Protein 5GRA (pdb70)

Structure (mmCIF, N/CA/C/O backbone):
data_5GRA
#
_entry.id   5GRA
#
_cell.length_a   174.232
_cell.length_b   41.811
_cell.length_c   72.633
_cell.angle_alpha   90.00
_cell.angle_beta   91.46
_cell.angle_gamma   90.00
#
_symmetry.space_group_name_H-M   'C 1 2 1'
#
loop_
_entity.id
_entity.type
_entity.pdbx_description
1 polymer "tRNA (cytidine/uridine-2'-O-)-methyltransferase TrmJ"
2 water water
#
loop_
_atom_site.group_PDB
_atom_site.id
_atom_site.type_symbol
_atom_site.label_atom_id
_atom_site.label_alt_id
_atom_site.label_comp_id
_atom_site.label_asym_id
_atom_site.label_entity_id
_atom_site.label_seq_id
_atom_site.pdbx_PDB_ins_code
_atom_site.Cartn_x
_atom_site.Cartn_y
_atom_site.Cartn_z
_atom_site.occupancy
_atom_site.B_iso_or_equiv
_atom_site.auth_seq_id
_atom_site.auth_comp_id
_atom_site.auth_asym_id
_atom_site.auth_atom_id
_atom_site.pdbx_PDB_model_num
ATOM 1 N N . ALA A 1 4 ? 55.572 -22.698 66.336 1.00 45.72 4 ALA A N 1
ATOM 2 C CA . ALA A 1 4 ? 54.948 -21.524 65.737 1.00 43.85 4 ALA A CA 1
ATOM 3 C C . ALA A 1 4 ? 53.518 -21.827 65.306 1.00 49.69 4 ALA A C 1
ATOM 4 O O . ALA A 1 4 ? 53.005 -22.920 65.547 1.00 54.81 4 ALA A O 1
ATOM 6 N N . VAL A 1 5 ? 52.879 -20.853 64.664 1.00 48.82 5 VAL A N 1
ATOM 7 C CA . VAL A 1 5 ? 51.512 -21.016 64.175 1.00 37.06 5 VAL A CA 1
ATOM 8 C C 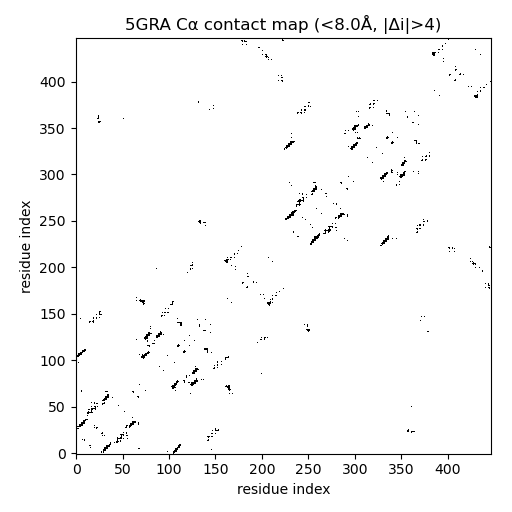. VAL A 1 5 ? 51.450 -20.560 62.720 1.00 30.83 5 VAL A C 1
ATOM 9 O O . VAL A 1 5 ? 52.242 -19.700 62.306 1.00 29.02 5 VAL A O 1
ATOM 13 N N . PRO A 1 6 ? 50.551 -21.117 61.909 1.00 31.54 6 PRO A N 1
ATOM 14 C CA . PRO A 1 6 ? 50.426 -20.668 60.518 1.00 26.90 6 PRO A CA 1
ATOM 15 C C . PRO A 1 6 ? 49.952 -19.226 60.432 1.00 27.08 6 PRO A C 1
ATOM 16 O O . PRO A 1 6 ? 49.190 -18.748 61.274 1.00 27.80 6 PRO A O 1
ATOM 20 N N . ALA A 1 7 ? 50.423 -18.523 59.408 1.00 34.93 7 ALA A N 1
ATOM 21 C CA . ALA A 1 7 ? 49.976 -17.163 59.149 1.00 34.11 7 ALA A CA 1
ATOM 22 C C . ALA A 1 7 ? 48.695 -17.164 58.323 1.00 26.06 7 ALA A C 1
ATOM 23 O O . ALA A 1 7 ? 48.555 -17.937 57.370 1.00 25.15 7 ALA A O 1
ATOM 25 N N . ILE A 1 8 ? 47.764 -16.289 58.691 1.00 26.58 8 ILE A N 1
ATOM 26 C CA . ILE A 1 8 ? 46.561 -16.030 57.906 1.00 26.11 8 ILE A CA 1
ATOM 27 C C . ILE A 1 8 ? 46.817 -14.765 57.098 1.00 26.28 8 ILE A C 1
ATOM 28 O O . ILE A 1 8 ? 46.871 -13.662 57.653 1.00 27.24 8 ILE A O 1
ATOM 33 N N . ILE A 1 9 ? 46.978 -14.918 55.787 1.00 27.91 9 ILE A N 1
ATOM 34 C CA . ILE A 1 9 ? 47.364 -13.826 54.902 1.00 27.27 9 ILE A CA 1
ATOM 35 C C . ILE A 1 9 ? 46.152 -13.440 54.063 1.00 28.45 9 ILE A C 1
ATOM 36 O O . ILE A 1 9 ? 45.646 -14.252 53.279 1.00 24.82 9 ILE A O 1
ATOM 41 N N . LEU A 1 10 ? 45.686 -12.204 54.232 1.00 26.47 10 LEU A N 1
ATOM 42 C CA . LEU A 1 10 ? 44.529 -11.684 53.510 1.00 26.60 10 LEU A CA 1
ATOM 43 C C . LEU A 1 10 ? 45.016 -10.881 52.309 1.00 26.84 10 LEU A C 1
ATOM 44 O O . LEU A 1 10 ? 45.520 -9.763 52.465 1.00 27.79 10 LEU A O 1
ATOM 49 N N . VAL A 1 11 ? 44.857 -11.444 51.116 1.00 26.14 11 VAL A N 1
ATOM 50 C CA . VAL A 1 11 ? 45.286 -10.775 49.892 1.00 26.44 11 VAL A CA 1
ATOM 51 C C . VAL A 1 11 ? 44.192 -9.814 49.440 1.00 27.25 11 VAL A C 1
ATOM 52 O O . VAL A 1 11 ? 43.086 -10.237 49.087 1.00 40.86 11 VAL A O 1
ATOM 56 N N . ARG A 1 12 ? 44.511 -8.522 49.445 1.00 28.39 12 ARG A N 1
ATOM 57 C CA . ARG A 1 12 ? 43.625 -7.458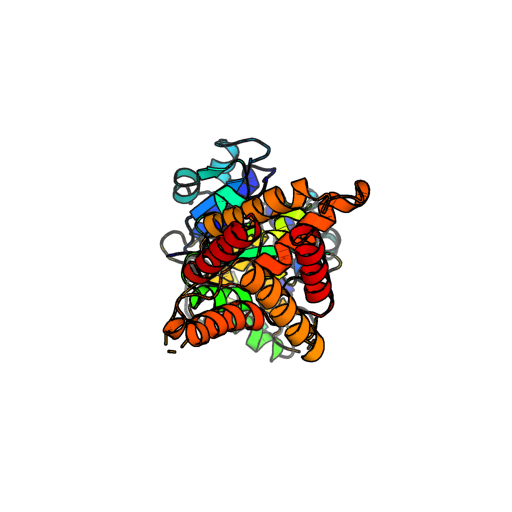 48.981 1.00 29.44 12 ARG A CA 1
ATOM 58 C C . ARG A 1 12 ? 42.186 -7.573 49.494 1.00 29.50 12 ARG A C 1
ATOM 59 O O . ARG A 1 12 ? 41.244 -7.661 48.700 1.00 29.51 12 ARG A O 1
ATOM 67 N N . PRO A 1 13 ? 41.982 -7.571 50.813 1.00 29.66 13 PRO A N 1
ATOM 68 C CA . PRO A 1 13 ? 40.615 -7.518 51.341 1.00 29.95 13 PRO A CA 1
ATOM 69 C C . PRO A 1 13 ? 39.936 -6.204 50.986 1.00 48.89 13 PRO A C 1
ATOM 70 O O . PRO A 1 13 ? 40.571 -5.149 50.905 1.00 54.31 13 PRO A O 1
ATOM 74 N N . GLN A 1 14 ? 38.621 -6.277 50.779 1.00 35.45 14 GLN A N 1
ATOM 75 C CA . GLN A 1 14 ? 37.826 -5.114 50.404 1.00 36.04 14 GLN A CA 1
ATOM 76 C C . GLN A 1 14 ? 37.137 -4.464 51.597 1.00 35.42 14 GLN A C 1
ATOM 77 O O . GLN A 1 14 ? 37.268 -3.255 51.807 1.00 36.50 14 GLN A O 1
ATOM 83 N N . LEU A 1 15 ? 36.386 -5.239 52.375 1.00 34.50 15 LEU A N 1
ATOM 84 C CA . LEU A 1 15 ? 35.724 -4.724 53.564 1.00 34.20 15 LEU A CA 1
ATOM 85 C C . LEU A 1 15 ? 36.669 -4.789 54.754 1.00 34.24 15 LEU A C 1
ATOM 86 O O . LEU A 1 15 ? 37.254 -5.840 55.032 1.00 35.77 15 LEU A O 1
ATOM 91 N N . GLY A 1 16 ? 36.796 -3.672 55.472 1.00 35.73 16 GLY A N 1
ATOM 92 C CA . GLY A 1 16 ? 37.454 -3.739 56.761 1.00 36.03 16 GLY A CA 1
ATOM 93 C C . GLY A 1 16 ? 36.640 -4.491 57.786 1.00 35.75 16 GLY A C 1
ATOM 94 O O . GLY A 1 16 ? 37.205 -5.042 58.735 1.00 35.53 16 GLY A O 1
ATOM 95 N N . GLU A 1 17 ? 35.321 -4.554 57.591 1.00 35.86 17 GLU A N 1
ATOM 96 C CA . GLU A 1 17 ? 34.475 -5.371 58.453 1.00 35.52 17 GLU A CA 1
ATOM 97 C C . GLU A 1 17 ? 34.834 -6.849 58.341 1.00 33.89 17 GLU A C 1
ATOM 98 O O . GLU A 1 17 ? 34.823 -7.575 59.343 1.00 33.73 17 GLU A O 1
ATOM 104 N N . ASN A 1 18 ? 35.175 -7.312 57.134 1.00 34.43 18 ASN A N 1
ATOM 105 C CA . ASN A 1 18 ? 35.658 -8.682 56.985 1.00 33.41 18 ASN A CA 1
ATOM 106 C C . ASN A 1 18 ? 37.045 -8.868 57.588 1.00 39.50 18 ASN A C 1
ATOM 107 O O . ASN A 1 18 ? 37.371 -9.964 58.059 1.00 36.20 18 ASN A O 1
ATOM 112 N N . ILE A 1 19 ? 37.874 -7.820 57.580 1.00 51.11 19 ILE A N 1
ATOM 113 C CA . ILE A 1 19 ? 39.230 -7.948 58.104 1.00 32.02 19 ILE A CA 1
ATOM 114 C C . ILE A 1 19 ? 39.204 -8.188 59.607 1.00 32.66 19 ILE A C 1
ATOM 115 O O . ILE A 1 19 ? 39.975 -9.000 60.135 1.00 32.22 19 ILE A O 1
ATOM 120 N N . GLY A 1 20 ? 38.309 -7.501 60.321 1.00 33.83 20 GLY A N 1
ATOM 121 C CA . GLY A 1 20 ? 38.174 -7.746 61.745 1.00 34.60 20 GLY A CA 1
ATOM 122 C C . GLY A 1 20 ? 37.385 -8.995 62.062 1.00 45.78 20 GLY A C 1
ATOM 123 O O . GLY A 1 20 ? 37.638 -9.647 63.080 1.00 48.29 20 GLY A O 1
ATOM 124 N N . LYS A 1 21 ? 36.428 -9.351 61.203 1.00 43.03 21 LYS A N 1
ATOM 125 C CA . LYS A 1 21 ? 35.653 -10.566 61.419 1.00 45.22 21 LYS A CA 1
ATOM 126 C C . LYS A 1 21 ? 36.527 -11.809 61.323 1.00 39.59 21 LYS A C 1
ATOM 127 O O . LYS A 1 21 ? 36.282 -12.797 62.026 1.00 38.72 21 LYS A O 1
ATOM 133 N N . ALA A 1 22 ? 37.554 -11.778 60.470 1.00 37.14 22 ALA A N 1
ATOM 134 C CA . ALA A 1 22 ? 38.462 -12.913 60.355 1.00 32.86 22 ALA A CA 1
ATOM 135 C C . ALA A 1 22 ? 39.416 -12.990 61.539 1.00 35.34 22 ALA A C 1
ATOM 136 O O . ALA A 1 22 ? 39.706 -14.084 62.034 1.00 36.26 22 ALA A O 1
ATOM 138 N N . ALA A 1 23 ? 39.916 -11.842 62.006 1.00 39.14 23 ALA A N 1
ATOM 139 C CA . ALA A 1 23 ? 40.775 -11.847 63.184 1.00 32.29 23 ALA A CA 1
ATOM 140 C C . ALA A 1 23 ? 40.017 -12.316 64.416 1.00 33.09 23 ALA A C 1
ATOM 141 O O . ALA A 1 23 ? 40.610 -12.922 65.317 1.00 33.54 23 ALA A O 1
ATOM 143 N N . ARG A 1 24 ? 38.711 -12.045 64.477 1.00 34.81 24 ARG A N 1
ATOM 144 C CA . ARG A 1 24 ? 37.884 -12.648 65.516 1.00 34.04 24 ARG A CA 1
ATOM 145 C C . ARG A 1 24 ? 37.774 -14.154 65.316 1.00 33.24 24 ARG A C 1
ATOM 146 O O . ARG A 1 24 ? 37.771 -14.918 66.289 1.00 33.60 24 ARG A O 1
ATOM 154 N N . ALA A 1 25 ? 37.689 -14.597 64.060 1.00 33.24 25 ALA A N 1
ATOM 155 C CA . ALA A 1 25 ? 37.717 -16.026 63.775 1.00 30.78 25 ALA A CA 1
ATOM 156 C C . ALA A 1 25 ? 39.072 -16.638 64.101 1.00 30.69 25 ALA A C 1
ATOM 157 O O . ALA A 1 25 ? 39.142 -17.802 64.513 1.00 30.67 25 ALA A O 1
ATOM 159 N N . MET A 1 26 ? 40.154 -15.873 63.931 1.00 30.76 26 MET A N 1
ATOM 160 C CA . MET A 1 26 ? 41.486 -16.398 64.211 1.00 30.75 26 MET A CA 1
ATOM 161 C C . MET A 1 26 ? 41.693 -16.598 65.705 1.00 38.12 26 MET A C 1
ATOM 162 O O . MET A 1 26 ? 42.158 -17.656 66.144 1.00 49.09 26 MET A O 1
ATOM 167 N N . LEU A 1 27 ? 41.355 -15.583 66.505 1.00 38.49 27 LEU A N 1
ATOM 168 C CA . LEU A 1 27 ? 41.538 -15.683 67.948 1.00 34.90 27 LEU A CA 1
ATOM 169 C C . LEU A 1 27 ? 40.608 -16.709 68.581 1.00 41.17 27 LEU A C 1
ATOM 170 O O . LEU A 1 27 ? 40.928 -17.239 69.650 1.00 42.22 27 LEU A O 1
ATOM 175 N N . ASN A 1 28 ? 39.465 -16.994 67.950 1.00 41.33 28 ASN A N 1
ATOM 176 C CA . ASN A 1 28 ? 38.573 -18.030 68.463 1.00 41.84 28 ASN A CA 1
ATOM 177 C C . ASN A 1 28 ? 39.239 -19.398 68.447 1.00 41.80 28 ASN A C 1
ATOM 178 O O . ASN A 1 28 ? 38.917 -20.258 69.276 1.00 36.79 28 ASN A O 1
ATOM 183 N N . PHE A 1 29 ? 40.171 -19.616 67.525 1.00 42.60 29 PHE A N 1
ATOM 184 C CA . PHE A 1 29 ? 40.798 -20.914 67.331 1.00 35.04 29 PHE A CA 1
ATOM 185 C C . PHE A 1 29 ? 42.317 -20.799 67.372 1.00 34.01 29 PHE A C 1
ATOM 186 O O . PHE A 1 29 ? 43.032 -21.437 66.593 1.00 31.95 29 PHE A O 1
ATOM 194 N N . GLY A 1 30 ? 42.827 -19.967 68.279 1.00 34.62 30 GLY A N 1
ATOM 195 C CA . GLY A 1 30 ? 44.234 -19.966 68.628 1.00 36.63 30 GLY A CA 1
ATOM 196 C C . GLY A 1 30 ? 45.158 -19.224 67.693 1.00 37.06 30 GLY A C 1
ATOM 197 O O . GLY A 1 30 ? 46.379 -19.297 67.875 1.00 40.72 30 GLY A O 1
ATOM 198 N N . LEU A 1 31 ? 44.632 -18.514 66.701 1.00 32.66 31 LEU A N 1
ATOM 199 C CA . LEU A 1 31 ? 45.465 -17.816 65.734 1.00 31.89 31 LEU A CA 1
ATOM 200 C C . LEU A 1 31 ? 45.574 -16.330 66.063 1.00 32.79 31 LEU A C 1
ATOM 201 O O . LEU A 1 31 ? 44.625 -15.703 66.540 1.00 34.80 31 LEU A O 1
ATOM 206 N N . ASP A 1 32 ? 46.754 -15.767 65.781 1.00 32.87 32 ASP A N 1
ATOM 207 C CA . ASP A 1 32 ? 46.989 -14.361 66.086 1.00 33.93 32 ASP A CA 1
ATOM 208 C C . ASP A 1 32 ? 47.898 -13.656 65.084 1.00 33.41 32 ASP A C 1
ATOM 209 O O . ASP A 1 32 ? 48.293 -12.512 65.349 1.00 34.47 32 ASP A O 1
ATOM 214 N N . ASP A 1 33 ? 48.241 -14.269 63.955 1.00 31.99 33 ASP A N 1
ATOM 215 C CA . ASP A 1 33 ? 49.182 -13.694 62.992 1.00 31.56 33 ASP A CA 1
ATOM 216 C C . ASP A 1 33 ? 48.415 -13.287 61.734 1.00 30.57 33 ASP A C 1
ATOM 217 O O . ASP A 1 33 ? 48.250 -14.079 60.805 1.00 29.31 33 ASP A O 1
ATOM 222 N N . LEU A 1 34 ? 47.941 -12.043 61.715 1.00 31.31 34 LEU A N 1
ATOM 223 C CA . LEU A 1 34 ? 47.263 -11.496 60.549 1.00 30.68 34 LEU A CA 1
ATOM 224 C C . LEU A 1 34 ? 48.255 -10.762 59.657 1.00 30.70 34 LEU A C 1
ATOM 225 O O . LEU A 1 34 ? 49.112 -10.016 60.141 1.00 38.26 34 LEU A O 1
ATOM 230 N N . ARG A 1 35 ? 48.126 -10.972 58.347 1.00 29.63 35 ARG A N 1
ATOM 231 C CA . ARG A 1 35 ? 48.937 -10.283 57.354 1.00 29.67 35 ARG A CA 1
ATOM 232 C C . ARG A 1 35 ? 48.038 -9.852 56.206 1.00 33.70 35 ARG A C 1
ATOM 233 O O . ARG A 1 35 ? 47.203 -10.629 55.735 1.00 31.72 35 ARG A O 1
ATOM 241 N N . LEU A 1 36 ? 48.211 -8.610 55.758 1.00 30.19 36 LEU A N 1
ATOM 242 C CA . LEU A 1 36 ? 47.303 -7.994 54.797 1.00 30.26 36 LEU A CA 1
ATOM 243 C C . LEU A 1 36 ? 48.100 -7.494 53.603 1.00 30.35 36 LEU A C 1
ATOM 244 O O . LEU A 1 36 ? 49.007 -6.671 53.760 1.00 38.99 36 LEU A O 1
ATOM 249 N N . VAL A 1 37 ? 47.759 -7.984 52.415 1.00 29.46 37 VAL A N 1
ATOM 250 C CA . VAL A 1 37 ? 48.427 -7.602 51.176 1.00 29.56 37 VAL A CA 1
ATOM 251 C C . VAL A 1 37 ? 47.603 -6.492 50.532 1.00 42.84 37 VAL A C 1
ATOM 252 O O . VAL A 1 37 ? 46.604 -6.758 49.858 1.00 44.09 37 VAL A O 1
ATOM 256 N N . ALA A 1 38 ? 48.032 -5.242 50.732 1.00 41.79 38 ALA A N 1
ATOM 257 C CA . ALA A 1 38 ? 47.430 -4.059 50.123 1.00 34.30 38 ALA A CA 1
ATOM 258 C C . ALA A 1 38 ? 45.915 -4.046 50.299 1.00 33.54 38 ALA A C 1
ATOM 259 O O . ALA A 1 38 ? 45.179 -4.274 49.331 1.00 36.59 38 ALA A O 1
ATOM 261 N N . PRO A 1 39 ? 45.413 -3.795 51.508 1.00 33.76 39 PRO A N 1
ATOM 262 C CA . PRO A 1 39 ? 43.957 -3.782 51.707 1.00 44.58 39 PRO A CA 1
ATOM 263 C C . PRO A 1 39 ? 43.306 -2.673 50.893 1.00 49.11 39 PRO A C 1
ATOM 264 O O . PRO A 1 39 ? 43.878 -1.597 50.706 1.00 48.82 39 PRO A O 1
ATOM 268 N N . ARG A 1 40 ? 42.096 -2.951 50.399 1.00 53.96 40 ARG A N 1
ATOM 269 C CA . ARG A 1 40 ? 41.464 -2.043 49.445 1.00 59.81 40 ARG A CA 1
ATOM 270 C C . ARG A 1 40 ? 41.122 -0.701 50.084 1.00 65.22 40 ARG A C 1
ATOM 271 O O . ARG A 1 40 ? 41.330 0.353 49.472 1.00 65.16 40 ARG A O 1
ATOM 279 N N . ASP A 1 41 ? 40.604 -0.716 51.310 1.00 71.70 41 ASP A N 1
ATOM 280 C CA . ASP A 1 41 ? 40.383 0.510 52.065 1.00 78.17 41 ASP A CA 1
ATOM 281 C C . ASP A 1 41 ? 41.619 0.949 52.836 1.00 77.44 41 ASP A C 1
ATOM 282 O O . ASP A 1 41 ? 41.586 1.992 53.497 1.00 77.71 41 ASP A O 1
ATOM 287 N N . GLY A 1 42 ? 42.698 0.180 52.774 1.00 76.86 42 GLY A N 1
ATOM 288 C CA . GLY A 1 42 ? 43.914 0.532 53.470 1.00 72.26 42 GLY A CA 1
ATOM 289 C C . GLY A 1 42 ? 43.911 0.044 54.902 1.00 68.99 42 GLY A C 1
ATOM 290 O O . GLY A 1 42 ? 42.937 -0.512 55.415 1.00 71.88 42 GLY A O 1
ATOM 291 N N . TRP A 1 43 ? 45.044 0.258 55.560 1.00 61.49 43 TRP A N 1
ATOM 292 C CA . TRP A 1 43 ? 45.191 -0.101 56.960 1.00 52.61 43 TRP A CA 1
ATOM 293 C C . TRP A 1 43 ? 45.867 1.035 57.717 1.00 50.99 43 TRP A C 1
ATOM 294 O O . TRP A 1 43 ? 46.705 1.741 57.155 1.00 49.47 43 TRP A O 1
ATOM 305 N N . PRO A 1 44 ? 45.506 1.224 58.996 1.00 51.71 44 PRO A N 1
ATOM 306 C CA . PRO A 1 44 ? 44.366 0.657 59.728 1.00 50.29 44 PRO A CA 1
ATOM 307 C C . PRO A 1 44 ? 43.044 1.343 59.384 1.00 52.57 44 PRO A C 1
ATOM 308 O O . PRO A 1 44 ? 43.070 2.454 58.855 1.00 54.97 44 PRO A O 1
ATOM 312 N N . ASN A 1 45 ? 41.909 0.702 59.661 1.00 53.52 45 ASN A N 1
ATOM 313 C CA . ASN A 1 45 ? 40.664 1.454 59.678 1.00 59.98 45 ASN A CA 1
ATOM 314 C C . ASN A 1 45 ? 39.859 1.117 60.926 1.00 63.23 45 ASN A C 1
ATOM 315 O O . ASN A 1 45 ? 39.929 -0.002 61.440 1.00 61.74 45 ASN A O 1
ATOM 320 N N . PRO A 1 46 ? 39.120 2.093 61.457 1.00 68.17 46 PRO A N 1
ATOM 321 C CA . PRO A 1 46 ? 38.241 1.814 62.606 1.00 70.96 46 PRO A CA 1
ATOM 322 C C . PRO A 1 46 ? 37.183 0.757 62.329 1.00 72.07 46 PRO A C 1
ATOM 323 O O . PRO A 1 46 ? 36.806 0.025 63.250 1.00 73.20 46 PRO A O 1
ATOM 327 N N . SER A 1 47 ? 36.680 0.667 61.091 1.00 71.04 47 SER A N 1
ATOM 328 C CA . SER A 1 47 ? 35.553 -0.215 60.809 1.00 66.94 47 SER A CA 1
ATOM 329 C C . SER A 1 47 ? 35.890 -1.674 61.089 1.00 61.42 47 SER A C 1
ATOM 330 O O . SER A 1 47 ? 34.993 -2.472 61.383 1.00 61.31 47 SER A O 1
ATOM 333 N N . ALA A 1 48 ? 37.168 -2.043 60.993 1.00 56.69 48 ALA A N 1
ATOM 334 C CA . ALA A 1 48 ? 37.592 -3.379 61.392 1.00 52.91 48 ALA A CA 1
ATOM 335 C C . ALA A 1 48 ? 37.503 -3.591 62.898 1.00 53.14 48 ALA A C 1
ATOM 336 O O . ALA A 1 48 ? 37.430 -4.741 63.345 1.00 58.43 48 ALA A O 1
ATOM 338 N N . GLY A 1 49 ? 37.510 -2.515 63.682 1.00 53.11 49 GLY A N 1
ATOM 339 C CA . GLY A 1 49 ? 37.569 -2.599 65.123 1.00 51.41 49 GLY A CA 1
ATOM 340 C C . GLY A 1 49 ? 36.432 -3.374 65.756 1.00 46.22 49 GLY A C 1
ATOM 341 O O . GLY A 1 49 ? 36.618 -4.491 66.253 1.00 41.83 49 GLY A O 1
ATOM 342 N N . PRO A 1 50 ? 35.227 -2.793 65.764 1.00 46.13 50 PRO A N 1
ATOM 343 C CA . PRO A 1 50 ? 34.094 -3.463 66.424 1.00 44.63 50 PRO A CA 1
ATOM 344 C C . PRO A 1 50 ? 33.779 -4.838 65.860 1.00 44.90 50 PRO A C 1
ATOM 345 O O . PRO A 1 50 ? 33.336 -5.715 66.613 1.00 44.97 50 PRO A O 1
ATOM 349 N N . ALA A 1 51 ? 33.988 -5.052 64.559 1.00 47.17 51 ALA A N 1
ATOM 350 C CA . ALA A 1 51 ? 33.672 -6.346 63.964 1.00 47.00 51 ALA A CA 1
ATOM 351 C C . ALA A 1 51 ? 34.516 -7.463 64.562 1.00 43.25 51 ALA A C 1
ATOM 352 O O . ALA A 1 51 ? 34.072 -8.615 64.618 1.00 40.30 51 ALA A O 1
ATOM 354 N N . ALA A 1 52 ? 35.729 -7.144 65.018 1.00 48.80 52 ALA A N 1
ATOM 355 C CA . ALA A 1 52 ? 36.562 -8.140 65.681 1.00 47.36 52 ALA A CA 1
ATOM 356 C C . ALA A 1 52 ? 36.079 -8.458 67.088 1.00 51.12 52 ALA A C 1
ATOM 357 O O . ALA A 1 52 ? 36.466 -9.494 67.641 1.00 49.73 52 ALA A O 1
ATOM 359 N N . SER A 1 53 ? 35.237 -7.601 67.667 1.00 57.35 53 SER A N 1
ATOM 360 C CA . SER A 1 53 ? 34.831 -7.678 69.075 1.00 61.88 53 SER A CA 1
ATOM 361 C C . SER A 1 53 ? 36.104 -7.628 69.913 1.00 61.95 53 SER A C 1
ATOM 362 O O . SER A 1 53 ? 36.867 -6.656 69.779 1.00 64.01 53 SER A O 1
ATOM 365 N N . GLY A 1 54 ? 36.385 -8.616 70.757 1.00 59.92 54 GLY A N 1
ATOM 366 C CA . GLY A 1 54 ? 37.557 -8.569 71.607 1.00 57.36 54 GLY A CA 1
ATOM 367 C C . GLY A 1 54 ? 38.858 -9.015 70.983 1.00 54.62 54 GLY A C 1
ATOM 368 O O . GLY A 1 54 ? 39.901 -8.928 71.636 1.00 53.92 54 GLY A O 1
ATOM 369 N N . ALA A 1 55 ? 38.843 -9.478 69.732 1.00 62.44 55 ALA A N 1
ATOM 370 C CA . ALA A 1 55 ? 40.062 -9.971 69.101 1.00 39.63 55 ALA A CA 1
ATOM 371 C C . ALA A 1 55 ? 40.927 -8.807 68.641 1.00 57.39 55 ALA A C 1
ATOM 372 O O . ALA A 1 55 ? 41.450 -8.808 67.522 1.00 38.83 55 ALA A O 1
ATOM 374 N N . ASP A 1 56 ? 41.078 -7.813 69.515 1.00 54.62 56 ASP A N 1
ATOM 375 C CA . ASP A 1 56 ? 41.872 -6.635 69.204 1.00 61.17 56 ASP A CA 1
ATOM 376 C C . ASP A 1 56 ? 43.341 -6.982 69.018 1.00 57.30 56 ASP A C 1
ATOM 377 O O . ASP A 1 56 ? 44.039 -6.329 68.234 1.00 58.89 56 ASP A O 1
ATOM 382 N N . ARG A 1 57 ? 43.814 -8.021 69.708 1.00 53.06 57 ARG A N 1
ATOM 383 C CA . ARG A 1 57 ? 45.236 -8.339 69.710 1.00 48.66 57 ARG A CA 1
ATOM 384 C C . ARG A 1 57 ? 45.744 -8.678 68.315 1.00 44.90 57 ARG A C 1
ATOM 385 O O . ARG A 1 57 ? 46.897 -8.379 67.985 1.00 40.37 57 ARG A O 1
ATOM 393 N N . VAL A 1 58 ? 44.899 -9.287 67.482 1.00 43.29 58 VAL A N 1
ATOM 394 C CA . VAL A 1 58 ? 45.331 -9.682 66.146 1.00 42.69 58 VAL A CA 1
ATOM 395 C C . VAL A 1 58 ? 45.496 -8.457 65.254 1.00 46.75 58 VAL A C 1
ATOM 396 O O . VAL A 1 58 ? 46.503 -8.312 64.551 1.00 53.43 58 VAL A O 1
ATOM 400 N N . LEU A 1 59 ? 44.508 -7.557 65.267 1.00 45.21 59 LEU A N 1
ATOM 401 C CA . LEU A 1 59 ? 44.603 -6.354 64.444 1.00 43.23 59 LEU A CA 1
ATOM 402 C C . LEU A 1 59 ? 45.716 -5.431 64.920 1.00 46.28 59 LEU A C 1
ATOM 403 O O . LEU A 1 59 ? 46.329 -4.733 64.104 1.00 44.06 59 LEU A O 1
ATOM 408 N N . GLN A 1 60 ? 45.987 -5.407 66.227 1.00 51.75 60 GLN A N 1
ATOM 409 C CA . GLN A 1 60 ? 47.115 -4.630 66.728 1.00 42.82 60 GLN A CA 1
ATOM 410 C C . GLN A 1 60 ? 48.440 -5.215 66.256 1.00 52.04 60 GLN A C 1
ATOM 411 O O . GLN A 1 60 ? 49.369 -4.472 65.918 1.00 42.64 60 GLN A O 1
ATOM 417 N N . GLN A 1 61 ? 48.539 -6.543 66.207 1.00 45.96 61 GLN A N 1
ATOM 418 C CA . GLN A 1 61 ? 49.737 -7.224 65.737 1.00 39.57 61 GLN A CA 1
ATOM 419 C C . GLN A 1 61 ? 49.774 -7.398 64.225 1.00 37.85 61 GLN A C 1
ATOM 420 O O . GLN A 1 61 ? 50.793 -7.857 63.698 1.00 37.14 61 GLN A O 1
ATOM 426 N N . ALA A 1 62 ? 48.696 -7.057 63.523 1.00 37.28 62 ALA A N 1
ATOM 427 C CA . ALA A 1 62 ? 48.652 -7.237 62.079 1.00 35.81 62 ALA A CA 1
ATOM 428 C C . ALA A 1 62 ? 49.675 -6.342 61.391 1.00 37.37 62 ALA A C 1
ATOM 429 O O . ALA A 1 62 ? 49.937 -5.218 61.827 1.00 39.18 62 ALA A O 1
ATOM 431 N N . ARG A 1 63 ? 50.263 -6.853 60.312 1.00 35.09 63 ARG A N 1
ATOM 432 C CA . ARG A 1 63 ? 51.212 -6.094 59.514 1.00 35.50 63 ARG A CA 1
ATOM 433 C C . ARG A 1 63 ? 50.862 -6.227 58.039 1.00 34.28 63 ARG A C 1
ATOM 434 O O . ARG A 1 63 ? 50.370 -7.265 57.588 1.00 32.81 63 ARG A O 1
ATOM 442 N N . VAL A 1 64 ? 51.113 -5.152 57.297 1.00 35.07 64 VAL A N 1
ATOM 443 C CA . VAL A 1 64 ? 50.682 -5.010 55.912 1.00 34.38 64 VAL A CA 1
ATOM 444 C C . VAL A 1 64 ? 51.897 -5.098 54.999 1.00 34.07 64 VAL A C 1
ATOM 445 O O . VAL A 1 64 ? 52.978 -4.604 55.338 1.00 35.06 64 VAL A O 1
ATOM 449 N N . PHE A 1 65 ? 51.715 -5.724 53.836 1.00 32.81 65 PHE A N 1
ATOM 450 C CA . PHE A 1 65 ? 52.784 -5.854 52.863 1.00 38.84 65 PHE A CA 1
ATOM 451 C C . PHE A 1 65 ? 52.283 -5.459 51.480 1.00 37.73 65 PHE A C 1
ATOM 452 O O . PHE A 1 65 ? 51.124 -5.726 51.138 1.00 44.58 65 PHE A O 1
ATOM 460 N N . PRO A 1 66 ? 53.122 -4.805 50.672 1.00 36.83 66 PRO A N 1
ATOM 461 C CA . PRO A 1 66 ? 52.722 -4.501 49.286 1.00 36.87 66 PRO A CA 1
ATOM 462 C C . PRO A 1 66 ? 52.420 -5.723 48.436 1.00 31.56 66 PRO A C 1
ATOM 463 O O . PRO A 1 66 ? 51.577 -5.645 47.535 1.00 31.47 66 PRO A O 1
ATOM 467 N N . THR A 1 67 ? 53.085 -6.852 48.688 1.00 32.02 67 THR A N 1
ATOM 468 C CA . THR A 1 67 ? 53.049 -7.994 47.785 1.00 33.15 67 THR A CA 1
ATOM 469 C C . THR A 1 67 ? 52.798 -9.277 48.567 1.00 34.30 67 THR A C 1
ATOM 470 O O . THR A 1 67 ? 53.146 -9.383 49.746 1.00 37.32 67 THR A O 1
ATOM 474 N N . VAL A 1 68 ? 52.178 -10.252 47.894 1.00 32.63 68 VAL A N 1
ATOM 475 C CA . VAL A 1 68 ? 51.932 -11.551 48.515 1.00 30.51 68 VAL A CA 1
ATOM 476 C C . VAL A 1 68 ? 53.246 -12.242 48.856 1.00 29.52 68 VAL A C 1
ATOM 477 O O . VAL A 1 68 ? 53.353 -12.933 49.878 1.00 32.53 68 VAL A O 1
ATOM 481 N N . ALA A 1 69 ? 54.269 -12.061 48.016 1.00 27.10 69 ALA A N 1
ATOM 482 C CA . ALA A 1 69 ? 55.557 -12.698 48.272 1.00 25.56 69 ALA A CA 1
ATOM 483 C C . ALA A 1 69 ? 56.232 -12.138 49.516 1.00 26.35 69 ALA A C 1
ATOM 484 O O . ALA A 1 69 ? 56.932 -12.871 50.223 1.00 29.90 69 ALA A O 1
ATOM 486 N N . GLU A 1 70 ? 56.037 -10.849 49.799 1.00 27.40 70 GLU A N 1
ATOM 487 C CA . GLU A 1 70 ? 56.619 -10.256 50.997 1.00 31.52 70 GLU A CA 1
ATOM 488 C C . GLU A 1 70 ? 55.872 -10.669 52.258 1.00 28.25 70 GLU A C 1
ATOM 489 O O . GLU A 1 70 ? 56.492 -10.837 53.314 1.00 28.82 70 GLU A O 1
ATOM 495 N N . ALA A 1 71 ? 54.551 -10.836 52.169 1.00 27.76 71 ALA A N 1
ATOM 496 C CA . ALA A 1 71 ? 53.776 -11.362 53.287 1.00 27.59 71 ALA A CA 1
ATOM 497 C C . ALA A 1 71 ? 54.129 -12.809 53.599 1.00 26.72 71 ALA A C 1
ATOM 498 O O . ALA A 1 71 ? 53.900 -13.266 54.724 1.00 26.89 71 ALA A O 1
ATOM 500 N N . VAL A 1 72 ? 54.670 -13.537 52.623 1.00 30.30 72 VAL A N 1
ATOM 501 C CA . VAL A 1 72 ? 54.914 -14.967 52.727 1.00 30.88 72 VAL A CA 1
ATOM 502 C C . VAL A 1 72 ? 56.404 -15.303 52.682 1.00 30.84 72 VAL A C 1
ATOM 503 O O . VAL A 1 72 ? 56.771 -16.478 52.629 1.00 24.76 72 VAL A O 1
ATOM 507 N N . ALA A 1 73 ? 57.273 -14.289 52.751 1.00 31.57 73 ALA A N 1
ATOM 508 C CA . ALA A 1 73 ? 58.697 -14.496 52.497 1.00 26.36 73 ALA A CA 1
ATOM 509 C C . ALA A 1 73 ? 59.338 -15.445 53.503 1.00 26.47 73 ALA A C 1
ATOM 510 O O . ALA A 1 73 ? 60.311 -16.132 53.171 1.00 26.28 73 ALA A O 1
ATOM 512 N N . ASP A 1 74 ? 58.820 -15.499 54.727 1.00 26.90 74 ASP A N 1
ATOM 513 C CA . ASP A 1 74 ? 59.348 -16.390 55.752 1.00 27.22 74 ASP A CA 1
ATOM 514 C C . ASP A 1 74 ? 58.756 -17.793 55.697 1.00 26.35 74 ASP A C 1
ATOM 515 O O . ASP A 1 74 ? 59.179 -18.656 56.473 1.00 30.74 74 ASP A O 1
ATOM 520 N N . CYS A 1 75 ? 57.786 -18.042 54.821 1.00 26.72 75 CYS A N 1
ATOM 521 C CA . CYS A 1 75 ? 57.047 -19.299 54.823 1.00 24.78 75 CYS A CA 1
ATOM 522 C C . CYS A 1 75 ? 57.714 -20.318 53.905 1.00 24.19 75 CYS A C 1
ATOM 523 O O . CYS A 1 75 ? 57.861 -20.078 52.701 1.00 23.72 75 CYS A O 1
ATOM 526 N N . ALA A 1 76 ? 58.116 -21.453 54.481 1.00 24.36 76 ALA A N 1
ATOM 527 C CA . ALA A 1 76 ? 58.583 -22.577 53.678 1.00 23.91 76 ALA A CA 1
ATOM 528 C C . ALA A 1 76 ? 57.460 -23.181 52.846 1.00 44.38 76 ALA A C 1
ATOM 529 O O . ALA A 1 76 ? 57.709 -23.703 51.753 1.00 47.53 76 ALA A O 1
ATOM 531 N N . HIS A 1 77 ? 56.227 -23.115 53.340 1.00 36.51 77 HIS A N 1
ATOM 532 C CA . HIS A 1 77 ? 55.069 -23.679 52.664 1.00 37.81 77 HIS A CA 1
ATOM 533 C C . HIS A 1 77 ? 54.000 -22.605 52.549 1.00 32.10 77 HIS A C 1
ATOM 534 O O . HIS A 1 77 ? 53.759 -21.856 53.500 1.00 34.25 77 HIS A O 1
ATOM 541 N N . VAL A 1 78 ? 53.356 -22.539 51.386 1.00 25.87 78 VAL A N 1
ATOM 542 C CA . VAL A 1 78 ? 52.307 -21.561 51.124 1.00 26.61 78 VAL A CA 1
ATOM 543 C C . VAL A 1 78 ? 51.074 -22.299 50.628 1.00 21.71 78 VAL A C 1
ATOM 544 O O . VAL A 1 78 ? 51.168 -23.133 49.720 1.00 21.14 78 VAL A O 1
ATOM 548 N N . TYR A 1 79 ? 49.923 -21.989 51.215 1.00 22.86 79 TYR A N 1
ATOM 549 C CA . TYR A 1 79 ? 48.652 -22.582 50.828 1.00 21.36 79 TYR A CA 1
ATOM 550 C C . TYR A 1 79 ? 47.734 -21.515 50.248 1.00 21.36 79 TYR A C 1
ATOM 551 O O . TYR A 1 79 ? 47.670 -20.392 50.759 1.00 21.67 79 TYR A O 1
ATOM 560 N N . ALA A 1 80 ? 47.026 -21.869 49.180 1.00 21.16 80 ALA A N 1
ATOM 561 C CA . ALA A 1 80 ? 46.042 -20.995 48.555 1.00 21.29 80 ALA A CA 1
ATOM 562 C C . ALA A 1 80 ? 44.654 -21.562 48.816 1.00 21.37 80 ALA A C 1
ATOM 563 O O . ALA A 1 80 ? 44.351 -22.684 48.397 1.00 21.26 80 ALA A O 1
ATOM 565 N N . THR A 1 81 ? 43.821 -20.795 49.513 1.00 26.95 81 THR A N 1
ATOM 566 C CA . THR A 1 81 ? 42.461 -21.231 49.793 1.00 21.82 81 THR A CA 1
ATOM 567 C C . THR A 1 81 ? 41.558 -20.893 48.614 1.00 21.94 81 THR A C 1
ATOM 568 O O . THR A 1 81 ? 41.585 -19.770 48.101 1.00 22.14 81 THR A O 1
ATOM 572 N N . THR A 1 82 ? 40.743 -21.861 48.198 1.00 21.98 82 THR A N 1
ATOM 573 C CA . THR A 1 82 ? 39.849 -21.689 47.063 1.00 37.04 82 THR A CA 1
ATOM 574 C C . THR A 1 82 ? 38.504 -22.325 47.385 1.00 22.55 82 THR A C 1
ATOM 575 O O . THR A 1 82 ? 38.400 -23.208 48.240 1.00 22.53 82 THR A O 1
ATOM 579 N N . VAL A 1 83 ? 37.465 -21.847 46.704 1.00 27.73 83 VAL A N 1
ATOM 580 C CA . VAL A 1 83 ? 36.126 -22.411 46.817 1.00 27.50 83 VAL A CA 1
ATOM 581 C C . VAL A 1 83 ? 35.678 -23.065 45.517 1.00 28.79 83 VAL A C 1
ATOM 582 O O . VAL A 1 83 ? 34.499 -23.407 45.375 1.00 32.21 83 VAL A O 1
ATOM 586 N N . ARG A 1 84 ? 36.586 -23.247 44.562 1.00 30.44 84 ARG A N 1
ATOM 587 C CA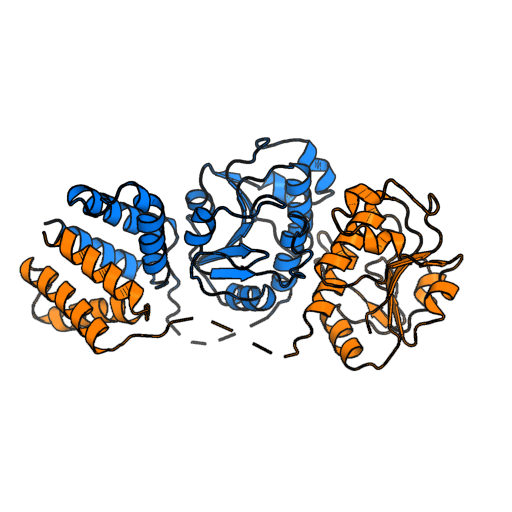 . ARG A 1 84 ? 36.224 -23.794 43.262 1.00 30.66 84 ARG A CA 1
ATOM 588 C C . ARG A 1 84 ? 37.474 -24.343 42.588 1.00 33.47 84 ARG A C 1
ATOM 589 O O . ARG A 1 84 ? 38.598 -24.137 43.052 1.00 31.57 84 ARG A O 1
ATOM 597 N N . LYS A 1 85 ? 37.256 -25.057 41.486 1.00 24.38 85 LYS A N 1
ATOM 598 C CA . LYS A 1 85 ? 38.358 -25.563 40.677 1.00 27.59 85 LYS A CA 1
ATOM 599 C C . LYS A 1 85 ? 39.102 -24.393 40.041 1.00 28.50 85 LYS A C 1
ATOM 600 O O . LYS A 1 85 ? 38.502 -23.584 39.326 1.00 27.26 85 LYS A O 1
ATOM 606 N N . ARG A 1 86 ? 40.405 -24.305 40.292 1.00 33.02 86 ARG A N 1
ATOM 607 C CA . ARG A 1 86 ? 41.235 -23.240 39.747 1.00 37.54 86 ARG A CA 1
ATOM 608 C C . ARG A 1 86 ? 42.034 -23.736 38.546 1.00 48.37 86 ARG A C 1
ATOM 609 O O . ARG A 1 86 ? 42.282 -24.931 38.382 1.00 44.53 86 ARG A O 1
ATOM 617 N N . GLY A 1 87 ? 42.438 -22.787 37.699 1.00 61.07 87 GLY A N 1
ATOM 618 C CA . GLY A 1 87 ? 43.048 -23.150 36.429 1.00 62.93 87 GLY A CA 1
ATOM 619 C C . GLY A 1 87 ? 44.440 -23.740 36.565 1.00 64.16 87 GLY A C 1
ATOM 620 O O . GLY A 1 87 ? 44.811 -24.649 35.817 1.00 75.39 87 GLY A O 1
ATOM 621 N N . VAL A 1 88 ? 45.231 -23.239 37.514 1.00 55.87 88 VAL A N 1
ATOM 622 C CA . VAL A 1 88 ? 46.604 -23.710 37.664 1.00 48.84 88 VAL A CA 1
ATOM 623 C C . VAL A 1 88 ? 46.605 -25.092 38.306 1.00 40.60 88 VAL A C 1
ATOM 624 O O . VAL A 1 88 ? 45.711 -25.445 39.084 1.00 41.19 88 VAL A O 1
ATOM 628 N N . THR A 1 89 ? 47.617 -25.891 37.968 1.00 32.70 89 THR A N 1
ATOM 629 C CA . THR A 1 89 ? 47.727 -27.262 38.457 1.00 29.24 89 THR A CA 1
ATOM 630 C C . THR A 1 89 ? 48.593 -27.283 39.711 1.00 26.07 89 THR A C 1
ATOM 631 O O . THR A 1 89 ? 49.815 -27.114 39.637 1.00 27.85 89 THR A O 1
ATOM 635 N N . LYS A 1 90 ? 47.960 -27.483 40.857 1.00 22.06 90 LYS A N 1
ATOM 636 C CA . LYS A 1 90 ? 48.618 -27.592 42.148 1.00 21.64 90 LYS A CA 1
ATOM 637 C C . LYS A 1 90 ? 47.991 -28.747 42.908 1.00 28.24 90 LYS A C 1
ATOM 638 O O . LYS A 1 90 ? 46.841 -29.119 42.642 1.00 22.16 90 LYS A O 1
ATOM 644 N N . PRO A 1 91 ? 48.720 -29.350 43.848 1.00 26.98 91 PRO A N 1
ATOM 645 C CA . PRO A 1 91 ? 48.091 -30.345 44.724 1.00 27.49 91 PRO A CA 1
ATOM 646 C C . PRO A 1 91 ? 46.966 -29.707 45.527 1.00 31.54 91 PRO A C 1
ATOM 647 O O . PRO A 1 91 ? 47.056 -28.553 45.954 1.00 39.08 91 PRO A O 1
ATOM 651 N N . VAL A 1 92 ? 45.897 -30.471 45.728 1.00 30.19 92 VAL A N 1
ATOM 652 C CA . VAL A 1 92 ? 44.696 -29.991 46.398 1.00 28.46 92 VAL A CA 1
ATOM 653 C C . VAL A 1 92 ? 44.447 -30.860 47.621 1.00 30.47 92 VAL A C 1
ATOM 654 O O . VAL A 1 92 ? 44.712 -32.067 47.604 1.00 36.20 92 VAL A O 1
ATOM 658 N N . MET A 1 93 ? 43.948 -30.240 48.685 1.00 27.90 93 MET A N 1
ATOM 659 C CA . MET A 1 93 ? 43.562 -30.978 49.873 1.00 25.54 93 MET A CA 1
ATOM 660 C C . MET A 1 93 ? 42.445 -30.228 50.580 1.00 23.50 93 MET A C 1
ATOM 661 O O . MET A 1 93 ? 42.343 -29.001 50.490 1.00 22.74 93 MET A O 1
ATOM 666 N N . THR A 1 94 ? 41.606 -30.985 51.280 1.00 23.86 94 THR A N 1
ATOM 667 C CA . THR A 1 94 ? 40.556 -30.404 52.091 1.00 24.02 94 THR A CA 1
ATOM 668 C C . THR A 1 94 ? 41.183 -29.684 53.281 1.00 23.94 94 THR A C 1
ATOM 669 O O . THR A 1 94 ? 42.318 -29.979 53.663 1.00 25.84 94 THR A O 1
ATOM 673 N N . PRO A 1 95 ? 40.478 -28.713 53.870 1.00 30.78 95 PRO A N 1
ATOM 674 C CA . PRO A 1 95 ? 41.053 -28.012 55.029 1.00 24.04 95 PRO A CA 1
ATOM 675 C C . PRO A 1 95 ? 41.421 -28.953 56.159 1.00 24.81 95 PRO A C 1
ATOM 676 O O . PRO A 1 95 ? 42.378 -28.679 56.895 1.00 30.91 95 PRO A O 1
ATOM 680 N N . GLU A 1 96 ? 40.684 -30.054 56.328 1.00 25.46 96 GLU A N 1
ATOM 681 C CA . GLU A 1 96 ? 41.089 -31.072 57.293 1.00 29.21 96 GLU A CA 1
ATOM 682 C C . GLU A 1 96 ? 42.410 -31.724 56.897 1.00 28.17 96 GLU A C 1
ATOM 683 O O . GLU A 1 96 ? 43.275 -31.951 57.751 1.00 29.26 96 GLU A O 1
ATOM 689 N N . GLN A 1 97 ? 42.591 -32.026 55.607 1.00 25.74 97 GLN A N 1
ATOM 690 C CA . GLN A 1 97 ? 43.856 -32.610 55.166 1.00 33.79 97 GLN A CA 1
ATOM 691 C C . GLN A 1 97 ? 44.996 -31.608 55.280 1.00 32.95 97 GLN A C 1
ATOM 692 O O . GLN A 1 97 ? 46.095 -31.956 55.730 1.00 35.98 97 GLN A O 1
ATOM 698 N N . ALA A 1 98 ? 44.754 -30.360 54.872 1.00 31.25 98 ALA A N 1
ATOM 699 C CA . ALA A 1 98 ? 45.805 -29.351 54.929 1.00 25.93 98 ALA A CA 1
ATOM 700 C C . ALA A 1 98 ? 46.211 -29.056 56.365 1.00 30.36 98 ALA A C 1
ATOM 701 O O . ALA A 1 98 ? 47.390 -28.815 56.645 1.00 40.08 98 ALA A O 1
ATOM 703 N N . ALA A 1 99 ? 45.254 -29.097 57.296 1.00 28.80 99 ALA A N 1
ATOM 704 C CA . ALA A 1 99 ? 45.580 -28.855 58.696 1.00 25.89 99 ALA A CA 1
ATOM 705 C C . ALA A 1 99 ? 46.457 -29.961 59.268 1.00 40.43 99 ALA A C 1
ATOM 706 O O . ALA A 1 99 ? 47.255 -29.708 60.178 1.00 27.30 99 ALA A O 1
ATOM 708 N N . GLN A 1 100 ? 46.332 -31.184 58.746 1.00 38.72 100 GLN A N 1
ATOM 709 C CA . GLN A 1 100 ? 47.153 -32.284 59.238 1.00 41.62 100 GLN A CA 1
ATOM 710 C C . GLN A 1 100 ? 48.609 -32.112 58.827 1.00 39.66 100 GLN A C 1
ATOM 711 O O . GLN A 1 100 ? 49.515 -32.205 59.664 1.00 42.47 100 GLN A O 1
ATOM 717 N N . THR A 1 101 ? 48.854 -31.853 57.539 1.00 34.14 101 THR A N 1
ATOM 718 C CA . THR A 1 101 ? 50.223 -31.634 57.085 1.00 30.80 101 THR A CA 1
ATOM 719 C C . THR A 1 101 ? 50.816 -30.375 57.700 1.00 30.96 101 THR A C 1
ATOM 720 O O . THR A 1 101 ? 52.020 -30.332 57.976 1.00 35.23 101 THR A O 1
ATOM 724 N N . ILE A 1 102 ? 49.986 -29.358 57.943 1.00 29.85 102 ILE A N 1
ATOM 725 C CA . ILE A 1 102 ? 50.470 -28.120 58.545 1.00 25.75 102 ILE A CA 1
ATOM 726 C C . ILE A 1 102 ? 50.991 -28.371 59.953 1.00 27.89 102 ILE A C 1
ATOM 727 O O . ILE A 1 102 ? 51.944 -27.719 60.400 1.00 27.29 102 ILE A O 1
ATOM 732 N N . HIS A 1 103 ? 50.405 -29.336 60.664 1.00 27.79 103 HIS A N 1
ATOM 733 C CA . HIS A 1 103 ? 50.919 -29.688 61.983 1.00 30.44 103 HIS A CA 1
ATOM 734 C C . HIS A 1 103 ? 52.290 -30.345 61.876 1.00 34.24 103 HIS A C 1
ATOM 735 O O . HIS A 1 103 ? 53.216 -29.997 62.618 1.00 41.84 103 HIS A O 1
ATOM 742 N N . GLU A 1 104 ? 52.438 -31.302 60.955 1.00 34.96 104 GLU A N 1
ATOM 743 C CA . GLU A 1 104 ? 53.737 -31.934 60.741 1.00 35.21 104 GLU A CA 1
ATOM 744 C C . GLU A 1 104 ? 54.757 -30.963 60.159 1.00 28.74 104 GLU A C 1
ATOM 745 O O . GLU A 1 104 ? 55.952 -31.068 60.460 1.00 45.08 104 GLU A O 1
ATOM 751 N N . GLN A 1 105 ? 54.312 -30.019 59.333 1.00 28.43 105 GLN A N 1
ATOM 752 C CA . GLN A 1 105 ? 55.237 -29.185 58.579 1.00 32.25 105 GLN A CA 1
ATOM 753 C C . GLN A 1 105 ? 55.957 -28.194 59.485 1.00 35.10 105 GLN A C 1
ATOM 754 O O . GLN A 1 105 ? 55.440 -27.768 60.522 1.00 38.21 105 GLN A O 1
ATOM 760 N N . GLU A 1 106 ? 57.166 -27.825 59.071 1.00 37.39 106 GLU A N 1
ATOM 761 C CA . GLU A 1 106 ? 58.004 -26.903 59.818 1.00 40.60 106 GLU A CA 1
ATOM 762 C C . GLU A 1 106 ? 58.631 -25.917 58.843 1.00 42.56 106 GLU A C 1
ATOM 763 O O . GLU A 1 106 ? 58.631 -26.125 57.627 1.00 50.72 106 GLU A O 1
ATOM 769 N N . GLY A 1 107 ? 59.172 -24.831 59.392 1.00 38.88 107 GLY A N 1
ATOM 770 C CA . GLY A 1 107 ? 59.743 -23.768 58.595 1.00 34.23 107 GLY A CA 1
ATOM 771 C C . GLY A 1 107 ? 58.810 -22.622 58.274 1.00 30.24 107 GLY A C 1
ATOM 772 O O . GLY A 1 107 ? 59.252 -21.642 57.661 1.00 26.76 107 GLY A O 1
ATOM 773 N N . GLY A 1 108 ? 57.540 -22.704 58.666 1.00 29.99 108 GLY A N 1
ATOM 774 C CA . GLY A 1 108 ? 56.626 -21.592 58.493 1.00 26.54 108 GLY A CA 1
ATOM 775 C C . GLY A 1 108 ? 55.559 -21.809 57.440 1.00 28.63 108 GLY A C 1
ATOM 776 O O . GLY A 1 108 ? 55.866 -21.982 56.257 1.00 29.72 108 GLY A O 1
ATOM 777 N N . VAL A 1 109 ? 54.297 -21.796 57.861 1.00 27.87 109 VAL A N 1
ATOM 778 C CA . VAL A 1 109 ? 53.161 -21.982 56.968 1.00 25.45 109 VAL A CA 1
ATOM 779 C C . VAL A 1 109 ? 52.416 -20.662 56.835 1.00 24.83 109 VAL A C 1
ATOM 780 O O . VAL A 1 109 ? 52.213 -19.948 57.824 1.00 25.89 109 VAL A O 1
ATOM 784 N N . GLY A 1 110 ? 52.000 -20.347 55.612 1.00 23.86 110 GLY A N 1
ATOM 785 C CA . GLY A 1 110 ? 51.216 -19.156 55.353 1.00 24.27 110 GLY A CA 1
ATOM 786 C C . GLY A 1 110 ? 50.098 -19.419 54.367 1.00 24.16 110 GLY A C 1
ATOM 787 O O . GLY A 1 110 ? 50.355 -19.774 53.213 1.00 22.67 110 GLY A O 1
ATOM 788 N N . ILE A 1 111 ? 48.853 -19.261 54.807 1.00 31.07 111 ILE A N 1
ATOM 789 C CA . ILE A 1 111 ? 47.684 -19.543 53.982 1.00 22.90 111 ILE A CA 1
ATOM 790 C C . ILE A 1 111 ? 47.189 -18.243 53.365 1.00 23.03 111 ILE A C 1
ATOM 791 O O . ILE A 1 111 ? 47.039 -17.232 54.063 1.00 27.66 111 ILE A O 1
ATOM 796 N N . LEU A 1 112 ? 46.936 -18.268 52.059 1.00 22.60 112 LEU A N 1
ATOM 797 C CA . LEU A 1 112 ? 46.391 -17.119 51.351 1.00 22.85 112 LEU A CA 1
ATOM 798 C C . LEU A 1 112 ? 44.869 -17.179 51.323 1.00 22.89 112 LEU A C 1
ATOM 799 O O . LEU A 1 112 ? 44.279 -18.255 51.189 1.00 22.52 112 LEU A O 1
ATOM 804 N N . PHE A 1 113 ? 44.239 -16.011 51.437 1.00 23.46 113 PHE A N 1
ATOM 805 C CA . PHE A 1 113 ? 42.795 -15.872 51.302 1.00 23.64 113 PHE A CA 1
ATOM 806 C C . PHE A 1 113 ? 42.509 -14.703 50.372 1.00 24.11 113 PHE A C 1
ATOM 807 O O . PHE A 1 113 ? 43.085 -13.623 50.535 1.00 26.61 113 PHE A O 1
ATOM 815 N N . GLY A 1 114 ? 41.631 -14.924 49.398 1.00 32.09 114 GLY A N 1
ATOM 816 C CA . GLY A 1 114 ? 41.290 -13.906 48.433 1.00 24.61 114 GLY A CA 1
ATOM 817 C C . GLY A 1 114 ? 40.169 -12.997 48.890 1.00 25.39 114 GLY A C 1
ATOM 818 O O . GLY A 1 114 ? 39.545 -13.211 49.932 1.00 25.43 114 GLY A O 1
ATOM 819 N N . PRO A 1 115 ? 39.888 -11.958 48.101 1.00 26.15 115 PRO A N 1
ATOM 820 C CA . PRO A 1 115 ? 38.755 -11.077 48.409 1.00 27.03 115 PRO A CA 1
ATOM 821 C C . PRO A 1 115 ? 37.433 -11.826 48.353 1.00 38.39 115 PRO A C 1
ATOM 822 O O . PRO A 1 115 ? 37.268 -12.782 47.592 1.00 43.41 115 PRO A O 1
ATOM 826 N N . GLU A 1 116 ? 36.488 -11.383 49.182 1.00 36.36 116 GLU A N 1
ATOM 827 C CA . GLU A 1 116 ? 35.191 -12.043 49.270 1.00 40.09 116 GLU A CA 1
ATOM 828 C C . GLU A 1 116 ? 34.501 -12.061 47.911 1.00 27.60 116 GLU A C 1
ATOM 829 O O . GLU A 1 116 ? 34.614 -11.114 47.127 1.00 28.32 116 GLU A O 1
ATOM 835 N N . ARG A 1 117 ? 33.811 -13.170 47.630 1.00 28.58 117 ARG A N 1
ATOM 836 C CA . ARG A 1 117 ? 33.097 -13.411 46.377 1.00 27.89 117 ARG A CA 1
ATOM 837 C C . ARG A 1 117 ? 34.044 -13.578 45.192 1.00 27.69 117 ARG A C 1
ATOM 838 O O . ARG A 1 117 ? 33.852 -14.479 44.370 1.00 27.08 117 ARG A O 1
ATOM 846 N N . ALA A 1 118 ? 35.064 -12.722 45.087 1.00 31.70 118 ALA A N 1
ATOM 847 C CA . ALA A 1 118 ? 35.973 -12.801 43.948 1.00 27.38 118 ALA A CA 1
ATOM 848 C C . ALA A 1 118 ? 37.004 -13.916 44.105 1.00 26.29 118 ALA A C 1
ATOM 849 O O . ALA A 1 118 ? 37.257 -14.663 43.153 1.00 31.12 118 ALA A O 1
ATOM 851 N N . GLY A 1 119 ? 37.612 -14.043 45.280 1.00 25.73 119 GLY A N 1
ATOM 852 C CA . GLY A 1 119 ? 38.662 -15.024 45.461 1.00 24.85 119 GLY A CA 1
ATOM 853 C C . GLY A 1 119 ? 40.017 -14.534 44.977 1.00 24.85 119 GLY A C 1
ATOM 854 O O . GLY A 1 119 ? 40.193 -13.395 44.536 1.00 25.57 119 GLY A O 1
ATOM 855 N N . LEU A 1 120 ? 40.990 -15.439 45.055 1.00 24.12 120 LEU A N 1
ATOM 856 C CA . LEU A 1 120 ? 42.369 -15.111 44.721 1.00 24.07 120 LEU A CA 1
ATOM 857 C C . LEU A 1 120 ? 42.549 -14.902 43.221 1.00 24.49 120 LEU A C 1
ATOM 858 O O . LEU A 1 120 ? 41.815 -15.454 42.397 1.00 56.63 120 LEU A O 1
ATOM 863 N N . GLU A 1 121 ? 43.542 -14.086 42.877 1.00 24.87 121 GLU A N 1
ATOM 864 C CA . GLU A 1 121 ? 44.012 -13.998 41.503 1.00 25.28 121 GLU A CA 1
ATOM 865 C C . GLU A 1 121 ? 44.735 -15.282 41.115 1.00 27.90 121 GLU A C 1
ATOM 866 O O . GLU A 1 121 ? 45.265 -16.002 41.965 1.00 23.81 121 GLU A O 1
ATOM 872 N N . THR A 1 122 ? 44.755 -15.569 39.811 1.00 28.21 122 THR A N 1
ATOM 873 C CA . THR A 1 122 ? 45.463 -16.755 39.341 1.00 27.83 122 THR A CA 1
ATOM 874 C C . THR A 1 122 ? 46.955 -16.681 39.644 1.00 27.06 122 THR A C 1
ATOM 875 O O . THR A 1 122 ? 47.583 -17.713 39.910 1.00 27.26 122 THR A O 1
ATOM 879 N N . ASP A 1 123 ? 47.539 -15.480 39.613 1.00 28.89 123 ASP A N 1
ATOM 880 C CA . ASP A 1 123 ? 48.944 -15.344 39.985 1.00 24.46 123 ASP A CA 1
ATOM 881 C C . ASP A 1 123 ? 49.160 -15.665 41.458 1.00 23.75 123 ASP A C 1
ATOM 882 O O . ASP A 1 123 ? 50.186 -16.246 41.829 1.00 32.82 123 ASP A O 1
ATOM 887 N N . ASP A 1 124 ? 48.203 -15.294 42.313 1.00 23.77 124 ASP A N 1
ATOM 888 C CA . ASP A 1 124 ? 48.339 -15.582 43.736 1.00 23.28 124 ASP A CA 1
ATOM 889 C C . ASP A 1 124 ? 48.239 -17.073 44.026 1.00 25.73 124 ASP A C 1
ATOM 890 O O . ASP A 1 124 ? 48.900 -17.568 44.946 1.00 25.71 124 ASP A O 1
ATOM 895 N N . VAL A 1 125 ? 47.418 -17.802 43.265 1.00 27.72 125 VAL A N 1
ATOM 896 C CA . VAL A 1 125 ? 47.334 -19.245 43.459 1.00 29.17 125 VAL A CA 1
ATOM 897 C C . VAL A 1 125 ? 48.627 -19.925 43.026 1.00 28.60 125 VAL A C 1
ATOM 898 O O . VAL A 1 125 ? 49.051 -20.917 43.634 1.00 29.71 125 VAL A O 1
ATOM 902 N N . ALA A 1 126 ? 49.278 -19.408 41.980 1.00 30.64 126 ALA A N 1
ATOM 903 C CA . ALA A 1 126 ? 50.517 -20.014 41.500 1.00 31.82 126 ALA A CA 1
ATOM 904 C C . ALA A 1 126 ? 51.649 -19.873 42.508 1.00 21.71 126 ALA A C 1
ATOM 905 O O . ALA A 1 126 ? 52.537 -20.732 42.564 1.00 21.49 126 ALA A O 1
ATOM 907 N N . LEU A 1 127 ? 51.641 -18.800 43.301 1.00 21.97 127 LEU A N 1
ATOM 908 C CA . LEU A 1 127 ? 52.701 -18.597 44.282 1.00 23.36 127 LEU A CA 1
ATOM 909 C C . LEU A 1 127 ? 52.661 -19.648 45.384 1.00 26.33 127 LEU A C 1
ATOM 910 O O . LEU A 1 127 ? 53.709 -20.008 45.932 1.00 31.87 127 LEU A O 1
ATOM 915 N N . ALA A 1 128 ? 51.477 -20.153 45.714 1.00 21.26 128 ALA A N 1
ATOM 916 C CA . ALA A 1 128 ? 51.336 -21.181 46.733 1.00 21.03 128 ALA A CA 1
ATOM 917 C C . ALA A 1 128 ? 51.797 -22.534 46.201 1.00 20.83 128 ALA A C 1
ATOM 918 O O . ALA A 1 128 ? 51.797 -22.790 44.995 1.00 20.83 128 ALA A O 1
ATOM 920 N N . ARG A 1 129 ? 52.227 -23.395 47.122 1.00 20.82 129 ARG A N 1
ATOM 921 C CA . ARG A 1 129 ? 52.593 -24.758 46.760 1.00 20.79 129 ARG A CA 1
ATOM 922 C C . ARG A 1 129 ? 51.406 -25.715 46.794 1.00 20.81 129 ARG A C 1
ATOM 923 O O . ARG A 1 129 ? 51.392 -26.696 46.041 1.00 20.90 129 ARG A O 1
ATOM 931 N N . THR A 1 130 ? 50.398 -25.442 47.621 1.00 33.33 130 THR A N 1
ATOM 932 C CA . THR A 1 130 ? 49.276 -26.353 47.792 1.00 34.14 130 THR A CA 1
ATOM 933 C C . THR A 1 130 ? 47.976 -25.561 47.838 1.00 20.93 130 THR A C 1
ATOM 934 O O . THR A 1 130 ? 47.938 -24.428 48.324 1.00 20.90 130 THR A O 1
ATOM 938 N N . ILE A 1 131 ? 46.911 -26.169 47.322 1.00 21.05 131 ILE A N 1
ATOM 939 C CA . ILE A 1 131 ? 45.590 -25.551 47.270 1.00 27.05 131 ILE A CA 1
ATOM 940 C C . ILE A 1 131 ? 44.713 -26.156 48.356 1.00 21.37 131 ILE A C 1
ATOM 941 O O . ILE A 1 131 ? 44.778 -27.362 48.628 1.00 21.61 131 ILE A O 1
ATOM 946 N N . ILE A 1 132 ? 43.896 -25.315 48.985 1.00 21.43 132 ILE A N 1
ATOM 947 C CA . ILE A 1 132 ? 42.871 -25.749 49.926 1.00 21.77 132 ILE A CA 1
ATOM 948 C C . ILE A 1 132 ? 41.522 -25.386 49.323 1.00 36.92 132 ILE A C 1
ATOM 949 O O . ILE A 1 132 ? 41.159 -24.204 49.267 1.00 39.28 132 ILE A O 1
ATOM 954 N N . THR A 1 133 ? 40.782 -26.391 48.862 1.00 32.62 133 THR A N 1
ATOM 955 C CA . THR A 1 133 ? 39.401 -26.191 48.449 1.00 22.50 133 THR A CA 1
ATOM 956 C C . THR A 1 133 ? 38.489 -26.444 49.642 1.00 22.87 133 THR A C 1
ATOM 957 O O . THR A 1 133 ? 38.421 -27.569 50.148 1.00 23.21 133 THR A O 1
ATOM 961 N N . VAL A 1 134 ? 37.795 -25.408 50.092 1.00 22.95 134 VAL A N 1
ATOM 962 C CA . VAL A 1 134 ? 36.728 -25.642 51.069 1.00 23.44 134 VAL A CA 1
ATOM 963 C C . VAL A 1 134 ? 35.592 -26.385 50.376 1.00 23.88 134 VAL A C 1
ATOM 964 O O . VAL A 1 134 ? 35.112 -25.930 49.323 1.00 23.90 134 VAL A O 1
ATOM 968 N N . PRO A 1 135 ? 35.140 -27.498 50.896 1.00 24.38 135 PRO A N 1
ATOM 969 C CA . PRO A 1 135 ? 34.133 -28.306 50.183 1.00 25.86 135 PRO A CA 1
ATOM 970 C C . PRO A 1 135 ? 32.737 -27.694 50.250 1.00 26.90 135 PRO A C 1
ATOM 971 O O . PRO A 1 135 ? 31.791 -28.282 50.780 1.00 26.02 135 PRO A O 1
ATOM 975 N N . VAL A 1 136 ? 32.610 -26.484 49.706 1.00 31.87 136 VAL A N 1
ATOM 976 C CA . VAL A 1 136 ? 31.322 -25.807 49.645 1.00 25.52 136 VAL A CA 1
ATOM 977 C C . VAL A 1 136 ? 30.505 -26.329 48.467 1.00 29.44 136 VAL A C 1
ATOM 978 O O . VAL A 1 136 ? 31.029 -26.907 47.511 1.00 28.76 136 VAL A O 1
ATOM 982 N N . ASN A 1 137 ? 29.195 -26.119 48.549 1.00 29.39 137 ASN A N 1
ATOM 983 C CA . ASN A 1 137 ? 28.289 -26.548 47.492 1.00 27.43 137 ASN A CA 1
ATOM 984 C C . ASN A 1 137 ? 28.620 -25.807 46.197 1.00 27.30 137 ASN A C 1
ATOM 985 O O . ASN A 1 137 ? 28.671 -24.571 46.194 1.00 27.08 137 ASN A O 1
ATOM 990 N N . PRO A 1 138 ? 28.855 -26.518 45.089 1.00 27.59 138 PRO A N 1
ATOM 991 C CA . PRO A 1 138 ? 29.245 -25.829 43.845 1.00 27.60 138 PRO A CA 1
ATOM 992 C C . PRO A 1 138 ? 28.226 -24.817 43.350 1.00 31.46 138 PRO A C 1
ATOM 993 O O . PRO A 1 138 ? 28.617 -23.796 42.772 1.00 33.68 138 PRO A O 1
ATOM 997 N N . GLU A 1 139 ? 26.935 -25.061 43.566 1.00 34.24 139 GLU A N 1
ATOM 998 C CA . GLU A 1 139 ? 25.905 -24.151 43.085 1.00 34.67 139 GLU A CA 1
ATOM 999 C C . GLU A 1 139 ? 25.711 -22.946 43.995 1.00 29.47 139 GLU A C 1
ATOM 1000 O O . GLU A 1 139 ? 24.979 -22.022 43.624 1.00 32.07 139 GLU A O 1
ATOM 1006 N N . PHE A 1 140 ? 26.331 -22.940 45.170 1.00 33.99 140 PHE A N 1
ATOM 1007 C CA . PHE A 1 140 ? 26.370 -21.764 46.033 1.00 28.41 140 PHE A CA 1
ATOM 1008 C C . PHE A 1 140 ? 27.728 -21.698 46.723 1.00 38.86 140 PHE A C 1
ATOM 1009 O O . PHE A 1 140 ? 27.835 -21.595 47.947 1.00 27.17 140 PHE A O 1
ATOM 1017 N N . SER A 1 141 ? 28.788 -21.782 45.917 1.00 30.47 141 SER A N 1
ATOM 1018 C CA . SER A 1 141 ? 30.164 -21.727 46.408 1.00 27.96 141 SER A CA 1
ATOM 1019 C C . SER A 1 141 ? 30.580 -20.265 46.488 1.00 26.07 141 SER A C 1
ATOM 1020 O O . SER A 1 141 ? 31.223 -19.703 45.601 1.00 32.66 141 SER A O 1
ATOM 1023 N N . SER A 1 142 ? 30.189 -19.641 47.587 1.00 39.45 142 SER A N 1
ATOM 1024 C CA . SER A 1 142 ? 30.532 -18.244 47.812 1.00 34.44 142 SER A CA 1
ATOM 1025 C C . SER A 1 142 ? 30.587 -17.948 49.303 1.00 31.42 142 SER A C 1
ATOM 1026 O O . SER A 1 142 ? 29.714 -17.247 49.825 1.00 39.57 142 SER A O 1
ATOM 1029 N N . LEU A 1 143 ? 31.591 -18.489 49.984 1.00 35.25 143 LEU A N 1
ATOM 1030 C CA . LEU A 1 143 ? 31.773 -18.271 51.416 1.00 25.71 143 LEU A CA 1
ATOM 1031 C C . LEU A 1 143 ? 32.070 -16.808 51.710 1.00 26.08 143 LEU A C 1
ATOM 1032 O O . LEU A 1 143 ? 32.654 -16.092 50.894 1.00 30.81 143 LEU A O 1
ATOM 1037 N N . ASN A 1 144 ? 31.630 -16.360 52.880 1.00 26.59 144 ASN A N 1
ATOM 1038 C CA . ASN A 1 144 ? 32.122 -15.100 53.406 1.00 27.04 144 ASN A CA 1
ATOM 1039 C C . ASN A 1 144 ? 33.612 -15.230 53.690 1.00 27.90 144 ASN A C 1
ATOM 1040 O O . ASN A 1 144 ? 34.106 -16.306 54.043 1.00 30.29 144 ASN A O 1
ATOM 1045 N N . LEU A 1 145 ? 34.337 -14.126 53.506 1.00 34.23 145 LEU A N 1
ATOM 1046 C CA . LEU A 1 145 ? 35.787 -14.165 53.667 1.00 33.87 145 LEU A CA 1
ATOM 1047 C C . LEU A 1 145 ? 36.173 -14.615 55.070 1.00 26.47 145 LEU A C 1
ATOM 1048 O O . LEU A 1 145 ? 37.032 -15.487 55.240 1.00 25.91 145 LEU A O 1
ATOM 1053 N N . ALA A 1 146 ? 35.542 -14.032 56.091 1.00 27.31 146 ALA A N 1
ATOM 1054 C CA . ALA A 1 146 ? 35.796 -14.477 57.456 1.00 27.61 146 ALA A CA 1
ATOM 1055 C C . ALA A 1 146 ? 35.284 -15.891 57.696 1.00 27.19 146 ALA A C 1
ATOM 1056 O O . ALA A 1 146 ? 35.835 -16.611 58.536 1.00 27.21 146 ALA A O 1
ATOM 1058 N N . GLN A 1 147 ? 34.223 -16.298 56.992 1.00 28.78 147 GLN A N 1
ATOM 1059 C CA . GLN A 1 147 ? 33.719 -17.657 57.152 1.00 27.89 147 GLN A CA 1
ATOM 1060 C C . GLN A 1 147 ? 34.708 -18.692 56.632 1.00 25.94 147 GLN A C 1
ATOM 1061 O O . GLN A 1 147 ? 34.811 -19.786 57.195 1.00 25.93 147 GLN A O 1
ATOM 1067 N N . ALA A 1 148 ? 35.440 -18.374 55.560 1.00 25.38 148 ALA A N 1
ATOM 1068 C CA . ALA A 1 148 ? 36.508 -19.266 55.120 1.00 24.72 148 ALA A CA 1
ATOM 1069 C C . ALA A 1 148 ? 37.664 -19.287 56.111 1.00 36.16 148 ALA A C 1
ATOM 1070 O O . ALA A 1 148 ? 38.302 -20.331 56.296 1.00 24.58 148 ALA A O 1
ATOM 1072 N N . VAL A 1 149 ? 37.954 -18.149 56.748 1.00 33.33 149 VAL A N 1
ATOM 1073 C CA . VAL A 1 149 ? 39.037 -18.093 57.725 1.00 25.65 149 VAL A CA 1
ATOM 1074 C C . VAL A 1 149 ? 38.709 -18.931 58.954 1.00 26.18 149 VAL A C 1
ATOM 1075 O O . VAL A 1 149 ? 39.601 -19.545 59.554 1.00 26.29 149 VAL A O 1
ATOM 1079 N N . ILE A 1 150 ? 37.433 -19.002 59.335 1.00 27.05 150 ILE A N 1
ATOM 1080 C CA . ILE A 1 150 ? 37.095 -19.726 60.555 1.00 27.32 150 ILE A CA 1
ATOM 1081 C C . ILE A 1 150 ? 37.069 -21.232 60.320 1.00 26.97 150 ILE A C 1
ATOM 1082 O O . ILE A 1 150 ? 37.335 -22.006 61.245 1.00 27.51 150 ILE A O 1
ATOM 1087 N N . LEU A 1 151 ? 36.768 -21.679 59.098 1.00 26.22 151 LEU A N 1
ATOM 1088 C CA . LEU A 1 151 ? 36.754 -23.114 58.831 1.00 26.04 151 LEU A CA 1
ATOM 1089 C C . LEU A 1 151 ? 38.165 -23.685 58.806 1.00 29.79 151 LEU A C 1
ATOM 1090 O O . LEU A 1 151 ? 38.415 -24.763 59.358 1.00 26.14 151 LEU A O 1
ATOM 1095 N N . VAL A 1 152 ? 39.102 -22.976 58.172 1.00 33.34 152 VAL A N 1
ATOM 1096 C CA . VAL A 1 152 ? 40.481 -23.449 58.126 1.00 24.94 152 VAL A CA 1
ATOM 1097 C C . VAL A 1 152 ? 41.118 -23.380 59.508 1.00 25.73 152 VAL A C 1
ATOM 1098 O O . VAL A 1 152 ? 41.851 -24.290 59.915 1.00 50.52 152 VAL A O 1
ATOM 1102 N N . ALA A 1 153 ? 40.847 -22.305 60.255 1.00 26.28 153 ALA A N 1
ATOM 1103 C CA . ALA A 1 153 ? 41.361 -22.206 61.617 1.00 30.36 153 ALA A CA 1
ATOM 1104 C C . ALA A 1 153 ? 40.728 -23.243 62.535 1.00 28.05 153 ALA A C 1
ATOM 1105 O O . ALA A 1 153 ? 41.373 -23.705 63.483 1.00 43.95 153 ALA A O 1
ATOM 1107 N N . TYR A 1 154 ? 39.474 -23.621 62.271 1.00 27.99 154 TYR A N 1
ATOM 1108 C CA . TYR A 1 154 ? 38.806 -24.618 63.101 1.00 28.86 154 TYR A CA 1
ATOM 1109 C C . TYR A 1 154 ? 39.433 -25.995 62.925 1.00 28.85 154 TYR A C 1
ATOM 1110 O O . TYR A 1 154 ? 39.677 -26.702 63.910 1.00 29.85 154 TYR A O 1
ATOM 1119 N N . GLU A 1 155 ? 39.710 -26.389 61.680 1.00 27.87 155 GLU A N 1
ATOM 1120 C CA . GLU A 1 155 ? 40.375 -27.666 61.445 1.00 27.93 155 GLU A CA 1
ATOM 1121 C C . GLU A 1 155 ? 41.804 -27.656 61.973 1.00 28.20 155 GLU A C 1
ATOM 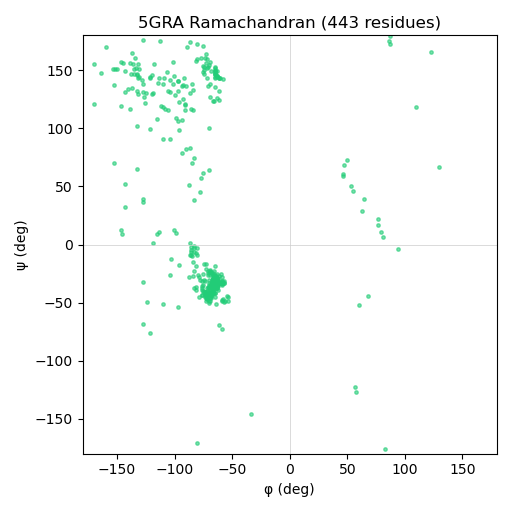1122 O O . GLU A 1 155 ? 42.296 -28.678 62.467 1.00 36.41 155 GLU A O 1
ATOM 1128 N N . TRP A 1 156 ? 42.492 -26.515 61.872 1.00 27.77 156 TRP A N 1
ATOM 1129 C CA . TRP A 1 156 ? 43.844 -26.431 62.412 1.00 28.15 156 TRP A CA 1
ATOM 1130 C C . TRP A 1 156 ? 43.856 -26.528 63.932 1.00 34.18 156 TRP A C 1
ATOM 1131 O O . TRP A 1 156 ? 44.810 -27.062 64.509 1.00 38.74 156 TRP A O 1
ATOM 1142 N N . SER A 1 157 ? 42.814 -26.018 64.594 1.00 30.13 157 SER A N 1
ATOM 1143 C CA . SER A 1 157 ? 42.768 -26.059 66.052 1.00 34.65 157 SER A CA 1
ATOM 1144 C C . SER A 1 157 ? 42.642 -27.483 66.573 1.00 39.19 157 SER A C 1
ATOM 1145 O O . SER A 1 157 ? 43.069 -27.769 67.697 1.00 39.75 157 SER A O 1
ATOM 1148 N N . LYS A 1 158 ? 42.067 -28.382 65.780 1.00 42.97 158 LYS A N 1
ATOM 1149 C CA . LYS A 1 158 ? 41.923 -29.778 66.183 1.00 45.48 158 LYS A CA 1
ATOM 1150 C C . LYS A 1 158 ? 43.304 -30.415 66.193 1.00 56.69 158 LYS A C 1
ATOM 1151 O O . LYS A 1 158 ? 43.841 -30.784 65.146 1.00 55.17 158 LYS A O 1
ATOM 1157 N N . GLY A 1 159 ? 43.891 -30.534 67.382 1.00 71.39 159 GLY A N 1
ATOM 1158 C CA . GLY A 1 159 ? 45.228 -31.073 67.516 1.00 79.64 159 GLY A CA 1
ATOM 1159 C C . GLY A 1 159 ? 45.351 -32.504 67.039 1.00 77.98 159 GLY A C 1
ATOM 1160 O O . GLY A 1 159 ? 44.539 -33.360 67.404 1.00 78.09 159 GLY A O 1
ATOM 1161 N N . GLN A 1 160 ? 46.368 -32.769 66.224 1.00 75.57 160 GLN A N 1
ATOM 1162 C CA . GLN A 1 160 ? 46.630 -34.110 65.715 1.00 70.99 160 GLN A CA 1
ATOM 1163 C C . GLN A 1 160 ? 47.982 -34.151 65.012 1.00 67.19 160 GLN A C 1
ATOM 1164 O O . GLN A 1 160 ? 48.701 -33.152 64.973 1.00 66.23 160 GLN A O 1
ATOM 1170 N N . ASP A 1 169 ? 66.773 -37.102 57.969 1.00 122.94 169 ASP A N 1
ATOM 1171 C CA . ASP A 1 169 ? 66.638 -35.950 58.853 1.00 121.96 169 ASP A CA 1
ATOM 1172 C C . ASP A 1 169 ? 65.269 -35.296 58.685 1.00 117.23 169 ASP A C 1
ATOM 1173 O O . ASP A 1 169 ? 64.277 -35.981 58.440 1.00 117.52 169 ASP A O 1
ATOM 1178 N N . MET A 1 170 ? 65.212 -33.967 58.818 1.00 110.39 170 MET A N 1
ATOM 1179 C CA . MET A 1 170 ? 63.934 -33.264 58.782 1.00 102.32 170 MET A CA 1
ATOM 1180 C C . MET A 1 170 ? 64.030 -31.917 58.075 1.00 89.53 170 MET A C 1
ATOM 1181 O O . MET A 1 170 ? 63.294 -30.987 58.421 1.00 89.29 170 MET A O 1
ATOM 1186 N N . GLU A 1 171 ? 64.902 -31.791 57.082 1.00 71.18 171 GLU A N 1
ATOM 1187 C CA . GLU A 1 171 ? 65.177 -30.474 56.515 1.00 57.01 171 GLU A CA 1
ATOM 1188 C C . GLU A 1 171 ? 63.940 -29.927 55.812 1.00 47.84 171 GLU A C 1
ATOM 1189 O O . GLU A 1 171 ? 63.407 -30.585 54.908 1.00 48.08 171 GLU A O 1
ATOM 1195 N N . PRO A 1 172 ? 63.460 -28.744 56.182 1.00 37.12 172 PRO A N 1
ATOM 1196 C CA . PRO A 1 172 ? 62.229 -28.213 55.594 1.00 35.41 172 PRO A CA 1
ATOM 1197 C C . PRO A 1 172 ? 62.519 -27.404 54.343 1.00 34.36 172 PRO A C 1
ATOM 1198 O O . PRO A 1 172 ? 63.683 -27.084 54.056 1.00 32.23 172 PRO A O 1
ATOM 1202 N N . PRO A 1 173 ? 61.487 -27.034 53.583 1.00 32.07 173 PRO A N 1
ATOM 1203 C CA . PRO A 1 173 ? 61.704 -26.228 52.377 1.00 25.59 173 PRO A CA 1
ATOM 1204 C C . PRO A 1 173 ? 62.255 -24.849 52.708 1.00 24.50 173 PRO A C 1
ATOM 1205 O O . PRO A 1 173 ? 62.060 -24.322 53.804 1.00 31.10 173 PRO A O 1
ATOM 1209 N N . ALA A 1 174 ? 62.994 -24.289 51.756 1.00 24.34 174 ALA A N 1
ATOM 1210 C CA . ALA A 1 174 ? 63.532 -22.951 51.924 1.00 24.73 174 ALA A CA 1
ATOM 1211 C C . ALA A 1 174 ? 62.405 -21.920 51.993 1.00 24.47 174 ALA A C 1
ATOM 1212 O O . ALA A 1 174 ? 61.334 -22.115 51.411 1.00 44.45 174 ALA A O 1
ATOM 1214 N N . PRO A 1 175 ? 62.621 -20.818 52.709 1.00 25.13 175 PRO A N 1
ATOM 1215 C CA . PRO A 1 175 ? 61.609 -19.757 52.760 1.00 25.05 175 PRO A CA 1
ATOM 1216 C C . PRO A 1 175 ? 61.403 -19.125 51.392 1.00 27.86 175 PRO A C 1
ATOM 1217 O O . PRO A 1 175 ? 62.298 -19.117 50.544 1.00 29.35 175 PRO A O 1
ATOM 1221 N N . GLN A 1 176 ? 60.187 -18.612 51.179 1.00 27.50 176 GLN A N 1
ATOM 1222 C CA . GLN A 1 176 ? 59.801 -18.109 49.863 1.00 30.90 176 GLN A CA 1
ATOM 1223 C C . GLN A 1 176 ? 60.721 -16.996 49.381 1.00 32.03 176 GLN A C 1
ATOM 1224 O O . GLN A 1 176 ? 60.886 -16.814 48.170 1.00 34.82 176 GLN A O 1
ATOM 1230 N N . GLU A 1 177 ? 61.330 -16.243 50.302 1.00 31.10 177 GLU A N 1
ATOM 1231 C CA . GLU A 1 177 ? 62.277 -15.214 49.889 1.00 31.36 177 GLU A CA 1
ATOM 1232 C C . GLU A 1 177 ? 63.482 -15.818 49.180 1.00 26.13 177 GLU A C 1
ATOM 1233 O O . GLU A 1 177 ? 64.039 -15.199 48.266 1.00 26.48 177 GLU A O 1
ATOM 1239 N N . GLU A 1 178 ? 63.894 -17.024 49.576 1.00 38.13 178 GLU A N 1
ATOM 1240 C CA . GLU A 1 178 ? 64.951 -17.716 48.846 1.00 25.68 178 GLU A CA 1
ATOM 1241 C C . GLU A 1 178 ? 64.434 -18.270 47.526 1.00 38.95 178 GLU A C 1
ATOM 1242 O O . GLU A 1 178 ? 65.129 -18.206 46.504 1.00 37.80 178 GLU A O 1
ATOM 1248 N N . LEU A 1 179 ? 63.221 -18.827 47.528 1.00 32.12 179 LEU A N 1
ATOM 1249 C CA . LEU A 1 179 ? 62.644 -19.339 46.291 1.00 29.24 179 LEU A CA 1
ATOM 1250 C C . LEU A 1 179 ? 62.331 -18.211 45.315 1.00 33.81 179 LEU A C 1
ATOM 1251 O O . LEU A 1 179 ? 62.496 -18.373 44.101 1.00 39.00 179 LEU A O 1
ATOM 1256 N N . GLU A 1 180 ? 61.883 -17.060 45.825 1.00 35.73 180 GLU A N 1
ATOM 1257 C CA . GLU A 1 180 ? 61.638 -15.918 44.950 1.00 24.76 180 GLU A CA 1
ATOM 1258 C C . GLU A 1 180 ? 62.931 -15.379 44.355 1.00 28.43 180 GLU A C 1
ATOM 1259 O O . GLU A 1 180 ? 62.934 -14.898 43.216 1.00 25.83 180 GLU A O 1
ATOM 1265 N N . ALA A 1 181 ? 64.036 -15.459 45.101 1.00 25.86 181 ALA A N 1
ATOM 1266 C CA . ALA A 1 181 ? 65.308 -14.961 44.591 1.00 28.24 181 ALA A CA 1
ATOM 1267 C C . ALA A 1 181 ? 65.863 -15.876 43.509 1.00 29.02 181 ALA A C 1
ATOM 1268 O O . ALA A 1 181 ? 66.396 -15.401 42.499 1.00 26.86 181 ALA A O 1
ATOM 1270 N N . MET A 1 182 ? 65.752 -17.192 43.703 1.00 29.38 182 MET A N 1
ATOM 1271 C CA . MET A 1 182 ? 66.169 -18.126 42.664 1.00 31.35 182 MET A CA 1
ATOM 1272 C C . MET A 1 182 ? 65.277 -18.029 41.433 1.00 35.31 182 MET A C 1
ATOM 1273 O O . MET A 1 182 ? 65.756 -18.201 40.306 1.00 44.05 182 MET A O 1
ATOM 1278 N N . ILE A 1 183 ? 63.990 -17.732 41.625 1.00 36.27 183 ILE A N 1
ATOM 1279 C CA . ILE A 1 183 ? 63.091 -17.564 40.488 1.00 36.48 183 ILE A CA 1
ATOM 1280 C C . ILE A 1 183 ? 63.419 -16.285 39.729 1.00 25.71 183 ILE A C 1
ATOM 1281 O O . ILE A 1 183 ? 63.457 -16.273 38.492 1.00 28.28 183 ILE A O 1
ATOM 1286 N N . GLY A 1 184 ? 63.681 -15.193 40.451 1.00 26.28 184 GLY A N 1
ATOM 1287 C CA . GLY A 1 184 ? 64.041 -13.956 39.784 1.00 27.38 184 GLY A CA 1
ATOM 1288 C C . GLY A 1 184 ? 65.410 -14.014 39.142 1.00 42.60 184 GLY A C 1
ATOM 1289 O O . GLY A 1 184 ? 65.636 -13.394 38.099 1.00 45.82 184 GLY A O 1
ATOM 1290 N N . HIS A 1 185 ? 66.340 -14.756 39.748 1.00 37.60 185 HIS A N 1
ATOM 1291 C CA . HIS A 1 185 ? 67.645 -14.952 39.128 1.00 39.03 185 HIS A CA 1
ATOM 1292 C C . HIS A 1 185 ? 67.527 -15.734 37.827 1.00 37.77 185 HIS A C 1
ATOM 1293 O O . HIS A 1 185 ? 68.301 -15.504 36.891 1.00 37.49 185 HIS A O 1
ATOM 1300 N N . LEU A 1 186 ? 66.554 -16.643 37.743 1.00 33.27 186 LEU A N 1
ATOM 1301 C CA . LEU A 1 186 ? 66.346 -17.392 36.510 1.00 34.50 186 LEU A CA 1
ATOM 1302 C C . LEU A 1 186 ? 65.647 -16.542 35.456 1.00 36.33 186 LEU A C 1
ATOM 1303 O O . LEU A 1 186 ? 66.029 -16.572 34.281 1.00 35.78 186 LEU A O 1
ATOM 1308 N N . GLU A 1 187 ? 64.619 -15.785 35.854 1.00 34.26 187 GLU A N 1
ATOM 1309 C CA . GLU A 1 187 ? 63.898 -14.965 34.886 1.00 36.52 187 GLU A CA 1
ATOM 1310 C C . GLU A 1 187 ? 64.793 -13.879 34.309 1.00 44.67 187 GLU A C 1
ATOM 1311 O O . GLU A 1 187 ? 64.697 -13.552 33.120 1.00 51.62 187 GLU A O 1
ATOM 1317 N N . ASN A 1 188 ? 65.668 -13.304 35.136 1.00 53.18 188 ASN A N 1
ATOM 1318 C CA . ASN A 1 188 ? 66.629 -12.337 34.619 1.00 55.39 188 ASN A CA 1
ATOM 1319 C C . ASN A 1 188 ? 67.601 -12.990 33.648 1.00 50.00 188 ASN A C 1
ATOM 1320 O O . ASN A 1 188 ? 68.012 -12.364 32.665 1.00 51.11 188 ASN A O 1
ATOM 1325 N N . MET A 1 189 ? 67.969 -14.248 33.902 1.00 43.51 189 MET A N 1
ATOM 1326 C CA . MET A 1 189 ? 68.810 -14.984 32.965 1.00 42.36 189 MET A CA 1
ATOM 1327 C C . MET A 1 189 ? 68.048 -15.332 31.691 1.00 43.84 189 MET A C 1
ATOM 1328 O O . MET A 1 189 ? 68.618 -15.315 30.594 1.00 32.54 189 MET A O 1
ATOM 1333 N N . LEU A 1 190 ? 66.757 -15.652 31.819 1.00 39.57 190 LEU A N 1
ATOM 1334 C CA . LEU A 1 190 ? 65.963 -16.053 30.664 1.00 31.17 190 LEU A CA 1
ATOM 1335 C C . LEU A 1 190 ? 65.505 -14.866 29.828 1.00 32.48 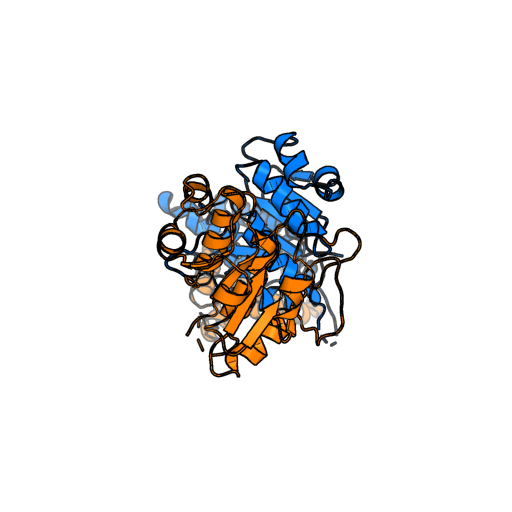190 LEU A C 1
ATOM 1336 O O . LEU A 1 190 ? 65.253 -15.023 28.628 1.00 33.32 190 LEU A O 1
ATOM 1341 N N . ASP A 1 191 ? 65.378 -13.684 30.436 1.00 32.81 191 ASP A N 1
ATOM 1342 C CA . ASP A 1 191 ? 64.946 -12.515 29.679 1.00 36.73 191 ASP A CA 1
ATOM 1343 C C . ASP A 1 191 ? 65.983 -12.102 28.642 1.00 37.21 191 ASP A C 1
ATOM 1344 O O . ASP A 1 191 ? 65.625 -11.562 27.589 1.00 37.67 191 ASP A O 1
ATOM 1349 N N . LYS A 1 192 ? 67.266 -12.342 28.924 1.00 35.68 192 LYS A N 1
ATOM 1350 C CA . LYS A 1 192 ? 68.324 -11.958 27.996 1.00 37.16 192 LYS A CA 1
ATOM 1351 C C . LYS A 1 192 ? 68.278 -12.763 26.702 1.00 37.66 192 LYS A C 1
ATOM 1352 O O . LYS A 1 192 ? 68.658 -12.250 25.643 1.00 39.27 192 LYS A O 1
ATOM 1358 N N . ASN A 1 193 ? 67.818 -14.011 26.763 1.00 37.04 193 ASN A N 1
ATOM 1359 C CA . ASN A 1 193 ? 67.869 -14.921 25.627 1.00 37.31 193 ASN A CA 1
ATOM 1360 C C . ASN A 1 193 ? 66.549 -15.009 24.871 1.00 42.31 193 ASN A C 1
ATOM 1361 O O . ASN A 1 193 ? 66.399 -15.881 24.009 1.00 45.52 193 ASN A O 1
ATOM 1366 N N . GLY A 1 194 ? 65.587 -14.142 25.178 1.00 45.82 194 GLY A N 1
ATOM 1367 C CA . GLY A 1 194 ? 64.327 -14.165 24.466 1.00 37.91 194 GLY A CA 1
ATOM 1368 C C . GLY A 1 194 ? 63.382 -15.269 24.875 1.00 39.91 194 GLY A C 1
ATOM 1369 O O . GLY A 1 194 ? 62.452 -15.580 24.125 1.00 39.37 194 GLY A O 1
ATOM 1370 N N . TYR A 1 195 ? 63.601 -15.888 26.039 1.00 40.51 195 TYR A N 1
ATOM 1371 C CA . TYR A 1 195 ? 62.738 -16.981 26.477 1.00 36.94 195 TYR A CA 1
ATOM 1372 C C . TYR A 1 195 ? 61.294 -16.529 26.648 1.00 33.55 195 TYR A C 1
ATOM 1373 O O . TYR A 1 195 ? 60.366 -17.308 26.398 1.00 33.29 195 TYR A O 1
ATOM 1382 N N . PHE A 1 196 ? 61.080 -15.282 27.054 1.00 33.88 196 PHE A N 1
ATOM 1383 C CA . PHE A 1 196 ? 59.731 -14.738 27.203 1.00 39.63 196 PHE A CA 1
ATOM 1384 C C . PHE A 1 196 ? 59.218 -14.147 25.893 1.00 43.72 196 PHE A C 1
ATOM 1385 O O . PHE A 1 196 ? 58.762 -13.006 25.867 1.00 44.86 196 PHE A O 1
ATOM 1393 N N . PHE A 1 197 ? 59.275 -14.889 24.789 1.00 45.97 197 PHE A N 1
ATOM 1394 C CA . PHE A 1 197 ? 58.860 -14.250 23.547 1.00 50.71 197 PHE A CA 1
ATOM 1395 C C . PHE A 1 197 ? 57.893 -14.998 22.628 1.00 50.19 197 PHE A C 1
ATOM 1396 O O . PHE A 1 197 ? 58.246 -15.385 21.512 1.00 50.61 197 PHE A O 1
ATOM 1404 N N . PRO A 1 198 ? 56.671 -15.215 23.122 1.00 48.20 198 PRO A N 1
ATOM 1405 C CA . PRO A 1 198 ? 55.384 -14.944 22.488 1.00 44.87 198 PRO A CA 1
ATOM 1406 C C . PRO A 1 198 ? 54.651 -13.978 23.418 1.00 42.71 198 PRO A C 1
ATOM 1407 O O . PRO A 1 198 ? 54.082 -14.412 24.415 1.00 37.32 198 PRO A O 1
ATOM 1411 N N . ILE A 1 199 ? 54.685 -12.689 23.100 1.00 43.73 199 ILE A N 1
ATOM 1412 C CA . ILE A 1 199 ? 54.348 -11.654 24.082 1.00 39.84 199 ILE A CA 1
ATOM 1413 C C . ILE A 1 199 ? 52.974 -11.858 24.722 1.00 38.99 199 ILE A C 1
ATOM 1414 O O . ILE A 1 199 ? 52.863 -11.702 25.946 1.00 53.23 199 ILE A O 1
ATOM 1419 N N . PRO A 1 200 ? 51.906 -12.180 23.981 1.00 39.79 200 PRO A N 1
ATOM 1420 C CA . PRO A 1 200 ? 50.613 -12.430 24.656 1.00 38.93 200 PRO A CA 1
ATOM 1421 C C . PRO A 1 200 ? 50.680 -13.537 25.700 1.00 37.24 200 PRO A C 1
ATOM 1422 O O . PRO A 1 200 ? 49.976 -13.470 26.713 1.00 35.77 200 PRO A O 1
ATOM 1426 N N . ARG A 1 201 ? 51.519 -14.547 25.479 1.00 45.56 201 ARG A N 1
ATOM 1427 C CA . ARG A 1 201 ? 51.608 -15.715 26.341 1.00 47.95 201 ARG A CA 1
ATOM 1428 C C . ARG A 1 201 ? 52.450 -15.491 27.591 1.00 46.13 201 ARG A C 1
ATOM 1429 O O . ARG A 1 201 ? 52.540 -16.408 28.413 1.00 41.75 201 ARG A O 1
ATOM 1437 N N . ILE A 1 202 ? 53.063 -14.315 27.758 1.00 57.73 202 ILE A N 1
ATOM 1438 C CA . ILE A 1 202 ? 54.030 -14.125 28.846 1.00 32.60 202 ILE A CA 1
ATOM 1439 C C . ILE A 1 202 ? 53.454 -14.432 30.226 1.00 31.11 202 ILE A C 1
ATOM 1440 O O . ILE A 1 202 ? 54.107 -15.160 30.993 1.00 29.95 202 ILE A O 1
ATOM 1445 N N . PRO A 1 203 ? 52.277 -13.919 30.618 1.00 32.01 203 PRO A N 1
ATOM 1446 C CA . PRO A 1 203 ? 51.819 -14.168 31.999 1.00 29.84 203 PRO A CA 1
ATOM 1447 C C . PRO A 1 203 ? 51.664 -15.638 32.347 1.00 28.66 203 PRO A C 1
ATOM 1448 O O . PRO A 1 203 ? 51.920 -16.015 33.498 1.00 27.55 203 PRO A O 1
ATOM 1452 N N . THR A 1 204 ? 51.258 -16.487 31.401 1.00 29.02 204 THR A N 1
ATOM 1453 C CA . THR A 1 204 ? 51.228 -17.917 31.681 1.00 28.10 204 THR A CA 1
ATOM 1454 C C . THR A 1 204 ? 52.581 -18.587 31.471 1.00 37.62 204 THR A C 1
ATOM 1455 O O . THR A 1 204 ? 52.777 -19.711 31.944 1.00 37.19 204 THR A O 1
ATOM 1459 N N . ILE A 1 205 ? 53.521 -17.927 30.791 1.00 41.10 205 ILE A N 1
ATOM 1460 C CA . ILE A 1 205 ? 54.880 -18.457 30.718 1.00 28.46 205 ILE A CA 1
ATOM 1461 C C . ILE A 1 205 ? 55.555 -18.357 32.078 1.00 27.39 205 ILE A C 1
ATOM 1462 O O . ILE A 1 205 ? 56.184 -19.311 32.551 1.00 36.84 205 ILE A O 1
ATOM 1467 N N . LYS A 1 206 ? 55.436 -17.195 32.726 1.00 27.43 206 LYS A N 1
ATOM 1468 C CA . LYS A 1 206 ? 55.967 -17.048 34.075 1.00 36.92 206 LYS A CA 1
ATOM 1469 C C . LYS A 1 206 ? 55.232 -17.942 35.061 1.00 34.61 206 LYS A C 1
ATOM 1470 O O . LYS A 1 206 ? 55.829 -18.411 36.037 1.00 40.31 206 LYS A O 1
ATOM 1476 N N . ARG A 1 207 ? 53.945 -18.202 34.818 1.00 29.13 207 ARG A N 1
ATOM 1477 C CA . ARG A 1 207 ? 53.159 -18.978 35.770 1.00 25.97 207 ARG A CA 1
ATOM 1478 C C . ARG A 1 207 ? 53.538 -20.453 35.732 1.00 24.29 207 ARG A C 1
ATOM 1479 O O . ARG A 1 207 ? 53.672 -21.089 36.785 1.00 23.46 207 ARG A O 1
ATOM 1487 N N . THR A 1 208 ? 53.714 -21.019 34.534 1.00 25.42 208 THR A N 1
ATOM 1488 C CA . THR A 1 208 ? 54.185 -22.398 34.445 1.00 25.49 208 THR A CA 1
ATOM 1489 C C . THR A 1 208 ? 55.600 -22.541 34.990 1.00 32.06 208 THR A C 1
ATOM 1490 O O . THR A 1 208 ? 55.942 -23.583 35.559 1.00 33.42 208 THR A O 1
ATOM 1494 N N . LEU A 1 209 ? 56.430 -21.508 34.829 1.00 43.01 209 LEU A N 1
ATOM 1495 C CA . LEU A 1 209 ? 57.788 -21.568 35.358 1.00 24.29 209 LEU A CA 1
ATOM 1496 C C . LEU A 1 209 ? 57.794 -21.473 36.878 1.00 23.54 209 LEU A C 1
ATOM 1497 O O . LEU A 1 209 ? 58.566 -22.168 37.546 1.00 25.60 209 LEU A O 1
ATOM 1502 N N . ARG A 1 210 ? 56.948 -20.610 37.444 1.00 23.42 210 ARG A N 1
ATOM 1503 C CA . ARG A 1 210 ? 56.892 -20.491 38.896 1.00 22.86 210 ARG A CA 1
ATOM 1504 C C . ARG A 1 210 ? 56.349 -21.756 39.549 1.00 22.28 210 ARG A C 1
ATOM 1505 O O . ARG A 1 210 ? 56.771 -22.110 40.656 1.00 21.94 210 ARG A O 1
ATOM 1513 N N . THR A 1 211 ? 55.440 -22.463 38.874 1.00 22.33 211 THR A N 1
ATOM 1514 C CA . THR A 1 211 ? 54.812 -23.631 39.484 1.00 21.95 211 THR A CA 1
ATOM 1515 C C . THR A 1 211 ? 55.788 -24.797 39.586 1.00 21.92 211 THR A C 1
ATOM 1516 O O . THR A 1 211 ? 55.888 -25.442 40.636 1.00 25.46 211 THR A O 1
ATOM 1520 N N . LEU A 1 212 ? 56.519 -25.083 38.505 1.00 22.35 212 LEU A N 1
ATOM 1521 C CA . LEU A 1 212 ? 57.417 -26.231 38.509 1.00 22.46 212 LEU A CA 1
ATOM 1522 C C . LEU A 1 212 ? 58.658 -26.002 39.362 1.00 29.69 212 LEU A C 1
ATOM 1523 O O . LEU A 1 212 ? 59.296 -26.977 39.769 1.00 31.61 212 LEU A O 1
ATOM 1528 N N . LEU A 1 213 ? 59.022 -24.746 39.633 1.00 36.18 213 LEU A N 1
ATOM 1529 C CA . LEU A 1 213 ? 60.092 -24.455 40.580 1.00 22.21 213 LEU A CA 1
ATOM 1530 C C . LEU A 1 213 ? 59.608 -24.438 42.025 1.00 21.86 213 LEU A C 1
ATOM 1531 O O . LEU A 1 213 ? 60.406 -24.673 42.939 1.00 21.91 213 LEU A O 1
ATOM 1536 N N . THR A 1 214 ? 58.328 -24.136 42.254 1.00 21.61 214 THR A N 1
ATOM 1537 C CA . THR A 1 214 ? 57.739 -24.236 43.586 1.00 21.37 214 THR A CA 1
ATOM 1538 C C . THR A 1 214 ? 57.296 -25.656 43.926 1.00 22.06 214 THR A C 1
ATOM 1539 O O . THR A 1 214 ? 57.190 -25.995 45.110 1.00 22.23 214 THR A O 1
ATOM 1543 N N . LYS A 1 215 ? 57.042 -26.483 42.912 1.00 21.40 215 LYS A N 1
ATOM 1544 C CA . LYS A 1 215 ? 56.653 -27.876 43.133 1.00 21.54 215 LYS A CA 1
ATOM 1545 C C . LYS A 1 215 ? 57.673 -28.688 43.927 1.00 21.79 215 LYS A C 1
ATOM 1546 O O . LYS A 1 215 ? 57.261 -29.409 44.853 1.00 21.91 215 LYS A O 1
ATOM 1552 N N . PRO A 1 216 ? 58.981 -28.640 43.633 1.00 22.76 216 PRO A N 1
ATOM 1553 C CA . PRO A 1 216 ? 59.905 -29.597 44.263 1.00 22.40 216 PRO A CA 1
ATOM 1554 C C . PRO A 1 216 ? 59.928 -29.544 45.775 1.00 32.39 216 PRO A C 1
ATOM 1555 O O . PRO A 1 216 ? 60.197 -30.572 46.410 1.00 33.67 216 PRO A O 1
ATOM 1559 N N . SER A 1 217 ? 59.691 -28.374 46.365 1.00 36.96 217 SER A N 1
ATOM 1560 C CA . SER A 1 217 ? 59.716 -28.197 47.817 1.00 38.89 217 SER A CA 1
ATOM 1561 C C . SER A 1 217 ? 61.105 -28.473 48.390 1.00 35.69 217 SER A C 1
ATOM 1562 O O . SER A 1 217 ? 61.244 -28.893 49.541 1.00 37.69 217 SER A O 1
ATOM 1565 N N . TRP A 1 218 ? 62.140 -28.229 47.588 1.00 32.41 218 TRP A N 1
ATOM 1566 C CA . TRP A 1 218 ? 63.509 -28.459 48.026 1.00 32.94 218 TRP A CA 1
ATOM 1567 C C . TRP A 1 218 ? 63.969 -27.374 48.997 1.00 37.43 218 TRP A C 1
ATOM 1568 O O . TRP A 1 218 ? 63.495 -26.235 48.968 1.00 23.51 218 TRP A O 1
ATOM 1579 N N . ASN A 1 219 ? 64.914 -27.747 49.859 1.00 24.53 219 ASN A N 1
ATOM 1580 C CA . ASN A 1 219 ? 65.301 -26.946 51.014 1.00 32.83 219 ASN A CA 1
ATOM 1581 C C . ASN A 1 219 ? 66.268 -25.831 50.612 1.00 34.15 219 ASN A C 1
ATOM 1582 O O . ASN A 1 219 ? 66.507 -25.568 49.430 1.00 36.09 219 ASN A O 1
ATOM 1587 N N . SER A 1 220 ? 66.829 -25.153 51.619 1.00 25.90 220 SER A N 1
ATOM 1588 C CA . SER A 1 220 ? 67.689 -23.999 51.368 1.00 26.24 220 SER A CA 1
ATOM 1589 C C . SER A 1 220 ? 68.964 -24.397 50.635 1.00 30.27 220 SER A C 1
ATOM 1590 O O . SER A 1 220 ? 69.367 -23.733 49.674 1.00 30.66 220 SER A O 1
ATOM 1593 N N . MET A 1 221 ? 69.616 -25.477 51.075 1.00 30.25 221 MET A N 1
ATOM 1594 C CA . MET A 1 221 ? 70.851 -25.891 50.419 1.00 38.21 221 MET A CA 1
ATOM 1595 C C . MET A 1 221 ? 70.593 -26.373 48.997 1.00 37.85 221 MET A C 1
ATOM 1596 O O . MET A 1 221 ? 71.464 -26.238 48.131 1.00 35.83 221 MET A O 1
ATOM 1601 N N . GLU A 1 222 ? 69.403 -26.921 48.734 1.00 41.69 222 GLU A N 1
ATOM 1602 C CA . GLU A 1 222 ? 69.071 -27.336 47.377 1.00 35.41 222 GLU A CA 1
ATOM 1603 C C . GLU A 1 222 ? 68.794 -26.131 46.488 1.00 33.44 222 GLU A C 1
ATOM 1604 O O . GLU A 1 222 ? 69.205 -26.104 45.322 1.00 37.10 222 GLU A O 1
ATOM 1610 N N . ILE A 1 223 ? 68.095 -25.126 47.020 1.00 27.83 223 ILE A N 1
ATOM 1611 C CA . ILE A 1 223 ? 67.988 -23.853 46.318 1.00 27.45 223 ILE A CA 1
ATOM 1612 C C . ILE A 1 223 ? 69.354 -23.189 46.218 1.00 26.76 223 ILE A C 1
ATOM 1613 O O . ILE A 1 223 ? 69.662 -22.521 45.222 1.00 25.53 223 ILE A O 1
ATOM 1618 N N . ARG A 1 224 ? 70.205 -23.386 47.228 1.00 27.56 224 ARG A N 1
ATOM 1619 C CA . ARG A 1 224 ? 71.570 -22.878 47.164 1.00 28.73 224 ARG A CA 1
ATOM 1620 C C . ARG A 1 224 ? 72.371 -23.593 46.083 1.00 27.69 224 ARG A C 1
ATOM 1621 O O . ARG A 1 224 ? 73.135 -22.959 45.345 1.00 27.36 224 ARG A O 1
ATOM 1629 N N . THR A 1 225 ? 72.201 -24.913 45.968 1.00 26.72 225 THR A N 1
ATOM 1630 C CA . THR A 1 225 ? 72.845 -25.649 44.886 1.00 26.85 225 THR A CA 1
ATOM 1631 C C . THR A 1 225 ? 72.304 -25.223 43.529 1.00 32.96 225 THR A C 1
ATOM 1632 O O . THR A 1 225 ? 73.051 -25.193 42.545 1.00 38.05 225 THR A O 1
ATOM 1636 N N . LEU A 1 226 ? 71.014 -24.892 43.461 1.00 30.30 226 LEU A N 1
ATOM 1637 C CA . LEU A 1 226 ? 70.420 -24.461 42.202 1.00 25.46 226 LEU A CA 1
ATOM 1638 C C . LEU A 1 226 ? 70.959 -23.103 41.768 1.00 25.91 226 LEU A C 1
ATOM 1639 O O . LEU A 1 226 ? 71.155 -22.861 40.571 1.00 26.14 226 LEU A O 1
ATOM 1644 N N . ARG A 1 227 ? 71.212 -22.205 42.726 1.00 26.20 227 ARG A N 1
ATOM 1645 C CA . ARG A 1 227 ? 71.754 -20.892 42.385 1.00 26.83 227 ARG A CA 1
ATOM 1646 C C . ARG A 1 227 ? 73.170 -21.000 41.836 1.00 30.09 227 ARG A C 1
ATOM 1647 O O . ARG A 1 227 ? 73.554 -20.242 40.938 1.00 28.09 227 ARG A O 1
ATOM 1655 N N . GLY A 1 228 ? 73.958 -21.943 42.356 1.00 27.76 228 GLY A N 1
ATOM 1656 C CA . GLY A 1 228 ? 75.310 -22.114 41.856 1.00 28.52 228 GLY A CA 1
ATOM 1657 C C . GLY A 1 228 ? 75.349 -22.772 40.495 1.00 32.44 228 GLY A C 1
ATOM 1658 O O . GLY A 1 228 ? 76.254 -22.504 39.698 1.00 29.12 228 GLY A O 1
ATOM 1659 N N . VAL A 1 229 ? 74.379 -23.643 40.211 1.00 32.77 229 VAL A N 1
ATOM 1660 C CA . VAL A 1 229 ? 74.228 -24.180 38.863 1.00 27.76 229 VAL A CA 1
ATOM 1661 C C . VAL A 1 229 ? 73.856 -23.074 37.887 1.00 27.94 229 VAL A C 1
ATOM 1662 O O . VAL A 1 229 ? 74.307 -23.072 36.734 1.00 28.49 229 VAL A O 1
ATOM 1666 N N . LEU A 1 230 ? 73.066 -22.097 38.338 1.00 27.64 230 LEU A N 1
ATOM 1667 C CA . LEU A 1 230 ? 72.650 -21.015 37.452 1.00 27.96 230 LEU A CA 1
ATOM 1668 C C . LEU A 1 230 ? 73.798 -20.056 37.166 1.00 34.44 230 LEU A C 1
ATOM 1669 O O . LEU A 1 230 ? 74.007 -19.656 36.015 1.00 36.61 230 LEU A O 1
ATOM 1674 N N . SER A 1 231 ? 74.556 -19.677 38.199 1.00 33.88 231 SER A N 1
ATOM 1675 C CA . SER A 1 231 ? 75.700 -18.799 37.981 1.00 34.60 231 SER A CA 1
ATOM 1676 C C . SER A 1 231 ? 76.756 -19.471 37.115 1.00 32.27 231 SER A C 1
ATOM 1677 O O . SER A 1 231 ? 77.445 -18.798 36.339 1.00 31.88 231 SER A O 1
ATOM 1680 N N . THR A 1 232 ? 76.900 -20.794 37.233 1.00 33.67 232 THR A N 1
ATOM 1681 C CA . THR A 1 232 ? 77.793 -21.521 36.339 1.00 31.02 232 THR A CA 1
ATOM 1682 C C . THR A 1 232 ? 77.271 -21.504 34.907 1.00 33.39 232 THR A C 1
ATOM 1683 O O . THR A 1 232 ? 78.054 -21.405 33.956 1.00 32.07 232 THR A O 1
ATOM 1687 N N . LEU A 1 233 ? 75.949 -21.593 34.735 1.00 33.75 233 LEU A N 1
ATOM 1688 C CA . LEU A 1 233 ? 75.368 -21.516 33.398 1.00 33.33 233 LEU A CA 1
ATOM 1689 C C . LEU A 1 233 ? 75.459 -20.110 32.820 1.00 31.60 233 LEU A C 1
ATOM 1690 O O . LEU A 1 233 ? 75.481 -19.946 31.596 1.00 32.36 233 LEU A O 1
ATOM 1695 N N . GLU A 1 234 ? 75.506 -19.090 33.680 1.00 37.74 234 GLU A N 1
ATOM 1696 C CA . GLU A 1 234 ? 75.645 -17.718 33.203 1.00 38.75 234 GLU A CA 1
ATOM 1697 C C . GLU A 1 234 ? 76.989 -17.494 32.527 1.00 39.61 234 GLU A C 1
ATOM 1698 O O . GLU A 1 234 ? 77.107 -16.639 31.642 1.00 37.84 234 GLU A O 1
ATOM 1704 N N . LYS A 1 235 ? 78.002 -18.260 32.918 1.00 46.70 235 LYS A N 1
ATOM 1705 C CA . LYS A 1 235 ? 79.374 -18.035 32.489 1.00 50.23 235 LYS A CA 1
ATOM 1706 C C . LYS A 1 235 ? 79.683 -18.753 31.178 1.00 47.64 235 LYS A C 1
ATOM 1707 O O . LYS A 1 235 ? 79.633 -18.154 30.102 1.00 47.87 235 LYS A O 1
ATOM 1713 N N . ALA B 1 4 ? 16.561 -36.860 55.691 1.00 59.74 4 ALA B N 1
ATOM 1714 C CA . ALA B 1 4 ? 17.301 -36.354 54.541 1.00 58.96 4 ALA B CA 1
ATOM 1715 C C . ALA B 1 4 ? 18.400 -35.395 54.981 1.00 56.21 4 ALA B C 1
ATOM 1716 O O . ALA B 1 4 ? 19.586 -35.718 54.906 1.00 53.23 4 ALA B O 1
ATOM 1718 N N . VAL B 1 5 ? 17.996 -34.216 55.441 1.00 52.76 5 VAL B N 1
ATOM 1719 C CA . VAL B 1 5 ? 18.931 -33.192 55.899 1.00 42.25 5 VAL B CA 1
ATOM 1720 C C . VAL B 1 5 ? 18.493 -32.747 57.290 1.00 41.14 5 VAL B C 1
ATOM 1721 O O . VAL B 1 5 ? 17.284 -32.663 57.554 1.00 46.47 5 VAL B O 1
ATOM 1725 N N . PRO B 1 6 ? 19.420 -32.480 58.213 1.00 37.39 6 PRO B N 1
ATOM 1726 C CA . PRO B 1 6 ? 19.013 -32.023 59.545 1.00 37.96 6 PRO B CA 1
ATOM 1727 C C . PRO B 1 6 ? 18.296 -30.687 59.479 1.00 41.39 6 PRO B C 1
ATOM 1728 O O . PRO B 1 6 ? 18.641 -29.814 58.683 1.00 41.47 6 PRO B O 1
ATOM 1732 N N . ALA B 1 7 ? 17.298 -30.526 60.339 1.00 38.70 7 ALA B N 1
ATOM 1733 C CA . ALA B 1 7 ? 16.716 -29.211 60.534 1.00 38.54 7 ALA B CA 1
ATOM 1734 C C . ALA B 1 7 ? 17.719 -28.307 61.234 1.00 37.73 7 ALA B C 1
ATOM 1735 O O . ALA B 1 7 ? 18.405 -28.722 62.169 1.00 46.56 7 ALA B O 1
ATOM 1737 N N . ILE B 1 8 ? 17.803 -27.061 60.782 1.00 36.94 8 ILE B N 1
ATOM 1738 C CA . ILE B 1 8 ? 18.595 -26.063 61.487 1.00 36.43 8 ILE B CA 1
ATOM 1739 C C . ILE B 1 8 ? 17.634 -25.150 62.235 1.00 37.29 8 ILE B C 1
ATOM 1740 O O . ILE B 1 8 ? 17.161 -24.143 61.694 1.00 37.10 8 ILE B O 1
ATOM 1745 N N . ILE B 1 9 ? 17.328 -25.508 63.480 1.00 38.37 9 ILE B N 1
ATOM 1746 C CA . ILE B 1 9 ? 16.365 -24.760 64.280 1.00 39.41 9 ILE B CA 1
ATOM 1747 C C . ILE B 1 9 ? 17.085 -23.604 64.962 1.00 41.08 9 ILE B C 1
ATOM 1748 O O . ILE B 1 9 ? 17.986 -23.817 65.779 1.00 45.30 9 ILE B O 1
ATOM 1753 N N . LEU B 1 10 ? 16.699 -22.379 64.619 1.00 39.04 10 LEU B N 1
ATOM 1754 C CA . LEU B 1 10 ? 17.184 -21.201 65.323 1.00 39.17 10 LEU B CA 1
ATOM 1755 C C . LEU B 1 10 ? 16.206 -20.861 66.438 1.00 40.70 10 LEU B C 1
ATOM 1756 O O . LEU B 1 10 ? 15.006 -20.702 66.192 1.00 50.87 10 LEU B O 1
ATOM 1761 N N . VAL B 1 11 ? 16.717 -20.761 67.660 1.00 41.39 11 VAL B N 1
ATOM 1762 C CA . VAL B 1 11 ? 15.898 -20.480 68.833 1.00 43.00 11 VAL B CA 1
ATOM 1763 C C . VAL B 1 11 ? 15.958 -18.986 69.118 1.00 43.33 11 VAL B C 1
ATOM 1764 O O . VAL B 1 11 ? 17.043 -18.429 69.321 1.00 66.09 11 VAL B O 1
ATOM 1768 N N . ARG B 1 12 ? 14.790 -18.351 69.142 1.00 44.21 12 ARG B N 1
ATOM 1769 C CA . ARG B 1 12 ? 14.646 -16.938 69.478 1.00 44.89 12 ARG B CA 1
ATOM 1770 C C . ARG B 1 12 ? 15.662 -16.034 68.771 1.00 58.07 12 ARG B C 1
ATOM 1771 O O . ARG B 1 12 ? 16.459 -15.360 69.430 1.00 55.81 12 ARG B O 1
ATOM 1779 N N . PRO B 1 13 ? 15.661 -16.004 67.439 1.00 52.51 13 PRO B N 1
ATOM 1780 C CA . PRO B 1 13 ? 16.545 -15.064 66.739 1.00 54.24 13 PRO B CA 1
ATOM 1781 C C . PRO B 1 13 ? 16.173 -13.626 67.071 1.00 61.26 13 PRO B C 1
ATOM 1782 O O . PRO B 1 13 ? 14.998 -13.296 67.248 1.00 64.97 13 PRO B O 1
ATOM 1786 N N . GLN B 1 14 ? 17.186 -12.768 67.156 1.00 62.09 14 GLN B N 1
ATOM 1787 C CA . GLN B 1 14 ? 16.986 -11.372 67.527 1.00 66.63 14 GLN B CA 1
ATOM 1788 C C . GLN B 1 14 ? 17.209 -10.412 66.369 1.00 59.55 14 GLN B C 1
ATOM 1789 O O . GLN B 1 14 ? 16.353 -9.565 66.096 1.00 56.53 14 GLN B O 1
ATOM 1795 N N . LEU B 1 15 ? 18.342 -10.513 65.680 1.00 54.75 15 LEU B N 1
ATOM 1796 C CA . LEU B 1 15 ? 18.587 -9.720 64.487 1.00 47.37 15 LEU B CA 1
ATOM 1797 C C . LEU B 1 15 ? 18.093 -10.467 63.260 1.00 41.90 15 LEU B C 1
ATOM 1798 O O . LEU B 1 15 ? 18.327 -11.670 63.114 1.00 39.67 15 LEU B O 1
ATOM 1803 N N . GLY B 1 16 ? 17.414 -9.744 62.369 1.00 42.79 16 GLY B N 1
ATOM 1804 C CA . GLY B 1 16 ? 17.109 -10.317 61.073 1.00 42.83 16 GLY B CA 1
ATOM 1805 C C . GLY B 1 16 ? 18.358 -10.540 60.250 1.00 43.10 16 GLY B C 1
ATOM 1806 O O . GLY B 1 16 ? 18.437 -11.504 59.485 1.00 38.51 16 GLY B O 1
ATOM 1807 N N . GLU B 1 17 ? 19.364 -9.679 60.425 1.00 47.49 17 GLU B N 1
ATOM 1808 C CA . GLU B 1 17 ? 20.622 -9.846 59.707 1.00 46.79 17 GLU B CA 1
ATOM 1809 C C . GLU B 1 17 ? 21.298 -11.160 60.074 1.00 43.59 17 GLU B C 1
ATOM 1810 O O . GLU B 1 17 ? 21.852 -11.844 59.205 1.00 41.51 17 GLU B O 1
ATOM 1816 N N . ASN B 1 18 ? 21.243 -11.542 61.352 1.00 45.49 18 ASN B N 1
ATOM 1817 C CA . ASN B 1 18 ? 21.859 -12.796 61.773 1.00 43.14 18 ASN B CA 1
ATOM 1818 C C . ASN B 1 18 ? 21.148 -14.009 61.188 1.00 41.85 18 ASN B C 1
ATOM 1819 O O . ASN B 1 18 ? 21.788 -15.039 60.945 1.00 40.33 18 ASN B O 1
ATOM 1824 N N . ILE B 1 19 ? 19.833 -13.918 60.964 1.00 41.39 19 ILE B N 1
ATOM 1825 C CA . ILE B 1 19 ? 19.118 -15.034 60.352 1.00 41.03 19 ILE B CA 1
ATOM 1826 C C . ILE B 1 19 ? 19.605 -15.260 58.927 1.00 37.93 19 ILE B C 1
ATOM 1827 O O . ILE B 1 19 ? 19.706 -16.403 58.463 1.00 36.14 19 ILE B O 1
ATOM 1832 N N . GLY B 1 20 ? 19.931 -14.181 58.216 1.00 40.03 20 GLY B N 1
ATOM 1833 C CA . GLY B 1 20 ? 20.370 -14.332 56.841 1.00 42.19 20 GLY B CA 1
ATOM 1834 C C . GLY B 1 20 ? 21.758 -14.930 56.726 1.00 45.51 20 GLY B C 1
ATOM 1835 O O . GLY B 1 20 ? 22.016 -15.748 55.840 1.00 50.40 20 GLY B O 1
ATOM 1836 N N . LYS B 1 21 ? 22.658 -14.567 57.644 1.00 43.52 21 LYS B N 1
ATOM 1837 C CA . LYS B 1 21 ? 24.015 -15.099 57.574 1.00 39.32 21 LYS B CA 1
ATOM 1838 C C . LYS B 1 21 ? 24.023 -16.603 57.799 1.00 38.09 21 LYS B C 1
ATOM 1839 O O . LYS B 1 21 ? 24.740 -17.339 57.111 1.00 36.78 21 LYS B O 1
ATOM 1845 N N . ALA B 1 22 ? 23.225 -17.080 58.758 1.00 39.39 22 ALA B N 1
ATOM 1846 C CA . ALA B 1 22 ? 23.154 -18.514 59.004 1.00 31.94 22 ALA B CA 1
ATOM 1847 C C . ALA B 1 22 ? 22.526 -19.248 57.826 1.00 31.69 22 ALA B C 1
ATOM 1848 O O . ALA B 1 22 ? 22.933 -20.368 57.499 1.00 31.20 22 ALA B O 1
ATOM 1850 N N . ALA B 1 23 ? 21.536 -18.631 57.173 1.00 38.43 23 ALA B N 1
ATOM 1851 C CA . ALA B 1 23 ? 20.954 -19.242 55.983 1.00 39.98 23 ALA B CA 1
ATOM 1852 C C . ALA B 1 23 ? 21.963 -19.292 54.845 1.00 31.19 23 ALA B C 1
ATOM 1853 O O . ALA B 1 23 ? 21.977 -20.246 54.059 1.00 30.92 23 ALA B O 1
ATOM 1855 N N . ARG B 1 24 ? 22.825 -18.277 54.751 1.00 30.82 24 ARG B N 1
ATOM 1856 C CA . ARG B 1 24 ? 23.912 -18.322 53.782 1.00 29.98 24 ARG B CA 1
ATOM 1857 C C . ARG B 1 24 ? 24.919 -19.404 54.145 1.00 29.24 24 ARG B C 1
ATOM 1858 O O . ARG B 1 24 ? 25.458 -20.081 53.262 1.00 28.69 24 ARG B O 1
ATOM 1866 N N . ALA B 1 25 ? 25.176 -19.587 55.444 1.00 40.94 25 ALA B N 1
ATOM 1867 C CA . ALA B 1 25 ? 26.070 -20.650 55.888 1.00 28.87 25 ALA B CA 1
ATOM 1868 C C . ALA B 1 25 ? 25.482 -22.029 55.623 1.00 29.05 25 ALA B C 1
ATOM 1869 O O . ALA B 1 25 ? 26.227 -22.975 55.342 1.00 28.59 25 ALA B O 1
ATOM 1871 N N . MET B 1 26 ? 24.156 -22.162 55.700 1.00 34.41 26 MET B N 1
ATOM 1872 C CA . MET B 1 26 ? 23.528 -23.456 55.458 1.00 30.22 26 MET B CA 1
ATOM 1873 C C . MET B 1 26 ? 23.635 -23.853 53.993 1.00 37.43 26 MET B C 1
ATOM 1874 O O . MET B 1 26 ? 24.034 -24.978 53.671 1.00 38.66 26 MET B O 1
ATOM 1879 N N . LEU B 1 27 ? 23.287 -22.935 53.087 1.00 29.88 27 LEU B N 1
ATOM 1880 C CA . LEU B 1 27 ? 23.340 -23.234 51.662 1.00 29.75 27 LEU B CA 1
ATOM 1881 C C . LEU B 1 27 ? 24.767 -23.403 51.163 1.00 28.84 27 LEU B C 1
ATOM 1882 O O . LEU B 1 27 ? 24.978 -24.066 50.141 1.00 33.64 27 LEU B O 1
ATOM 1887 N N . ASN B 1 28 ? 25.750 -22.826 51.858 1.00 31.65 28 ASN B N 1
ATOM 1888 C CA . ASN B 1 28 ? 27.140 -23.054 51.483 1.00 30.80 28 ASN B CA 1
ATOM 1889 C C . ASN B 1 28 ? 27.514 -24.522 51.624 1.00 27.36 28 ASN B C 1
ATOM 1890 O O . ASN B 1 28 ? 28.429 -24.998 50.944 1.00 26.89 28 ASN B O 1
ATOM 1895 N N . PHE B 1 29 ? 26.818 -25.252 52.491 1.00 35.29 29 PHE B N 1
ATOM 1896 C CA . PHE B 1 29 ? 27.042 -26.677 52.681 1.00 34.80 29 PHE B CA 1
ATOM 1897 C C . PHE B 1 29 ? 25.735 -27.449 52.558 1.00 35.37 29 PHE B C 1
ATOM 1898 O O . PHE B 1 29 ? 25.488 -28.416 53.284 1.00 38.31 29 PHE B O 1
ATOM 1906 N N . GLY B 1 30 ? 24.868 -27.006 51.649 1.00 29.47 30 GLY B N 1
ATOM 1907 C CA . GLY B 1 30 ? 23.800 -27.833 51.123 1.00 30.41 30 GLY B CA 1
ATOM 1908 C C . GLY B 1 30 ? 22.566 -28.002 51.981 1.00 31.35 30 GLY B C 1
ATOM 1909 O O . GLY B 1 30 ? 21.733 -28.857 51.660 1.00 32.27 30 GLY B O 1
ATOM 1910 N N . LEU B 1 31 ? 22.409 -27.233 53.053 1.00 31.29 31 LEU B N 1
ATOM 1911 C CA . LEU B 1 31 ? 21.237 -27.345 53.913 1.00 32.26 31 LEU B CA 1
ATOM 1912 C C . LEU B 1 31 ? 20.233 -26.249 53.576 1.00 35.78 31 LEU B C 1
ATOM 1913 O O . LEU B 1 31 ? 20.593 -25.069 53.510 1.00 32.04 31 LEU B O 1
ATOM 1918 N N . ASP B 1 32 ? 18.977 -26.642 53.358 1.00 35.74 32 ASP B N 1
ATOM 1919 C CA . ASP B 1 32 ? 17.895 -25.696 53.119 1.00 34.96 32 ASP B CA 1
ATOM 1920 C C . ASP B 1 32 ? 16.791 -25.757 54.167 1.00 35.19 32 ASP B C 1
ATOM 1921 O O . ASP B 1 32 ? 15.808 -25.015 54.049 1.00 40.44 32 ASP B O 1
ATOM 1926 N N . ASP B 1 33 ? 16.921 -26.608 55.187 1.00 35.49 33 ASP B N 1
ATOM 1927 C CA . ASP B 1 33 ? 15.869 -26.799 56.186 1.00 36.62 33 ASP B CA 1
ATOM 1928 C C . ASP B 1 33 ? 16.085 -25.815 57.334 1.00 36.44 33 ASP B C 1
ATOM 1929 O O . ASP B 1 33 ? 16.663 -26.134 58.375 1.00 36.43 33 ASP B O 1
ATOM 1934 N N . LEU B 1 34 ? 15.616 -24.587 57.128 1.00 36.47 34 LEU B N 1
ATOM 1935 C CA . LEU B 1 34 ? 15.652 -23.567 58.167 1.00 36.58 34 LEU B CA 1
ATOM 1936 C C . LEU B 1 34 ? 14.335 -23.563 58.934 1.00 41.01 34 LEU B C 1
ATOM 1937 O O . LEU B 1 34 ? 13.257 -23.632 58.338 1.00 38.61 34 LEU B O 1
ATOM 1942 N N . ARG B 1 35 ? 14.429 -23.471 60.259 1.00 38.35 35 ARG B N 1
ATOM 1943 C CA . ARG B 1 35 ? 13.259 -23.378 61.123 1.00 39.69 35 ARG B CA 1
ATOM 1944 C C . ARG B 1 35 ? 13.467 -22.244 62.113 1.00 41.58 35 ARG B C 1
ATOM 1945 O O . ARG B 1 35 ? 14.506 -22.178 62.777 1.00 42.54 35 ARG B O 1
ATOM 1953 N N . LEU B 1 36 ? 12.481 -21.357 62.211 1.00 43.82 36 LEU B N 1
ATOM 1954 C CA . LEU B 1 36 ? 12.530 -20.232 63.131 1.00 43.17 36 LEU B CA 1
ATOM 1955 C C . LEU B 1 36 ? 11.578 -20.466 64.297 1.00 43.80 36 LEU B C 1
ATOM 1956 O O . LEU B 1 36 ? 10.531 -21.102 64.149 1.00 43.75 36 LEU B O 1
ATOM 1961 N N . VAL B 1 37 ? 11.952 -19.943 65.463 1.00 44.54 37 VAL B N 1
ATOM 1962 C CA . VAL B 1 37 ? 11.161 -20.072 66.684 1.00 46.08 37 VAL B CA 1
ATOM 1963 C C . VAL B 1 37 ? 11.080 -18.689 67.316 1.00 46.71 37 VAL B C 1
ATOM 1964 O O . VAL B 1 37 ? 12.035 -18.236 67.957 1.00 46.46 37 VAL B O 1
ATOM 1968 N N . ALA B 1 38 ? 9.940 -18.018 67.141 1.00 49.90 38 ALA B N 1
ATOM 1969 C CA . ALA B 1 38 ? 9.650 -16.712 67.723 1.00 50.58 38 ALA B CA 1
ATOM 1970 C C . ALA B 1 38 ? 10.804 -15.735 67.533 1.00 48.88 38 ALA B C 1
ATOM 1971 O O . ALA B 1 38 ? 11.469 -15.370 68.512 1.00 47.47 38 ALA B O 1
ATOM 1973 N N . PRO B 1 39 ? 11.088 -15.301 66.305 1.00 50.74 39 PRO B N 1
ATOM 1974 C CA . PRO B 1 39 ? 12.101 -14.255 66.121 1.00 57.66 39 PRO B CA 1
ATOM 1975 C C . PRO B 1 39 ? 11.677 -12.983 66.836 1.00 66.25 39 PRO B C 1
ATOM 1976 O O . PRO B 1 39 ? 10.492 -12.643 66.880 1.00 70.12 39 PRO B O 1
ATOM 1980 N N . ARG B 1 40 ? 12.657 -12.284 67.415 1.00 73.93 40 ARG B N 1
ATOM 1981 C CA . ARG B 1 40 ? 12.332 -11.154 68.281 1.00 81.93 40 ARG B CA 1
ATOM 1982 C C . ARG B 1 40 ? 11.619 -10.042 67.522 1.00 81.41 40 ARG B C 1
ATOM 1983 O O . ARG B 1 40 ? 10.739 -9.378 68.084 1.00 84.05 40 ARG B O 1
ATOM 1991 N N . ASP B 1 41 ? 11.969 -9.829 66.257 1.00 78.38 41 ASP B N 1
ATOM 1992 C CA . ASP B 1 41 ? 11.238 -8.898 65.410 1.00 75.47 41 ASP B CA 1
ATOM 1993 C C . ASP B 1 41 ? 10.032 -9.530 64.730 1.00 71.87 41 ASP B C 1
ATOM 1994 O O . ASP B 1 41 ? 9.232 -8.807 64.125 1.00 71.92 41 ASP B O 1
ATOM 1999 N N . GLY B 1 42 ? 9.880 -10.847 64.817 1.00 67.57 42 GLY B N 1
ATOM 2000 C CA . GLY B 1 42 ? 8.842 -11.548 64.096 1.00 66.40 42 GLY B CA 1
ATOM 2001 C C . GLY B 1 42 ? 9.275 -11.932 62.692 1.00 66.57 42 GLY B C 1
ATOM 2002 O O . GLY B 1 42 ? 10.335 -11.545 62.196 1.00 67.46 42 GLY B O 1
ATOM 2003 N N . TRP B 1 43 ? 8.424 -12.718 62.042 1.00 67.27 43 TRP B N 1
ATOM 2004 C CA . TRP B 1 43 ? 8.696 -13.203 60.695 1.00 65.04 43 TRP B CA 1
ATOM 2005 C C . TRP B 1 43 ? 7.435 -13.057 59.843 1.00 69.68 43 TRP B C 1
ATOM 2006 O O . TRP B 1 43 ? 6.328 -13.115 60.378 1.00 74.29 43 TRP B O 1
ATOM 2017 N N . PRO B 1 44 ? 7.580 -12.868 58.518 1.00 70.32 44 PRO B N 1
ATOM 2018 C CA . PRO B 1 44 ? 8.759 -12.666 57.663 1.00 66.81 44 PRO B CA 1
ATOM 2019 C C . PRO B 1 44 ? 9.523 -11.374 57.938 1.00 62.12 44 PRO B C 1
ATOM 2020 O O . PRO B 1 44 ? 8.927 -10.377 58.346 1.00 65.79 44 PRO B O 1
ATOM 2024 N N . ASN B 1 45 ? 10.837 -11.402 57.719 1.00 55.96 45 ASN B N 1
ATOM 2025 C CA . ASN B 1 45 ? 11.660 -10.219 57.874 1.00 56.26 45 ASN B CA 1
ATOM 2026 C C . ASN B 1 45 ? 12.372 -9.905 56.563 1.00 54.20 45 ASN B C 1
ATOM 2027 O O . ASN B 1 45 ? 12.782 -10.825 55.847 1.00 57.37 45 ASN B O 1
ATOM 2032 N N . PRO B 1 46 ? 12.535 -8.624 56.220 1.00 50.75 46 PRO B N 1
ATOM 2033 C CA . PRO B 1 46 ? 13.252 -8.280 54.985 1.00 49.09 46 PRO B CA 1
ATOM 2034 C C . PRO B 1 46 ? 14.716 -7.962 55.235 1.00 45.38 46 PRO B C 1
ATOM 2035 O O . PRO B 1 46 ? 15.527 -7.952 54.302 1.00 41.94 46 PRO B O 1
ATOM 2039 N N . SER B 1 47 ? 15.063 -7.686 56.495 1.00 46.58 47 SER B N 1
ATOM 2040 C CA . SER B 1 47 ? 16.459 -7.453 56.846 1.00 47.23 47 SER B CA 1
ATOM 2041 C C . SER B 1 47 ? 17.322 -8.695 56.649 1.00 43.92 47 SER B C 1
ATOM 2042 O O . SER B 1 47 ? 18.535 -8.564 56.453 1.00 40.96 47 SER B O 1
ATOM 2045 N N . ALA B 1 48 ? 16.728 -9.890 56.720 1.00 42.79 48 ALA B N 1
ATOM 2046 C CA . ALA B 1 48 ? 17.471 -11.135 56.539 1.00 40.32 48 ALA B CA 1
ATOM 2047 C C . ALA B 1 48 ? 17.874 -11.384 55.091 1.00 40.35 48 ALA B C 1
ATOM 2048 O O . ALA B 1 48 ? 18.752 -12.218 54.841 1.00 38.66 48 ALA B O 1
ATOM 2050 N N . GLY B 1 49 ? 17.254 -10.691 54.139 1.00 37.88 49 GLY B N 1
ATOM 2051 C CA . GLY B 1 49 ? 17.464 -10.946 52.733 1.00 37.49 49 GLY B CA 1
ATOM 2052 C C . GLY B 1 49 ? 18.893 -10.743 52.268 1.00 36.59 49 GLY B C 1
ATOM 2053 O O . GLY B 1 49 ? 19.592 -11.699 51.918 1.00 35.47 49 GLY B O 1
ATOM 2054 N N . PRO B 1 50 ? 19.352 -9.488 52.242 1.00 37.16 50 PRO B N 1
ATOM 2055 C CA . PRO B 1 50 ? 20.713 -9.221 51.748 1.00 36.45 50 PRO B CA 1
ATOM 2056 C C . PRO B 1 50 ? 21.803 -9.943 52.520 1.00 35.20 50 PRO B C 1
ATOM 2057 O O . PRO B 1 50 ? 22.826 -10.311 51.931 1.00 48.92 50 PRO B O 1
ATOM 2061 N N . ALA B 1 51 ? 21.617 -10.154 53.827 1.00 35.26 51 ALA B N 1
ATOM 2062 C CA . ALA B 1 51 ? 22.626 -10.858 54.610 1.00 34.26 51 ALA B CA 1
ATOM 2063 C C . ALA B 1 51 ? 22.748 -12.317 54.191 1.00 33.22 51 ALA B C 1
ATOM 2064 O O . ALA B 1 51 ? 23.807 -12.927 54.375 1.00 36.77 51 ALA B O 1
ATOM 2066 N N . ALA B 1 52 ? 21.687 -12.886 53.618 1.00 34.01 52 ALA B N 1
ATOM 2067 C CA . ALA B 1 52 ? 21.710 -14.273 53.180 1.00 36.26 52 ALA B CA 1
ATOM 2068 C C . ALA B 1 52 ? 22.371 -14.457 51.825 1.00 41.67 52 ALA B C 1
ATOM 2069 O O . ALA B 1 52 ? 22.565 -15.604 51.408 1.00 41.66 52 ALA B O 1
ATOM 2071 N N . SER B 1 53 ? 22.715 -13.369 51.139 1.00 47.27 53 SER B N 1
ATOM 2072 C CA . SER B 1 53 ? 23.344 -13.402 49.812 1.00 47.83 53 SER B CA 1
ATOM 2073 C C . SER B 1 53 ? 22.410 -14.173 48.881 1.00 46.66 53 SER B C 1
ATOM 2074 O O . SER B 1 53 ? 21.219 -13.828 48.798 1.00 52.90 53 SER B O 1
ATOM 2077 N N . GLY B 1 54 ? 22.880 -15.202 48.185 1.00 44.84 54 GLY B N 1
ATOM 2078 C CA . GLY B 1 54 ? 22.060 -15.945 47.253 1.00 43.19 54 GLY B CA 1
ATOM 2079 C C . GLY B 1 54 ? 21.193 -17.023 47.856 1.00 32.32 54 GLY B C 1
ATOM 2080 O O . GLY B 1 54 ? 20.451 -17.682 47.124 1.00 32.86 54 GLY B O 1
ATOM 2081 N N . ALA B 1 55 ? 21.256 -17.227 49.171 1.00 31.98 55 ALA B N 1
ATOM 2082 C CA . ALA B 1 55 ? 20.442 -18.241 49.841 1.00 32.21 55 ALA B CA 1
ATOM 2083 C C . ALA B 1 55 ? 19.034 -17.750 50.148 1.00 44.09 55 ALA B C 1
ATOM 2084 O O . ALA B 1 55 ? 18.480 -18.059 51.207 1.00 33.61 55 ALA B O 1
ATOM 2086 N N . ASP B 1 56 ? 18.436 -16.983 49.232 1.00 49.12 56 ASP B N 1
ATOM 2087 C CA . ASP B 1 56 ? 17.090 -16.467 49.454 1.00 48.17 56 ASP B CA 1
ATOM 2088 C C . ASP B 1 56 ? 16.063 -17.586 49.556 1.00 54.39 56 ASP B C 1
ATOM 2089 O O . ASP B 1 56 ? 15.057 -17.441 50.259 1.00 36.64 56 ASP B O 1
ATOM 2094 N N . ARG B 1 57 ? 16.294 -18.703 48.861 1.00 48.10 57 ARG B N 1
ATOM 2095 C CA . ARG B 1 57 ? 15.341 -19.806 48.897 1.00 36.20 57 ARG B CA 1
ATOM 2096 C C . ARG B 1 57 ? 15.230 -20.414 50.289 1.00 36.01 57 ARG B C 1
ATOM 2097 O O . ARG B 1 57 ? 14.142 -20.842 50.693 1.00 36.89 57 ARG B O 1
ATOM 2105 N N . VAL B 1 58 ? 16.332 -20.440 51.044 1.00 38.77 58 VAL B N 1
ATOM 2106 C CA . VAL B 1 58 ? 16.290 -20.998 52.392 1.00 37.47 58 VAL B CA 1
ATOM 2107 C C . VAL B 1 58 ? 15.405 -20.152 53.299 1.00 35.74 58 VAL B C 1
ATOM 2108 O O . VAL B 1 58 ? 14.782 -20.673 54.232 1.00 36.30 58 VAL B O 1
ATOM 2112 N N . LEU B 1 59 ? 15.316 -18.846 53.036 1.00 35.97 59 LEU B N 1
ATOM 2113 C CA . LEU B 1 59 ? 14.474 -17.985 53.860 1.00 36.86 59 LEU B CA 1
ATOM 2114 C C . LEU B 1 59 ? 12.994 -18.203 53.565 1.00 43.18 59 LEU B C 1
ATOM 2115 O O . LEU B 1 59 ? 12.179 -18.297 54.491 1.00 44.37 59 LEU B O 1
ATOM 2120 N N . GLN B 1 60 ? 12.625 -18.275 52.284 1.00 42.47 60 GLN B N 1
ATOM 2121 C CA . GLN B 1 60 ? 11.223 -18.477 51.933 1.00 44.73 60 GLN B CA 1
ATOM 2122 C C . GLN B 1 60 ? 10.735 -19.870 52.309 1.00 45.77 60 GLN B C 1
ATOM 2123 O O . GLN B 1 60 ? 9.537 -20.061 52.545 1.00 55.82 60 GLN B O 1
ATOM 2129 N N . GLN B 1 61 ? 11.635 -20.847 52.373 1.00 44.11 61 GLN B N 1
ATOM 2130 C CA . GLN B 1 61 ? 11.286 -22.205 52.769 1.00 39.41 61 GLN B CA 1
ATOM 2131 C C . GLN B 1 61 ? 11.316 -22.406 54.279 1.00 48.31 61 GLN B C 1
ATOM 2132 O O . GLN B 1 61 ? 11.071 -23.525 54.744 1.00 45.11 61 GLN B O 1
ATOM 2138 N N . ALA B 1 62 ? 11.624 -21.364 55.046 1.00 49.57 62 ALA B N 1
ATOM 2139 C CA . ALA B 1 62 ? 11.678 -21.479 56.496 1.00 51.82 62 ALA B CA 1
ATOM 2140 C C . ALA B 1 62 ? 10.304 -21.789 57.076 1.00 57.70 62 ALA B C 1
ATOM 2141 O O . ALA B 1 62 ? 9.279 -21.298 56.592 1.00 59.95 62 ALA B O 1
ATOM 2143 N N . ARG B 1 63 ? 10.289 -22.615 58.118 1.00 64.01 63 ARG B N 1
ATOM 2144 C CA . ARG B 1 63 ? 9.081 -22.955 58.860 1.00 65.82 63 ARG B CA 1
ATOM 2145 C C . ARG B 1 63 ? 9.178 -22.348 60.254 1.00 62.61 63 ARG B C 1
ATOM 2146 O O . ARG B 1 63 ? 10.094 -22.679 61.016 1.00 64.63 63 ARG B O 1
ATOM 2154 N N . VAL B 1 64 ? 8.241 -21.461 60.582 1.00 62.39 64 VAL B N 1
ATOM 2155 C CA . VAL B 1 64 ? 8.227 -20.743 61.852 1.00 58.98 64 VAL B CA 1
ATOM 2156 C C . VAL B 1 64 ? 7.299 -21.460 62.824 1.00 55.55 64 VAL B C 1
ATOM 2157 O O . VAL B 1 64 ? 6.234 -21.953 62.432 1.00 54.09 64 VAL B O 1
ATOM 2161 N N . PHE B 1 65 ? 7.700 -21.523 64.097 1.00 45.95 65 PHE B N 1
ATOM 2162 C CA . PHE B 1 65 ? 6.888 -22.172 65.116 1.00 47.40 65 PHE B CA 1
ATOM 2163 C C . PHE B 1 65 ? 6.735 -21.270 66.334 1.00 57.30 65 PHE B C 1
ATOM 2164 O O . PHE B 1 65 ? 7.671 -20.546 66.697 1.00 47.66 65 PHE B O 1
ATOM 2172 N N . PRO B 1 66 ? 5.565 -21.291 66.982 1.00 56.39 66 PRO B N 1
ATOM 2173 C CA . PRO B 1 66 ? 5.382 -20.490 68.207 1.00 55.45 66 PRO B CA 1
ATOM 2174 C C . PRO B 1 66 ? 6.348 -20.838 69.326 1.00 55.74 66 PRO B C 1
ATOM 2175 O O . PRO B 1 66 ? 6.736 -19.950 70.097 1.00 56.17 66 PRO B O 1
ATOM 2179 N N . THR B 1 67 ? 6.750 -22.101 69.440 1.00 56.15 67 THR B N 1
ATOM 2180 C CA . THR B 1 67 ? 7.496 -22.588 70.589 1.00 55.29 67 THR B CA 1
ATOM 2181 C C . THR B 1 67 ? 8.661 -23.443 70.118 1.00 55.92 67 THR B C 1
ATOM 2182 O O . THR B 1 67 ? 8.687 -23.925 68.982 1.00 58.14 67 THR B O 1
ATOM 2186 N N . VAL B 1 68 ? 9.641 -23.613 71.007 1.00 56.20 68 VAL B N 1
ATOM 2187 C CA . VAL B 1 68 ? 10.756 -24.500 70.698 1.00 56.98 68 VAL B CA 1
ATOM 2188 C C . VAL B 1 68 ? 10.263 -25.931 70.524 1.00 56.68 68 VAL B C 1
ATOM 2189 O O . VAL B 1 68 ? 10.726 -26.656 69.636 1.00 48.75 68 VAL B O 1
ATOM 2193 N N . ALA B 1 69 ? 9.284 -26.345 71.334 1.00 58.55 69 ALA B N 1
ATOM 2194 C CA . ALA B 1 69 ? 8.818 -27.728 71.281 1.00 59.92 69 ALA B CA 1
ATOM 2195 C C . ALA B 1 69 ? 8.113 -28.039 69.966 1.00 57.46 69 ALA B C 1
ATOM 2196 O O . ALA B 1 69 ? 8.227 -29.155 69.446 1.00 51.89 69 ALA B O 1
ATOM 2198 N N . GLU B 1 70 ? 7.369 -27.074 69.416 1.00 55.20 70 GLU B N 1
ATOM 2199 C CA . GLU B 1 70 ? 6.696 -27.317 68.144 1.00 56.46 70 GLU B CA 1
ATOM 2200 C C . GLU B 1 70 ? 7.686 -27.467 66.995 1.00 55.29 70 GLU B C 1
ATOM 2201 O O . GLU B 1 70 ? 7.429 -28.230 66.057 1.00 57.14 70 GLU B O 1
ATOM 2207 N N . ALA B 1 71 ? 8.813 -26.752 67.043 1.00 55.30 71 ALA B N 1
ATOM 2208 C CA . ALA B 1 71 ? 9.844 -26.941 66.028 1.00 56.11 71 ALA B CA 1
ATOM 2209 C C . ALA B 1 71 ? 10.485 -28.318 66.124 1.00 62.74 71 ALA B C 1
ATOM 2210 O O . ALA B 1 71 ? 10.892 -28.886 65.104 1.00 63.13 71 ALA B O 1
ATOM 2212 N N . VAL B 1 72 ? 10.582 -28.869 67.338 1.00 69.82 72 VAL B N 1
ATOM 2213 C CA . VAL B 1 72 ? 11.241 -30.156 67.551 1.00 77.46 72 VAL B CA 1
ATOM 2214 C C . VAL B 1 72 ? 10.318 -31.343 67.317 1.00 81.81 72 VAL B C 1
ATOM 2215 O O . VAL B 1 72 ? 10.797 -32.482 67.230 1.00 81.25 72 VAL B O 1
ATOM 2219 N N . ALA B 1 73 ? 9.012 -31.110 67.158 1.00 86.67 73 ALA B N 1
ATOM 2220 C CA . ALA B 1 73 ? 8.056 -32.214 67.169 1.00 86.80 73 ALA B CA 1
ATOM 2221 C C . ALA B 1 73 ? 8.293 -33.200 66.030 1.00 86.62 73 ALA B C 1
ATOM 2222 O O . ALA B 1 73 ? 8.028 -34.398 66.185 1.00 92.29 73 ALA B O 1
ATOM 2224 N N . ASP B 1 74 ? 8.794 -32.725 64.888 1.00 80.45 74 ASP B N 1
ATOM 2225 C CA . ASP B 1 74 ? 9.020 -33.615 63.753 1.00 72.92 74 ASP B CA 1
ATOM 2226 C C . ASP B 1 74 ? 10.175 -34.575 64.016 1.00 64.95 74 ASP B C 1
ATOM 2227 O O . ASP B 1 74 ? 10.082 -35.769 63.708 1.00 63.12 74 ASP B O 1
ATOM 2232 N N . CYS B 1 75 ? 11.261 -34.076 64.596 1.00 59.20 75 CYS B N 1
ATOM 2233 C CA . CYS B 1 75 ? 12.525 -34.797 64.621 1.00 54.44 75 CYS B CA 1
ATOM 2234 C C . CYS B 1 75 ? 12.515 -35.948 65.622 1.00 54.49 75 CYS B C 1
ATOM 2235 O O . CYS B 1 75 ? 11.883 -35.882 66.680 1.00 56.00 75 CYS B O 1
ATOM 2238 N N . ALA B 1 76 ? 13.244 -37.013 65.274 1.00 52.24 76 ALA B N 1
ATOM 2239 C CA . ALA B 1 76 ? 13.443 -38.126 66.196 1.00 51.87 76 ALA B CA 1
ATOM 2240 C C . ALA B 1 76 ? 14.552 -37.828 67.197 1.00 51.50 76 ALA B C 1
ATOM 2241 O O . ALA B 1 76 ? 14.460 -38.220 68.365 1.00 58.27 76 ALA B O 1
ATOM 2243 N N . HIS B 1 77 ? 15.601 -37.134 66.760 1.00 49.59 77 HIS B N 1
ATOM 2244 C CA . HIS B 1 77 ? 16.725 -36.782 67.613 1.00 55.59 77 HIS B CA 1
ATOM 2245 C C . HIS B 1 77 ? 16.865 -35.268 67.681 1.00 52.17 77 HIS B C 1
ATOM 2246 O O . HIS B 1 77 ? 16.591 -34.557 66.709 1.00 48.35 77 HIS B O 1
ATOM 2253 N N . VAL B 1 78 ? 17.294 -34.780 68.842 1.00 51.69 78 VAL B N 1
ATOM 2254 C CA . VAL B 1 78 ? 17.424 -33.351 69.096 1.00 47.09 78 VAL B CA 1
ATOM 2255 C C . VAL B 1 78 ? 18.845 -33.067 69.554 1.00 46.41 78 VAL B C 1
ATOM 2256 O O . VAL B 1 78 ? 19.352 -33.727 70.469 1.00 47.59 78 VAL B O 1
ATOM 2260 N N . TYR B 1 79 ? 19.481 -32.082 68.928 1.00 47.71 79 TYR B N 1
ATOM 2261 C CA . TYR B 1 79 ? 20.785 -31.591 69.344 1.00 47.23 79 TYR B CA 1
ATOM 2262 C C . TYR B 1 79 ? 20.655 -30.125 69.724 1.00 43.58 79 TYR B C 1
ATOM 2263 O O . TYR B 1 79 ? 20.076 -29.335 68.972 1.00 43.80 79 TYR B O 1
ATOM 2272 N N . ALA B 1 80 ? 21.174 -29.767 70.893 1.00 44.38 80 ALA B N 1
ATOM 2273 C CA . ALA B 1 80 ? 21.250 -28.378 71.323 1.00 44.14 80 ALA B CA 1
ATOM 2274 C C . ALA B 1 80 ? 22.695 -27.923 71.211 1.00 51.57 80 ALA B C 1
ATOM 2275 O O . ALA B 1 80 ? 23.572 -28.454 71.902 1.00 55.50 80 ALA B O 1
ATOM 2277 N N . THR B 1 81 ? 22.944 -26.948 70.338 1.00 46.38 81 THR B N 1
ATOM 2278 C CA . THR B 1 81 ? 24.268 -26.342 70.234 1.00 43.36 81 THR B CA 1
ATOM 2279 C C . THR B 1 81 ? 24.388 -25.271 71.317 1.00 49.72 81 THR B C 1
ATOM 2280 O O . THR B 1 81 ? 24.315 -24.064 71.074 1.00 48.76 81 THR B O 1
ATOM 2284 N N . THR B 1 82 ? 24.545 -25.744 72.553 1.00 60.85 82 THR B N 1
ATOM 2285 C CA . THR B 1 82 ? 24.853 -24.847 73.661 1.00 72.01 82 THR B CA 1
ATOM 2286 C C . THR B 1 82 ? 26.364 -24.627 73.692 1.00 77.15 82 THR B C 1
ATOM 2287 O O . THR B 1 82 ? 27.092 -25.095 74.571 1.00 75.42 82 THR B O 1
ATOM 2291 N N . VAL B 1 83 ? 26.834 -23.899 72.679 1.00 84.49 83 VAL B N 1
ATOM 2292 C CA . VAL B 1 83 ? 28.108 -23.199 72.758 1.00 90.14 83 VAL B CA 1
ATOM 2293 C C . VAL B 1 83 ? 27.823 -21.968 73.607 1.00 99.77 83 VAL B C 1
ATOM 2294 O O . VAL B 1 83 ? 28.054 -20.827 73.192 1.00 98.43 83 VAL B O 1
ATOM 2298 N N . ARG B 1 84 ? 27.336 -22.217 74.818 1.00 109.38 84 ARG B N 1
ATOM 2299 C CA . ARG B 1 84 ? 26.638 -21.244 75.637 1.00 116.91 84 ARG B CA 1
ATOM 2300 C C . ARG B 1 84 ? 26.982 -21.553 77.083 1.00 123.09 84 ARG B C 1
ATOM 2301 O O . ARG B 1 84 ? 27.354 -22.680 77.421 1.00 123.52 84 ARG B O 1
ATOM 2309 N N . LYS B 1 85 ? 26.848 -20.546 77.940 1.00 127.63 85 LYS B N 1
ATOM 2310 C CA . LYS B 1 85 ? 27.238 -20.700 79.335 1.00 131.21 85 LYS B CA 1
ATOM 2311 C C . LYS B 1 85 ? 26.283 -21.642 80.064 1.00 135.62 85 LYS B C 1
ATOM 2312 O O . LYS B 1 85 ? 25.567 -21.230 80.982 1.00 141.68 85 LYS B O 1
ATOM 2318 N N . ARG B 1 86 ? 26.266 -22.905 79.643 1.00 131.31 86 ARG B N 1
ATOM 2319 C CA . ARG B 1 86 ? 25.432 -23.956 80.225 1.00 126.93 86 ARG B CA 1
ATOM 2320 C C . ARG B 1 86 ? 25.910 -25.280 79.629 1.00 121.02 86 ARG B C 1
ATOM 2321 O O . ARG B 1 86 ? 26.491 -25.270 78.544 1.00 119.18 86 ARG B O 1
ATOM 2329 N N . GLY B 1 87 ? 25.701 -26.416 80.296 1.00 116.96 87 GLY B N 1
ATOM 2330 C CA . GLY B 1 87 ? 25.158 -26.536 81.637 1.00 115.00 87 GLY B CA 1
ATOM 2331 C C . GLY B 1 87 ? 26.123 -27.253 82.568 1.00 112.35 87 GLY B C 1
ATOM 2332 O O . GLY B 1 87 ? 26.753 -26.603 83.403 1.00 114.72 87 GLY B O 1
ATOM 2333 N N . VAL B 1 88 ? 26.241 -28.580 82.465 1.00 106.08 88 VAL B N 1
ATOM 2334 C CA . VAL B 1 88 ? 25.388 -29.435 81.638 1.00 95.61 88 VAL B CA 1
ATOM 2335 C C . VAL B 1 88 ? 24.837 -30.551 82.523 1.00 94.44 88 VAL B C 1
ATOM 2336 O O . VAL B 1 88 ? 25.183 -30.644 83.700 1.00 98.63 88 VAL B O 1
ATOM 2340 N N . THR B 1 89 ? 23.966 -31.393 81.956 1.00 87.90 89 THR B N 1
ATOM 2341 C CA . THR B 1 89 ? 23.631 -32.657 82.604 1.00 81.66 89 THR B CA 1
ATOM 2342 C C . THR B 1 89 ? 23.347 -33.749 81.576 1.00 77.36 89 THR B C 1
ATOM 2343 O O . THR B 1 89 ? 22.840 -34.813 81.954 1.00 63.43 89 THR B O 1
ATOM 2347 N N . LYS B 1 90 ? 23.667 -33.533 80.310 1.00 67.34 90 LYS B N 1
ATOM 2348 C CA . LYS B 1 90 ? 23.353 -34.420 79.200 1.00 62.58 90 LYS B CA 1
ATOM 2349 C C . LYS B 1 90 ? 24.612 -34.624 78.374 1.00 62.34 90 LYS B C 1
ATOM 2350 O O . LYS B 1 90 ? 25.516 -33.782 78.398 1.00 63.40 90 LYS B O 1
ATOM 2356 N N . PRO B 1 91 ? 24.716 -35.741 77.647 1.00 60.23 91 PRO B N 1
ATOM 2357 C CA . PRO B 1 91 ? 25.988 -36.065 76.987 1.00 57.19 91 PRO B CA 1
ATOM 2358 C C . PRO B 1 91 ? 26.399 -34.999 75.981 1.00 53.27 91 PRO B C 1
ATOM 2359 O O . PRO B 1 91 ? 25.567 -34.419 75.281 1.00 51.86 91 PRO B O 1
ATOM 2363 N N . VAL B 1 92 ? 27.705 -34.751 75.919 1.00 51.54 92 VAL B N 1
ATOM 2364 C CA . VAL B 1 92 ? 28.289 -33.700 75.094 1.00 51.52 92 VAL B CA 1
ATOM 2365 C C . VAL B 1 92 ? 29.133 -34.345 74.004 1.00 50.54 92 VAL B C 1
ATOM 2366 O O . VAL B 1 92 ? 29.787 -35.369 74.235 1.00 48.91 92 VAL B O 1
ATOM 2370 N N . MET B 1 93 ? 29.112 -33.750 72.814 1.00 45.85 93 MET B N 1
ATOM 2371 C CA . MET B 1 93 ? 29.976 -34.193 71.732 1.00 44.48 93 MET B CA 1
ATOM 2372 C C . MET B 1 93 ? 30.316 -33.006 70.842 1.00 42.39 93 MET B C 1
ATOM 2373 O O . MET B 1 93 ? 29.543 -32.052 70.723 1.00 44.38 93 MET B O 1
ATOM 2378 N N . THR B 1 94 ? 31.495 -33.079 70.231 1.00 42.02 94 THR B N 1
ATOM 2379 C CA . THR B 1 94 ? 31.963 -32.053 69.319 1.00 39.40 94 THR B CA 1
ATOM 2380 C C . THR B 1 94 ? 31.198 -32.134 67.999 1.00 38.20 94 THR B C 1
ATOM 2381 O O . THR B 1 94 ? 30.580 -33.154 67.694 1.00 38.76 94 THR B O 1
ATOM 2385 N N . PRO B 1 95 ? 31.204 -31.053 67.210 1.00 40.71 95 PRO B N 1
ATOM 2386 C CA . PRO B 1 95 ? 30.542 -31.123 65.897 1.00 42.56 95 PRO B CA 1
ATOM 2387 C C . PRO B 1 95 ? 31.086 -32.234 65.018 1.00 42.49 95 PRO B C 1
ATOM 2388 O O . PRO B 1 95 ? 30.328 -32.810 64.229 1.00 44.71 95 PRO B O 1
ATOM 2392 N N . GLU B 1 96 ? 32.380 -32.551 65.123 1.00 40.49 96 GLU B N 1
ATOM 2393 C CA . GLU B 1 96 ? 32.902 -33.716 64.417 1.00 41.79 96 GLU B CA 1
ATOM 2394 C C . GLU B 1 96 ? 32.272 -35.004 64.934 1.00 44.68 96 GLU B C 1
ATOM 2395 O O . GLU B 1 96 ? 31.987 -35.918 64.153 1.00 43.83 96 GLU B O 1
ATOM 2401 N N . GLN B 1 97 ? 32.025 -35.086 66.244 1.00 49.58 97 GLN B N 1
ATOM 2402 C CA . GLN B 1 97 ? 31.416 -36.287 66.805 1.00 52.95 97 GLN B CA 1
ATOM 2403 C C . GLN B 1 97 ? 29.921 -36.349 66.519 1.00 52.54 97 GLN B C 1
ATOM 2404 O O . GLN B 1 97 ? 29.371 -37.435 66.305 1.00 54.12 97 GLN B O 1
ATOM 2410 N N . ALA B 1 98 ? 29.247 -35.197 66.519 1.00 47.84 98 ALA B N 1
ATOM 2411 C CA . ALA B 1 98 ? 27.813 -35.187 66.252 1.00 43.70 98 ALA B CA 1
ATOM 2412 C C . ALA B 1 98 ? 27.513 -35.594 64.817 1.00 41.40 98 ALA B C 1
ATOM 2413 O O . ALA B 1 98 ? 26.575 -36.359 64.568 1.00 42.58 98 ALA B O 1
ATOM 2415 N N . ALA B 1 99 ? 28.306 -35.101 63.863 1.00 41.75 99 ALA B N 1
ATOM 2416 C CA . ALA B 1 99 ? 28.067 -35.430 62.463 1.00 44.96 99 ALA B CA 1
ATOM 2417 C C . ALA B 1 99 ? 28.274 -36.912 62.191 1.00 49.65 99 ALA B C 1
ATOM 2418 O O . ALA B 1 99 ? 27.619 -37.476 61.306 1.00 49.72 99 ALA B O 1
ATOM 2420 N N . GLN B 1 100 ? 29.169 -37.562 62.939 1.00 53.47 100 GLN B N 1
ATOM 2421 C CA . GLN B 1 100 ? 29.390 -38.991 62.750 1.00 60.04 100 GLN B CA 1
ATOM 2422 C C . GLN B 1 100 ? 28.136 -39.786 63.084 1.00 63.91 100 GLN B C 1
ATOM 2423 O O . GLN B 1 100 ? 27.688 -40.625 62.293 1.00 67.39 100 GLN B O 1
ATOM 2429 N N . THR B 1 101 ? 27.557 -39.536 64.261 1.00 64.56 101 THR B N 1
ATOM 2430 C CA . THR B 1 101 ? 26.389 -40.300 64.686 1.00 65.41 101 THR B CA 1
ATOM 2431 C C . THR B 1 101 ? 25.172 -39.990 63.824 1.00 63.31 101 THR B C 1
ATOM 2432 O O . THR B 1 101 ? 24.361 -40.881 63.549 1.00 67.37 101 THR B O 1
ATOM 2436 N N . ILE B 1 102 ? 25.031 -38.739 63.378 1.00 59.56 102 ILE B N 1
ATOM 2437 C CA . ILE B 1 102 ? 23.849 -38.364 62.604 1.00 58.35 102 ILE B CA 1
ATOM 2438 C C . ILE B 1 102 ? 23.815 -39.124 61.284 1.00 59.72 102 ILE B C 1
ATOM 2439 O O . ILE B 1 102 ? 22.746 -39.524 60.806 1.00 63.15 102 ILE B O 1
ATOM 2444 N N . HIS B 1 103 ? 24.986 -39.355 60.686 1.00 60.50 103 HIS B N 1
ATOM 2445 C CA . HIS B 1 103 ? 25.044 -40.176 59.483 1.00 62.07 103 HIS B CA 1
ATOM 2446 C C . HIS B 1 103 ? 24.779 -41.641 59.802 1.00 65.79 103 HIS B C 1
ATOM 2447 O O . HIS B 1 103 ? 24.343 -42.398 58.927 1.00 66.30 103 HIS B O 1
ATOM 2454 N N . GLU B 1 104 ? 25.035 -42.057 61.044 1.00 70.24 104 GLU B N 1
ATOM 2455 C CA . GLU B 1 104 ? 24.630 -43.388 61.471 1.00 78.27 104 GLU B CA 1
ATOM 2456 C C . GLU B 1 104 ? 23.134 -43.447 61.742 1.00 81.14 104 GLU B C 1
ATOM 2457 O O . GLU B 1 104 ? 22.509 -44.492 61.538 1.00 86.76 104 GLU B O 1
ATOM 2463 N N . GLN B 1 105 ? 22.547 -42.338 62.188 1.00 79.63 105 GLN B N 1
ATOM 2464 C CA . GLN B 1 105 ? 21.155 -42.323 62.613 1.00 80.10 105 GLN B CA 1
ATOM 2465 C C . GLN B 1 105 ? 20.195 -42.356 61.429 1.00 79.60 105 GLN B C 1
ATOM 2466 O O . GLN B 1 105 ? 20.479 -41.830 60.348 1.00 77.39 105 GLN B O 1
ATOM 2472 N N . GLU B 1 106 ? 19.037 -42.971 61.659 1.00 80.71 106 GLU B N 1
ATOM 2473 C CA . GLU B 1 106 ? 17.869 -42.870 60.786 1.00 75.28 106 GLU B CA 1
ATOM 2474 C C . GLU B 1 106 ? 16.624 -42.946 61.669 1.00 71.31 106 GLU B C 1
ATOM 2475 O O . GLU B 1 106 ? 16.428 -43.947 62.357 1.00 72.55 106 GLU B O 1
ATOM 2481 N N . GLY B 1 107 ? 15.787 -41.911 61.678 1.00 69.63 107 GLY B N 1
ATOM 2482 C CA . GLY B 1 107 ? 16.016 -40.668 60.967 1.00 68.90 107 GLY B CA 1
ATOM 2483 C C . GLY B 1 107 ? 15.091 -39.593 61.510 1.00 68.48 107 GLY B C 1
ATOM 2484 O O . GLY B 1 107 ? 13.972 -39.885 61.934 1.00 64.39 107 GLY B O 1
ATOM 2485 N N . GLY B 1 108 ? 15.553 -38.346 61.499 1.00 69.59 108 GLY B N 1
ATOM 2486 C CA . GLY B 1 108 ? 14.790 -37.254 62.073 1.00 69.56 108 GLY B CA 1
ATOM 2487 C C . GLY B 1 108 ? 15.621 -36.425 63.030 1.00 67.06 108 GLY B C 1
ATOM 2488 O O . GLY B 1 108 ? 15.377 -36.423 64.241 1.00 66.26 108 GLY B O 1
ATOM 2489 N N . VAL B 1 109 ? 16.618 -35.729 62.496 1.00 66.73 109 VAL B N 1
ATOM 2490 C CA . VAL B 1 109 ? 17.557 -34.946 63.289 1.00 56.28 109 VAL B CA 1
ATOM 2491 C C . VAL B 1 109 ? 17.116 -33.489 63.300 1.00 42.55 109 VAL B C 1
ATOM 2492 O O . VAL B 1 109 ? 16.654 -32.957 62.283 1.00 41.85 109 VAL B O 1
ATOM 2496 N N . GLY B 1 110 ? 17.263 -32.842 64.455 1.00 42.77 110 GLY B N 1
ATOM 2497 C CA . GLY B 1 110 ? 16.996 -31.423 64.590 1.00 42.10 110 GLY B CA 1
ATOM 2498 C C . GLY B 1 110 ? 17.987 -3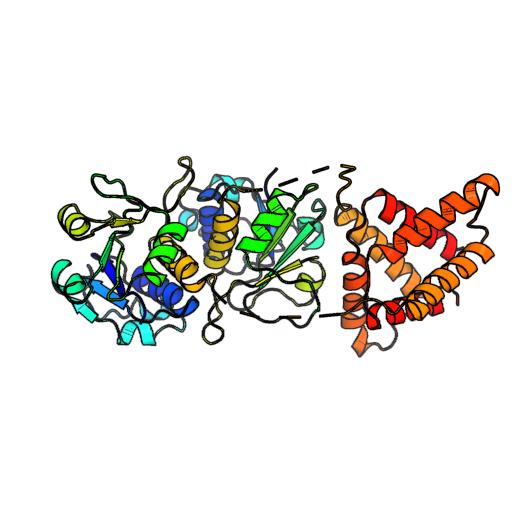0.769 65.529 1.00 41.71 110 GLY B C 1
ATOM 2499 O O . GLY B 1 110 ? 18.226 -31.273 66.630 1.00 52.95 110 GLY B O 1
ATOM 2500 N N . ILE B 1 111 ? 18.574 -29.650 65.111 1.00 46.37 111 ILE B N 1
ATOM 2501 C CA . ILE B 1 111 ? 19.666 -29.012 65.837 1.00 39.90 111 ILE B CA 1
ATOM 2502 C C . ILE B 1 111 ? 19.243 -27.604 66.231 1.00 48.83 111 ILE B C 1
ATOM 2503 O O . ILE B 1 111 ? 18.771 -26.833 65.387 1.00 47.79 111 ILE B O 1
ATOM 2508 N N . LEU B 1 112 ? 19.418 -27.272 67.508 1.00 43.24 112 LEU B N 1
ATOM 2509 C CA . LEU B 1 112 ? 19.021 -25.982 68.055 1.00 42.33 112 LEU B CA 1
ATOM 2510 C C . LEU B 1 112 ? 20.221 -25.055 68.201 1.00 42.61 112 LEU B C 1
ATOM 2511 O O . LEU B 1 112 ? 21.293 -25.472 68.648 1.00 43.34 112 LEU B O 1
ATOM 2516 N N . PHE B 1 113 ? 20.020 -23.788 67.846 1.00 42.48 113 PHE B N 1
ATOM 2517 C CA . PHE B 1 113 ? 20.984 -22.728 68.109 1.00 41.64 113 PHE B CA 1
ATOM 2518 C C . PHE B 1 113 ? 20.272 -21.600 68.837 1.00 43.26 113 PHE B C 1
ATOM 2519 O O . PHE B 1 113 ? 19.243 -21.106 68.364 1.00 40.47 113 PHE B O 1
ATOM 2527 N N . GLY B 1 114 ? 20.819 -21.190 69.972 1.00 44.07 114 GLY B N 1
ATOM 2528 C CA . GLY B 1 114 ? 20.253 -20.095 70.724 1.00 44.16 114 GLY B CA 1
ATOM 2529 C C . GLY B 1 114 ? 20.664 -18.756 70.160 1.00 43.88 114 GLY B C 1
ATOM 2530 O O . GLY B 1 114 ? 21.490 -18.648 69.240 1.00 40.29 114 GLY B O 1
ATOM 2531 N N . PRO B 1 115 ? 20.067 -17.695 70.703 1.00 47.58 115 PRO B N 1
ATOM 2532 C CA . PRO B 1 115 ? 20.434 -16.344 70.264 1.00 48.73 115 PRO B CA 1
ATOM 2533 C C . PRO B 1 115 ? 21.893 -16.044 70.577 1.00 53.02 115 PRO B C 1
ATOM 2534 O O . PRO B 1 115 ? 22.436 -16.486 71.591 1.00 56.66 115 PRO B O 1
ATOM 2538 N N . GLU B 1 116 ? 22.531 -15.284 69.685 1.00 57.35 116 GLU B N 1
ATOM 2539 C CA . GLU B 1 116 ? 23.935 -14.939 69.881 1.00 63.02 116 GLU B CA 1
ATOM 2540 C C . GLU B 1 116 ? 24.131 -14.069 71.116 1.00 72.80 116 GLU B C 1
ATOM 2541 O O . GLU B 1 116 ? 25.143 -14.190 71.816 1.00 71.15 116 GLU B O 1
ATOM 2547 N N . ARG B 1 117 ? 23.169 -13.188 71.406 1.00 81.94 117 ARG B N 1
ATOM 2548 C CA . ARG B 1 117 ? 23.324 -12.276 72.535 1.00 85.40 117 ARG B CA 1
ATOM 2549 C C . ARG B 1 117 ? 23.230 -13.004 73.871 1.00 83.79 117 ARG B C 1
ATOM 2550 O O . ARG B 1 117 ? 23.950 -12.664 74.817 1.00 84.89 117 ARG B O 1
ATOM 2558 N N . ALA B 1 118 ? 22.359 -14.009 73.972 1.00 80.60 118 ALA B N 1
ATOM 2559 C CA . ALA B 1 118 ? 22.030 -14.576 75.275 1.00 74.44 118 ALA B CA 1
ATOM 2560 C C . ALA B 1 118 ? 22.186 -16.091 75.314 1.00 68.10 118 ALA B C 1
ATOM 2561 O O . ALA B 1 118 ? 22.521 -16.657 76.359 1.00 67.40 118 ALA B O 1
ATOM 2563 N N . GLY B 1 119 ? 21.941 -16.756 74.189 1.00 63.52 119 GLY B N 1
ATOM 2564 C CA . GLY B 1 119 ? 22.065 -18.198 74.125 1.00 62.79 119 GLY B CA 1
ATOM 2565 C C . GLY B 1 119 ? 20.805 -18.934 74.536 1.00 61.42 119 GLY B C 1
ATOM 2566 O O . GLY B 1 119 ? 19.777 -18.353 74.896 1.00 59.28 119 GLY B O 1
ATOM 2567 N N . LEU B 1 120 ? 20.903 -20.261 74.475 1.00 65.05 120 LEU B N 1
ATOM 2568 C CA . LEU B 1 120 ? 19.750 -21.119 74.715 1.00 64.64 120 LEU B CA 1
ATOM 2569 C C . LEU B 1 120 ? 19.252 -21.003 76.152 1.00 64.22 120 LEU B C 1
ATOM 2570 O O . LEU B 1 120 ? 20.036 -21.012 77.106 1.00 64.46 120 LEU B O 1
ATOM 2575 N N . GLU B 1 121 ? 17.933 -20.895 76.294 1.00 63.15 121 GLU B N 1
ATOM 2576 C CA . GLU B 1 121 ? 17.250 -20.812 77.576 1.00 66.34 121 GLU B CA 1
ATOM 2577 C C . GLU B 1 121 ? 17.071 -22.202 78.190 1.00 66.95 121 GLU B C 1
ATOM 2578 O O . GLU B 1 121 ? 17.070 -23.220 77.494 1.00 66.00 121 GLU B O 1
ATOM 2584 N N . THR B 1 122 ? 16.900 -22.224 79.518 1.00 69.74 122 THR B N 1
ATOM 2585 C CA . THR B 1 122 ? 16.878 -23.476 80.273 1.00 70.61 122 THR B CA 1
ATOM 2586 C C . THR B 1 122 ? 15.863 -24.467 79.712 1.00 73.60 122 THR B C 1
ATOM 2587 O O . THR B 1 122 ? 16.177 -25.646 79.512 1.00 73.23 122 THR B O 1
ATOM 2591 N N . ASP B 1 123 ? 14.632 -24.011 79.465 1.00 78.05 123 ASP B N 1
ATOM 2592 C CA . ASP B 1 123 ? 13.616 -24.916 78.935 1.00 85.01 123 ASP B CA 1
ATOM 2593 C C . ASP B 1 123 ? 13.973 -25.400 77.535 1.00 88.01 123 ASP B C 1
ATOM 2594 O O . ASP B 1 123 ? 13.717 -26.559 77.190 1.00 91.23 123 ASP B O 1
ATOM 2599 N N . ASP B 1 124 ? 14.570 -24.529 76.718 1.00 82.91 124 ASP B N 1
ATOM 2600 C CA . ASP B 1 124 ? 14.872 -24.904 75.341 1.00 73.68 124 ASP B CA 1
ATOM 2601 C C . ASP B 1 124 ? 15.966 -25.963 75.278 1.00 72.73 124 ASP B C 1
ATOM 2602 O O . ASP B 1 124 ? 15.927 -26.852 74.419 1.00 71.75 124 ASP B O 1
ATOM 2607 N N . VAL B 1 125 ? 16.949 -25.886 76.178 1.00 73.52 125 VAL B N 1
ATOM 2608 C CA . VAL B 1 125 ? 18.000 -26.897 76.198 1.00 74.15 125 VAL B CA 1
ATOM 2609 C C . VAL B 1 125 ? 17.438 -28.249 76.612 1.00 78.74 125 VAL B C 1
ATOM 2610 O O . VAL B 1 125 ? 17.939 -29.295 76.182 1.00 78.26 125 VAL B O 1
ATOM 2614 N N . ALA B 1 126 ? 16.380 -28.256 77.428 1.00 83.73 126 ALA B N 1
ATOM 2615 C CA . ALA B 1 126 ? 15.888 -29.504 78.003 1.00 90.37 126 ALA B CA 1
ATOM 2616 C C . ALA B 1 126 ? 15.351 -30.453 76.940 1.00 95.34 126 ALA B C 1
ATOM 2617 O O . ALA B 1 126 ? 15.358 -31.672 77.140 1.00 95.49 126 ALA B O 1
ATOM 2619 N N . LEU B 1 127 ? 14.872 -29.918 75.814 1.00 98.09 127 LEU B N 1
ATOM 2620 C CA . LEU B 1 127 ? 14.326 -30.775 74.765 1.00 99.62 127 LEU B CA 1
ATOM 2621 C C . LEU B 1 127 ? 15.387 -31.679 74.148 1.00 98.93 127 LEU B C 1
ATOM 2622 O O . LEU B 1 127 ? 15.069 -32.789 73.706 1.00 103.47 127 LEU B O 1
ATOM 2627 N N . ALA B 1 128 ? 16.638 -31.231 74.105 1.00 90.27 128 ALA B N 1
ATOM 2628 C CA . ALA B 1 128 ? 17.673 -31.971 73.396 1.00 77.42 128 ALA B CA 1
ATOM 2629 C C . ALA B 1 128 ? 18.067 -33.243 74.135 1.00 71.99 128 ALA B C 1
ATOM 2630 O O . ALA B 1 128 ? 18.108 -33.281 75.368 1.00 73.63 128 ALA B O 1
ATOM 2632 N N . ARG B 1 129 ? 18.355 -34.293 73.365 1.00 68.35 129 ARG B N 1
ATOM 2633 C CA . ARG B 1 129 ? 18.959 -35.507 73.895 1.00 69.77 129 ARG B CA 1
ATOM 2634 C C . ARG B 1 129 ? 20.480 -35.446 73.935 1.00 62.74 129 ARG B C 1
ATOM 2635 O O . ARG B 1 129 ? 21.104 -36.340 74.516 1.00 60.64 129 ARG B O 1
ATOM 2643 N N . THR B 1 130 ? 21.090 -34.424 73.336 1.00 62.05 130 THR B N 1
ATOM 2644 C CA . THR B 1 130 ? 22.540 -34.328 73.266 1.00 64.95 130 THR B CA 1
ATOM 2645 C C . THR B 1 130 ? 22.931 -32.861 73.160 1.00 48.19 130 THR B C 1
ATOM 2646 O O . THR B 1 130 ? 22.180 -32.040 72.628 1.00 50.73 130 THR B O 1
ATOM 2650 N N . ILE B 1 131 ? 24.118 -32.541 73.672 1.00 48.08 131 ILE B N 1
ATOM 2651 C CA . ILE B 1 131 ? 24.658 -31.187 73.658 1.00 46.92 131 ILE B CA 1
ATOM 2652 C C . ILE B 1 131 ? 25.763 -31.113 72.615 1.00 55.81 131 ILE B C 1
ATOM 2653 O O . ILE B 1 131 ? 26.649 -31.976 72.578 1.00 57.38 131 ILE B O 1
ATOM 2658 N N . ILE B 1 132 ? 25.713 -30.085 71.772 1.00 48.34 132 ILE B N 1
ATOM 2659 C CA . ILE B 1 132 ? 26.776 -29.803 70.814 1.00 47.52 132 ILE B CA 1
ATOM 2660 C C . ILE B 1 132 ? 27.585 -28.625 71.331 1.00 50.38 132 ILE B C 1
ATOM 2661 O O . ILE B 1 132 ? 27.020 -27.596 71.721 1.00 52.50 132 ILE B O 1
ATOM 2666 N N . THR B 1 133 ? 28.908 -28.770 71.330 1.00 48.28 133 THR B N 1
ATOM 2667 C CA . THR B 1 133 ? 29.796 -27.718 71.801 1.00 46.44 133 THR B CA 1
ATOM 2668 C C . THR B 1 133 ? 31.012 -27.661 70.893 1.00 43.03 133 THR B C 1
ATOM 2669 O O . THR B 1 133 ? 31.598 -28.698 70.566 1.00 42.57 133 THR B O 1
ATOM 2673 N N . VAL B 1 134 ? 31.388 -26.451 70.496 1.00 44.07 134 VAL B N 1
ATOM 2674 C CA . VAL B 1 134 ? 32.507 -26.233 69.586 1.00 45.53 134 VAL B CA 1
ATOM 2675 C C . VAL B 1 134 ? 33.766 -26.047 70.426 1.00 47.19 134 VAL B C 1
ATOM 2676 O O . VAL B 1 134 ? 33.803 -25.133 71.266 1.00 47.95 134 VAL B O 1
ATOM 2680 N N . PRO B 1 135 ? 34.793 -26.878 70.254 1.00 46.13 135 PRO B N 1
ATOM 2681 C CA . PRO B 1 135 ? 36.048 -26.655 70.984 1.00 51.92 135 PRO B CA 1
ATOM 2682 C C . PRO B 1 135 ? 36.652 -25.312 70.608 1.00 56.63 135 PRO B C 1
ATOM 2683 O O . PRO B 1 135 ? 36.914 -25.033 69.435 1.00 56.68 135 PRO B O 1
ATOM 2687 N N . VAL B 1 136 ? 36.892 -24.484 71.623 1.00 61.95 136 VAL B N 1
ATOM 2688 C CA . VAL B 1 136 ? 37.436 -23.144 71.447 1.00 59.55 136 VAL B CA 1
ATOM 2689 C C . VAL B 1 136 ? 38.382 -22.872 72.607 1.00 63.70 136 VAL B C 1
ATOM 2690 O O . VAL B 1 136 ? 38.198 -23.386 73.714 1.00 64.60 136 VAL B O 1
ATOM 2694 N N . ASN B 1 137 ? 39.410 -22.071 72.350 1.00 65.29 137 ASN B N 1
ATOM 2695 C CA . ASN B 1 137 ? 40.317 -21.711 73.427 1.00 66.30 137 ASN B CA 1
ATOM 2696 C C . ASN B 1 137 ? 39.618 -20.753 74.392 1.00 67.04 137 ASN B C 1
ATOM 2697 O O . ASN B 1 137 ? 38.922 -19.830 73.956 1.00 64.88 137 ASN B O 1
ATOM 2702 N N . PRO B 1 138 ? 39.769 -20.955 75.703 1.00 71.38 138 PRO B N 1
ATOM 2703 C CA . PRO B 1 138 ? 39.075 -20.094 76.673 1.00 76.41 138 PRO B CA 1
ATOM 2704 C C . PRO B 1 138 ? 39.532 -18.652 76.634 1.00 79.05 138 PRO B C 1
ATOM 2705 O O . PRO B 1 138 ? 38.828 -17.781 77.162 1.00 80.96 138 PRO B O 1
ATOM 2709 N N . GLU B 1 139 ? 40.704 -18.372 76.057 1.00 80.56 139 GLU B N 1
ATOM 2710 C CA . GLU B 1 139 ? 41.205 -17.004 76.016 1.00 84.88 139 GLU B CA 1
ATOM 2711 C C . GLU B 1 139 ? 40.259 -16.065 75.274 1.00 85.73 139 GLU B C 1
ATOM 2712 O O . GLU B 1 139 ? 40.278 -14.856 75.531 1.00 90.10 139 GLU B O 1
ATOM 2718 N N . PHE B 1 140 ? 39.439 -16.586 74.359 1.00 81.41 140 PHE B N 1
ATOM 2719 C CA . PHE B 1 140 ? 38.443 -15.769 73.673 1.00 75.94 140 PHE B CA 1
ATOM 2720 C C . PHE B 1 140 ? 37.060 -16.406 73.788 1.00 81.43 140 PHE B C 1
ATOM 2721 O O . PHE B 1 140 ? 36.173 -15.866 74.460 1.00 85.65 140 PHE B O 1
ATOM 2729 N N . SER B 1 141 ? 36.872 -17.548 73.122 1.00 82.36 141 SER B N 1
ATOM 2730 C CA . SER B 1 141 ? 35.819 -18.512 73.452 1.00 84.13 141 SER B CA 1
ATOM 2731 C C . SER B 1 141 ? 34.392 -17.982 73.265 1.00 81.15 141 SER B C 1
ATOM 2732 O O . SER B 1 141 ? 33.508 -18.306 74.059 1.00 88.53 141 SER B O 1
ATOM 2735 N N . SER B 1 142 ? 34.135 -17.211 72.209 1.00 71.87 142 SER B N 1
ATOM 2736 C CA . SER B 1 142 ? 32.754 -16.844 71.908 1.00 64.18 142 SER B CA 1
ATOM 2737 C C . SER B 1 142 ? 32.602 -16.578 70.416 1.00 54.71 142 SER B C 1
ATOM 2738 O O . SER B 1 142 ? 33.445 -15.916 69.806 1.00 54.61 142 SER B O 1
ATOM 2741 N N . LEU B 1 143 ? 31.505 -17.076 69.846 1.00 47.33 143 LEU B N 1
ATOM 2742 C CA . LEU B 1 143 ? 31.264 -17.031 68.412 1.00 43.32 143 LEU B CA 1
ATOM 2743 C C . LEU B 1 143 ? 30.021 -16.211 68.094 1.00 44.76 143 LEU B C 1
ATOM 2744 O O . LEU B 1 143 ? 29.125 -16.044 68.926 1.00 46.79 143 LEU B O 1
ATOM 2749 N N . ASN B 1 144 ? 29.989 -15.690 66.870 1.00 43.56 144 ASN B N 1
ATOM 2750 C CA . ASN B 1 144 ? 28.736 -15.255 66.271 1.00 43.92 144 ASN B CA 1
ATOM 2751 C C . ASN B 1 144 ? 27.862 -16.470 65.979 1.00 44.43 144 ASN B C 1
ATOM 2752 O O . ASN B 1 144 ? 28.360 -17.568 65.720 1.00 50.20 144 ASN B O 1
ATOM 2757 N N . LEU B 1 145 ? 26.541 -16.273 66.036 1.00 43.63 145 LEU B N 1
ATOM 2758 C CA . LEU B 1 145 ? 25.639 -17.405 65.841 1.00 39.58 145 LEU B CA 1
ATOM 2759 C C . LEU B 1 145 ? 25.779 -18.002 64.445 1.00 34.07 145 LEU B C 1
ATOM 2760 O O . LEU B 1 145 ? 25.656 -19.221 64.281 1.00 33.77 145 LEU B O 1
ATOM 2765 N N . ALA B 1 146 ? 26.040 -17.172 63.431 1.00 33.40 146 ALA B N 1
ATOM 2766 C CA . ALA B 1 146 ? 26.287 -17.714 62.099 1.00 32.23 146 ALA B CA 1
ATOM 2767 C C . ALA B 1 146 ? 27.570 -18.534 62.058 1.00 37.32 146 ALA B C 1
ATOM 2768 O O . ALA B 1 146 ? 27.657 -19.511 61.305 1.00 43.92 146 ALA B O 1
ATOM 2770 N N . GLN B 1 147 ? 28.575 -18.149 62.847 1.00 32.91 147 GLN B N 1
ATOM 2771 C CA . GLN B 1 147 ? 29.761 -18.985 62.981 1.00 31.17 147 GLN B CA 1
ATOM 2772 C C . GLN B 1 147 ? 29.444 -20.295 63.688 1.00 31.64 147 GLN B C 1
ATOM 2773 O O . GLN B 1 147 ? 30.077 -21.318 63.406 1.00 31.12 147 GLN B O 1
ATOM 2779 N N . ALA B 1 148 ? 28.482 -20.286 64.613 1.00 32.74 148 ALA B N 1
ATOM 2780 C CA . ALA B 1 148 ? 28.071 -21.532 65.250 1.00 33.36 148 A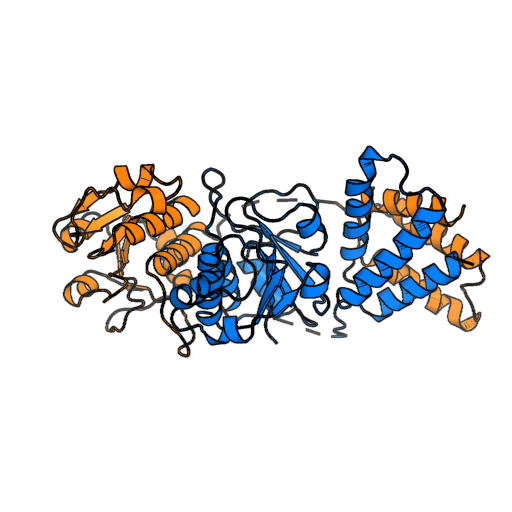LA B CA 1
ATOM 2781 C C . ALA B 1 148 ? 27.373 -22.457 64.261 1.00 36.66 148 ALA B C 1
ATOM 2782 O O . ALA B 1 148 ? 27.551 -23.679 64.315 1.00 32.90 148 ALA B O 1
ATOM 2784 N N . VAL B 1 149 ? 26.591 -21.892 63.339 1.00 34.22 149 VAL B N 1
ATOM 2785 C CA . VAL B 1 149 ? 25.833 -22.714 62.401 1.00 32.16 149 VAL B CA 1
ATOM 2786 C C . VAL B 1 149 ? 26.738 -23.263 61.306 1.00 31.06 149 VAL B C 1
ATOM 2787 O O . VAL B 1 149 ? 26.596 -24.420 60.893 1.00 31.01 149 VAL B O 1
ATOM 2791 N N . ILE B 1 150 ? 27.687 -22.454 60.828 1.00 30.28 150 ILE B N 1
ATOM 2792 C CA . ILE B 1 150 ? 28.530 -22.887 59.716 1.00 32.51 150 ILE B CA 1
ATOM 2793 C C . ILE B 1 150 ? 29.402 -24.073 60.115 1.00 29.24 150 ILE B C 1
ATOM 2794 O O . ILE B 1 150 ? 29.697 -24.937 59.281 1.00 28.77 150 ILE B O 1
ATOM 2799 N N . LEU B 1 151 ? 29.803 -24.160 61.385 1.00 29.88 151 LEU B N 1
ATOM 2800 C CA . LEU B 1 151 ? 30.729 -25.214 61.789 1.00 29.98 151 LEU B CA 1
ATOM 2801 C C . LEU B 1 151 ? 30.040 -26.574 61.826 1.00 30.58 151 LEU B C 1
ATOM 2802 O O . LEU B 1 151 ? 30.560 -27.557 61.285 1.00 35.19 151 LEU B O 1
ATOM 2807 N N . VAL B 1 152 ? 28.870 -26.654 62.465 1.00 31.53 152 VAL B N 1
ATOM 2808 C CA . VAL B 1 152 ? 28.120 -27.905 62.452 1.00 32.26 152 VAL B CA 1
ATOM 2809 C C . VAL B 1 152 ? 27.619 -28.229 61.051 1.00 37.70 152 VAL B C 1
ATOM 2810 O O . VAL B 1 152 ? 27.534 -29.403 60.671 1.00 31.96 152 VAL B O 1
ATOM 2814 N N . ALA B 1 153 ? 27.274 -27.207 60.261 1.00 33.07 153 ALA B N 1
ATOM 2815 C CA . ALA B 1 153 ? 26.903 -27.453 58.872 1.00 31.76 153 ALA B CA 1
ATOM 2816 C C . ALA B 1 153 ? 28.090 -27.945 58.057 1.00 29.68 153 ALA B C 1
ATOM 2817 O O . ALA B 1 153 ? 27.914 -28.727 57.116 1.00 29.65 153 ALA B O 1
ATOM 2819 N N . TYR B 1 154 ? 29.301 -27.510 58.409 1.00 29.13 154 TYR B N 1
ATOM 2820 C CA . TYR B 1 154 ? 30.492 -27.926 57.678 1.00 28.40 154 TYR B CA 1
ATOM 2821 C C . TYR B 1 154 ? 30.899 -29.351 58.033 1.00 31.54 154 TYR B C 1
ATOM 2822 O O . TYR B 1 154 ? 31.245 -30.138 57.145 1.00 30.76 154 TYR B O 1
ATOM 2831 N N . GLU B 1 155 ? 30.861 -29.700 59.322 1.00 29.82 155 GLU B N 1
ATOM 2832 C CA . GLU B 1 155 ? 31.153 -31.074 59.717 1.00 30.62 155 GLU B CA 1
ATOM 2833 C C . GLU B 1 155 ? 30.119 -32.043 59.163 1.00 35.69 155 GLU B C 1
ATOM 2834 O O . GLU B 1 155 ? 30.451 -33.190 58.843 1.00 35.75 155 GLU B O 1
ATOM 2840 N N . TRP B 1 156 ? 28.866 -31.601 59.040 1.00 34.92 156 TRP B N 1
ATOM 2841 C CA . TRP B 1 156 ? 27.840 -32.462 58.465 1.00 39.25 156 TRP B CA 1
ATOM 2842 C C . TRP B 1 156 ? 28.082 -32.688 56.978 1.00 42.30 156 TRP B C 1
ATOM 2843 O O . TRP B 1 156 ? 27.921 -33.808 56.480 1.00 47.08 156 TRP B O 1
ATOM 2854 N N . SER B 1 157 ? 28.479 -31.636 56.257 1.00 41.58 157 SER B N 1
ATOM 2855 C CA . SER B 1 157 ? 28.755 -31.765 54.832 1.00 40.51 157 SER B CA 1
ATOM 2856 C C . SER B 1 157 ? 29.998 -32.595 54.556 1.00 41.76 157 SER B C 1
ATOM 2857 O O . SER B 1 157 ? 30.130 -33.138 53.453 1.00 39.55 157 SER B O 1
ATOM 2860 N N . LYS B 1 158 ? 30.915 -32.698 55.522 1.00 48.63 158 LYS B N 1
ATOM 2861 C CA . LYS B 1 158 ? 32.138 -33.458 55.289 1.00 51.27 158 LYS B CA 1
ATOM 2862 C C . LYS B 1 158 ? 31.834 -34.924 55.019 1.00 61.90 158 LYS B C 1
ATOM 2863 O O . LYS B 1 158 ? 32.500 -35.562 54.195 1.00 57.29 158 LYS B O 1
ATOM 2869 N N . GLY B 1 159 ? 30.822 -35.473 55.688 1.00 76.39 159 GLY B N 1
ATOM 2870 C CA . GLY B 1 159 ? 30.453 -36.863 55.499 1.00 84.76 159 GLY B CA 1
ATOM 2871 C C . GLY B 1 159 ? 31.555 -37.851 55.833 1.00 91.01 159 GLY B C 1
ATOM 2872 O O . GLY B 1 159 ? 31.349 -38.781 56.619 1.00 96.10 159 GLY B O 1
ATOM 2873 N N . GLN B 1 160 ? 32.733 -37.640 55.244 1.00 93.03 160 GLN B N 1
ATOM 2874 C CA . GLN B 1 160 ? 33.835 -38.599 55.271 1.00 96.85 160 GLN B CA 1
ATOM 2875 C C . GLN B 1 160 ? 33.365 -39.951 54.741 1.00 97.34 160 GLN B C 1
ATOM 2876 O O . GLN B 1 160 ? 33.611 -41.009 55.325 1.00 99.44 160 GLN B O 1
ATOM 2882 N N . THR B 1 161 ? 32.659 -39.898 53.617 1.00 95.44 161 THR B N 1
ATOM 2883 C CA . THR B 1 161 ? 32.166 -41.090 52.945 1.00 96.20 161 THR B CA 1
ATOM 2884 C C . THR B 1 161 ? 33.026 -41.404 51.727 1.00 98.04 161 THR B C 1
ATOM 2885 O O . THR B 1 161 ? 33.563 -40.500 51.086 1.00 96.49 161 THR B O 1
ATOM 2889 N N . GLU B 1 171 ? 49.547 -34.967 36.209 1.00 49.68 171 GLU B N 1
ATOM 2890 C CA . GLU B 1 171 ? 50.158 -36.244 36.556 1.00 49.98 171 GLU B CA 1
ATOM 2891 C C . GLU B 1 171 ? 50.323 -37.096 35.296 1.00 50.67 171 GLU B C 1
ATOM 2892 O O . GLU B 1 171 ? 49.738 -36.780 34.259 1.00 53.68 171 GLU B O 1
ATOM 2898 N N . PRO B 1 172 ? 51.127 -38.173 35.364 1.00 49.18 172 PRO B N 1
ATOM 2899 C CA . PRO B 1 172 ? 52.022 -38.650 36.421 1.00 46.81 172 PRO B CA 1
ATOM 2900 C C . PRO B 1 172 ? 53.502 -38.581 36.028 1.00 43.76 172 PRO B C 1
ATOM 2901 O O . PRO B 1 172 ? 53.807 -38.216 34.892 1.00 44.73 172 PRO B O 1
ATOM 2905 N N . PRO B 1 173 ? 54.415 -38.910 36.962 1.00 43.98 173 PRO B N 1
ATOM 2906 C CA . PRO B 1 173 ? 55.819 -39.156 36.603 1.00 47.49 173 PRO B CA 1
ATOM 2907 C C . PRO B 1 173 ? 55.980 -40.385 35.704 1.00 56.68 173 PRO B C 1
ATOM 2908 O O . PRO B 1 173 ? 55.181 -41.315 35.824 1.00 64.73 173 PRO B O 1
ATOM 2912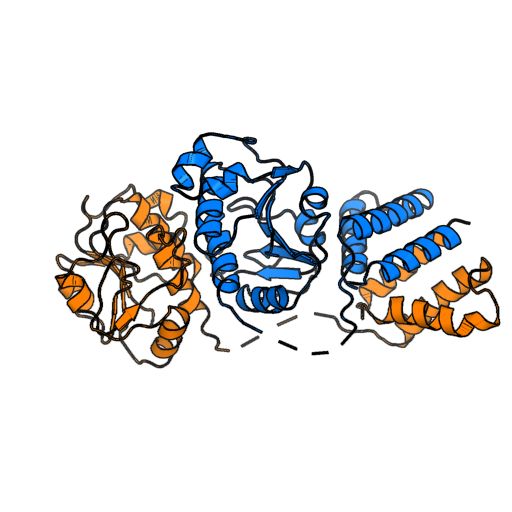 N N . ALA B 1 174 ? 56.977 -40.396 34.818 1.00 56.45 174 ALA B N 1
ATOM 2913 C CA . ALA B 1 174 ? 57.877 -39.262 34.630 1.00 47.99 174 ALA B CA 1
ATOM 2914 C C . ALA B 1 174 ? 57.876 -38.795 33.168 1.00 39.46 174 ALA B C 1
ATOM 2915 O O . ALA B 1 174 ? 57.749 -37.598 32.912 1.00 38.42 174 ALA B O 1
ATOM 2917 N N . PRO B 1 175 ? 58.035 -39.716 32.193 1.00 36.36 175 PRO B N 1
ATOM 2918 C CA . PRO B 1 175 ? 58.607 -41.068 32.078 1.00 36.30 175 PRO B CA 1
ATOM 2919 C C . PRO B 1 175 ? 60.140 -41.049 32.144 1.00 34.75 175 PRO B C 1
ATOM 2920 O O . PRO B 1 175 ? 60.738 -40.001 31.901 1.00 35.42 175 PRO B O 1
ATOM 2924 N N . GLN B 1 176 ? 60.756 -42.192 32.464 1.00 34.48 176 GLN B N 1
ATOM 2925 C CA . GLN B 1 176 ? 62.164 -42.199 32.861 1.00 34.34 176 GLN B CA 1
ATOM 2926 C C . GLN B 1 176 ? 63.089 -41.717 31.745 1.00 34.64 176 GLN B C 1
ATOM 2927 O O . GLN B 1 176 ? 64.101 -41.060 32.019 1.00 38.42 176 GLN B O 1
ATOM 2933 N N . GLU B 1 177 ? 62.768 -42.023 30.484 1.00 37.02 177 GLU B N 1
ATOM 2934 C CA . GLU B 1 177 ? 63.690 -41.679 29.401 1.00 36.33 177 GLU B CA 1
ATOM 2935 C C . GLU B 1 177 ? 63.821 -40.173 29.211 1.00 35.10 177 GLU B C 1
ATOM 2936 O O . GLU B 1 177 ? 64.877 -39.698 28.782 1.00 39.81 177 GLU B O 1
ATOM 2942 N N . GLU B 1 178 ? 62.768 -39.409 29.515 1.00 42.29 178 GLU B N 1
ATOM 2943 C CA . GLU B 1 178 ? 62.857 -37.955 29.414 1.00 38.55 178 GLU B CA 1
ATOM 2944 C C . GLU B 1 178 ? 63.480 -37.344 30.663 1.00 35.04 178 GLU B C 1
ATOM 2945 O O . GLU B 1 178 ? 64.229 -36.365 30.568 1.00 37.48 178 GLU B O 1
ATOM 2951 N N . LEU B 1 179 ? 63.173 -37.900 31.839 1.00 33.28 179 LEU B N 1
ATOM 2952 C CA . LEU B 1 179 ? 63.856 -37.473 33.055 1.00 30.30 179 LEU B CA 1
ATOM 2953 C C . LEU B 1 179 ? 65.346 -37.781 32.974 1.00 37.69 179 LEU B C 1
ATOM 2954 O O . LEU B 1 179 ? 66.168 -37.027 33.508 1.00 39.31 179 LEU B O 1
ATOM 2959 N N . GLU B 1 180 ? 65.711 -38.866 32.289 1.00 39.13 180 GLU B N 1
ATOM 2960 C CA . GLU B 1 180 ? 67.122 -39.174 32.089 1.00 35.56 180 GLU B CA 1
ATOM 2961 C C . GLU B 1 180 ? 67.762 -38.210 31.098 1.00 34.56 180 GLU B C 1
ATOM 2962 O O . GLU B 1 180 ? 68.886 -37.742 31.318 1.00 39.71 180 GLU B O 1
ATOM 2968 N N . ALA B 1 181 ? 67.063 -37.901 30.002 1.00 33.17 181 ALA B N 1
ATOM 2969 C CA . ALA B 1 181 ? 67.605 -36.971 29.017 1.00 33.37 181 ALA B CA 1
ATOM 2970 C C . ALA B 1 181 ? 67.719 -35.558 29.573 1.00 32.10 181 ALA B C 1
ATOM 2971 O O . ALA B 1 181 ? 68.632 -34.818 29.192 1.00 32.19 181 ALA B O 1
ATOM 2973 N N . MET B 1 182 ? 66.812 -35.167 30.472 1.00 31.02 182 MET B N 1
ATOM 2974 C CA . MET B 1 182 ? 66.872 -33.821 31.031 1.00 29.95 182 MET B CA 1
ATOM 2975 C C . MET B 1 182 ? 68.031 -33.679 32.010 1.00 29.54 182 MET B C 1
ATOM 2976 O O . MET B 1 182 ? 68.745 -32.670 31.991 1.00 29.32 182 MET B O 1
ATOM 2981 N N . ILE B 1 183 ? 68.225 -34.671 32.883 1.00 30.28 183 ILE B N 1
ATOM 2982 C CA . ILE B 1 183 ? 69.363 -34.638 33.797 1.00 29.99 183 ILE B CA 1
ATOM 2983 C C . ILE B 1 183 ? 70.668 -34.724 33.019 1.00 30.31 183 ILE B C 1
ATOM 2984 O O . ILE B 1 183 ? 71.668 -34.090 33.379 1.00 30.17 183 ILE B O 1
ATOM 2989 N N . GLY B 1 184 ? 70.671 -35.483 31.921 1.00 31.33 184 GLY B N 1
ATOM 2990 C CA . GLY B 1 184 ? 71.878 -35.608 31.126 1.00 32.29 184 GLY B CA 1
ATOM 2991 C C . GLY B 1 184 ? 72.178 -34.379 30.296 1.00 32.27 184 GLY B C 1
ATOM 2992 O O . GLY B 1 184 ? 73.345 -34.073 30.038 1.00 32.73 184 GLY B O 1
ATOM 2993 N N . HIS B 1 185 ? 71.140 -33.657 29.868 1.00 31.86 185 HIS B N 1
ATOM 2994 C CA . HIS B 1 185 ? 71.368 -32.424 29.123 1.00 32.20 185 HIS B CA 1
ATOM 2995 C C . HIS B 1 185 ? 71.874 -31.315 30.037 1.00 31.12 185 HIS B C 1
ATOM 2996 O O . HIS B 1 185 ? 72.761 -30.544 29.652 1.00 31.51 185 HIS B O 1
ATOM 3003 N N . LEU B 1 186 ? 71.317 -31.214 31.247 1.00 30.10 186 LEU B N 1
ATOM 3004 C CA . LEU B 1 186 ? 71.821 -30.241 32.211 1.00 29.45 186 LEU B CA 1
ATOM 3005 C C . LEU B 1 186 ? 73.248 -30.572 32.627 1.00 29.89 186 LEU B C 1
ATOM 3006 O O . LEU B 1 186 ? 74.075 -29.671 32.810 1.00 29.95 186 LEU B O 1
ATOM 3011 N N . GLU B 1 187 ? 73.565 -31.862 32.754 1.00 31.97 187 GLU B N 1
ATOM 3012 C CA . GLU B 1 187 ? 74.901 -32.242 33.197 1.00 30.85 187 GLU B CA 1
ATOM 3013 C C . GLU B 1 187 ? 75.949 -31.907 32.145 1.00 31.76 187 GLU B C 1
ATOM 3014 O O . GLU B 1 187 ? 77.030 -31.409 32.479 1.00 34.99 187 GLU B O 1
ATOM 3020 N N . ASN B 1 188 ? 75.650 -32.170 30.871 1.00 32.42 188 ASN B N 1
ATOM 3021 C CA . ASN B 1 188 ? 76.584 -31.802 29.813 1.00 33.40 188 ASN B CA 1
ATOM 3022 C C . ASN B 1 188 ? 76.714 -30.290 29.679 1.00 33.16 188 ASN B C 1
ATOM 3023 O O . ASN B 1 188 ? 77.792 -29.793 29.330 1.00 42.79 188 ASN B O 1
ATOM 3028 N N . MET B 1 189 ? 75.638 -29.544 29.946 1.00 43.94 189 MET B N 1
ATOM 3029 C CA . MET B 1 189 ? 75.739 -28.088 29.945 1.00 32.18 189 MET B CA 1
ATOM 3030 C C . MET B 1 189 ? 76.617 -27.595 31.087 1.00 31.87 189 MET B C 1
ATOM 3031 O O . MET B 1 189 ? 77.377 -26.633 30.924 1.00 32.34 189 MET B O 1
ATOM 3036 N N . LEU B 1 190 ? 76.532 -28.247 32.248 1.00 31.23 190 LEU B N 1
ATOM 3037 C CA . LEU B 1 190 ? 77.396 -27.890 33.366 1.00 31.12 190 LEU B CA 1
ATOM 3038 C C . LEU B 1 190 ? 78.812 -28.411 33.161 1.00 32.07 190 LEU B C 1
ATOM 3039 O O . LEU B 1 190 ? 79.784 -27.737 33.518 1.00 32.45 190 LEU B O 1
ATOM 3044 N N . ASP B 1 191 ? 78.941 -29.610 32.586 1.00 32.57 191 ASP B N 1
ATOM 3045 C CA . ASP B 1 191 ? 80.259 -30.191 32.362 1.00 33.57 191 ASP B CA 1
ATOM 3046 C C . ASP B 1 191 ? 81.073 -29.374 31.368 1.00 34.43 191 ASP B C 1
ATOM 3047 O O . ASP B 1 191 ? 82.304 -29.321 31.472 1.00 35.15 191 ASP B O 1
ATOM 3052 N N . LYS B 1 192 ? 80.409 -28.729 30.406 1.00 34.47 192 LYS B N 1
ATOM 3053 C CA . LYS B 1 192 ? 81.113 -27.869 29.463 1.00 35.41 192 LYS B CA 1
ATOM 3054 C C . LYS B 1 192 ? 81.657 -26.610 30.128 1.00 35.33 192 LYS B C 1
ATOM 3055 O O . LYS B 1 192 ? 82.617 -26.021 29.620 1.00 36.30 192 LYS B O 1
ATOM 3061 N N . ASN B 1 193 ? 81.068 -26.189 31.247 1.00 40.14 193 ASN B N 1
ATOM 3062 C CA . ASN B 1 193 ? 81.497 -25.001 31.972 1.00 39.66 193 ASN B CA 1
ATOM 3063 C C . ASN B 1 193 ? 82.353 -25.323 33.194 1.00 43.02 193 ASN B C 1
ATOM 3064 O O . ASN B 1 193 ? 82.579 -24.440 34.027 1.00 44.06 193 ASN B O 1
ATOM 3069 N N . GLY B 1 194 ? 82.827 -26.561 33.324 1.00 46.33 194 GLY B N 1
ATOM 3070 C CA . GLY B 1 194 ? 83.716 -26.903 34.419 1.00 45.18 194 GLY B CA 1
ATOM 3071 C C . GLY B 1 194 ? 83.057 -27.092 35.765 1.00 45.54 194 GLY B C 1
ATOM 3072 O O . GLY B 1 194 ? 83.726 -26.949 36.792 1.00 42.35 194 GLY B O 1
ATOM 3073 N N . TYR B 1 195 ? 81.756 -27.385 35.794 1.00 56.64 195 TYR B N 1
ATOM 3074 C CA . TYR B 1 195 ? 81.040 -27.495 37.061 1.00 32.17 195 TYR B CA 1
ATOM 3075 C C . TYR B 1 195 ? 81.515 -28.674 37.907 1.00 32.45 195 TYR B C 1
ATOM 3076 O O . TYR B 1 195 ? 81.471 -28.601 39.141 1.00 32.28 195 TYR B O 1
ATOM 3085 N N . PHE B 1 196 ? 81.973 -29.759 37.279 1.00 33.04 196 PHE B N 1
ATOM 3086 C CA . PHE B 1 196 ? 82.248 -31.007 37.997 1.00 33.40 196 PHE B CA 1
ATOM 3087 C C . PHE B 1 196 ? 83.715 -31.068 38.418 1.00 34.46 196 PHE B C 1
ATOM 3088 O O . PHE B 1 196 ? 84.552 -31.728 37.798 1.00 35.34 196 PHE B O 1
ATOM 3096 N N . PHE B 1 197 ? 84.026 -30.359 39.499 1.00 34.47 197 PHE B N 1
ATOM 3097 C CA . PHE B 1 197 ? 85.350 -30.425 40.116 1.00 38.70 197 PHE B CA 1
ATOM 3098 C C . PHE B 1 197 ? 85.233 -30.308 41.638 1.00 35.53 197 PHE B C 1
ATOM 3099 O O . PHE B 1 197 ? 84.257 -29.749 42.137 1.00 43.18 197 PHE B O 1
ATOM 3107 N N . PRO B 1 198 ? 86.223 -30.828 42.385 1.00 36.60 198 PRO B N 1
ATOM 3108 C CA . PRO B 1 198 ? 87.373 -31.643 41.973 1.00 37.76 198 PRO B CA 1
ATOM 3109 C C . PRO B 1 198 ? 86.995 -33.076 41.600 1.00 37.84 198 PRO B C 1
ATOM 3110 O O . PRO B 1 198 ? 85.917 -33.536 41.922 1.00 37.15 198 PRO B O 1
ATOM 3114 N N . ILE B 1 199 ? 87.902 -33.765 40.920 1.00 38.83 199 ILE B N 1
ATOM 3115 C CA . ILE B 1 199 ? 87.622 -35.119 40.439 1.00 39.15 199 ILE B CA 1
ATOM 3116 C C . ILE B 1 199 ? 87.145 -36.056 41.551 1.00 39.36 199 ILE B C 1
ATOM 3117 O O . ILE B 1 199 ? 86.173 -36.791 41.326 1.00 38.94 199 ILE B O 1
ATOM 3122 N N . PRO B 1 200 ? 87.764 -36.095 42.744 1.00 40.14 200 PRO B N 1
ATOM 3123 C CA . PRO B 1 200 ? 87.221 -36.978 43.802 1.00 42.86 200 PRO B CA 1
ATOM 3124 C C . PRO B 1 200 ? 85.782 -36.656 44.181 1.00 43.88 200 PRO B C 1
ATOM 3125 O O . PRO B 1 200 ? 85.030 -37.564 44.554 1.00 39.17 200 PRO B O 1
ATOM 3129 N N . ARG B 1 201 ? 85.378 -35.391 44.089 1.00 46.69 201 ARG B N 1
ATOM 3130 C CA . ARG B 1 201 ? 84.029 -34.986 44.456 1.00 47.85 201 ARG B CA 1
ATOM 3131 C C . ARG B 1 201 ? 83.005 -35.212 43.353 1.00 46.19 201 ARG B C 1
ATOM 3132 O O . ARG B 1 201 ? 81.814 -35.015 43.606 1.00 45.17 201 ARG B O 1
ATOM 3140 N N . ILE B 1 202 ? 83.429 -35.612 42.147 1.00 54.83 202 ILE B N 1
ATOM 3141 C CA . ILE B 1 202 ? 82.490 -35.703 41.024 1.00 35.40 202 ILE B CA 1
ATOM 3142 C C . ILE B 1 202 ? 81.310 -36.624 41.318 1.00 42.63 202 ILE B C 1
ATOM 3143 O O . ILE B 1 202 ? 80.164 -36.217 41.069 1.00 44.97 202 ILE B O 1
ATOM 3148 N N . PRO B 1 203 ? 81.496 -37.856 41.819 1.00 36.10 203 PRO B N 1
ATOM 3149 C CA . PRO B 1 203 ? 80.311 -38.673 42.132 1.00 35.91 203 PRO B CA 1
ATOM 3150 C C . PRO B 1 203 ? 79.378 -38.030 43.142 1.00 34.95 203 PRO B C 1
ATOM 3151 O O . PRO B 1 203 ? 78.157 -38.180 43.032 1.00 41.13 203 PRO B O 1
ATOM 3155 N N . THR B 1 204 ? 79.921 -37.301 44.122 1.00 35.00 204 THR B N 1
ATOM 3156 C CA . THR B 1 204 ? 79.064 -36.615 45.082 1.00 34.19 204 THR B CA 1
ATOM 3157 C C . THR B 1 204 ? 78.325 -35.448 44.441 1.00 41.97 204 THR B C 1
ATOM 3158 O O . THR B 1 204 ? 77.175 -35.172 44.799 1.00 47.60 204 THR B O 1
ATOM 3162 N N . ILE B 1 205 ? 78.960 -34.763 43.487 1.00 36.84 205 ILE B N 1
ATOM 3163 C CA . ILE B 1 205 ? 78.305 -33.642 42.822 1.00 31.63 205 ILE B CA 1
ATOM 3164 C C . ILE B 1 205 ? 77.143 -34.131 41.968 1.00 32.80 205 ILE B C 1
ATOM 3165 O O . ILE B 1 205 ? 76.064 -33.526 41.958 1.00 34.81 205 ILE B O 1
ATOM 3170 N N . LYS B 1 206 ? 77.341 -35.233 41.240 1.00 32.91 206 LYS B N 1
ATOM 3171 C CA . LYS B 1 206 ? 76.271 -35.770 40.407 1.00 33.04 206 LYS B CA 1
ATOM 3172 C C . LYS B 1 206 ? 75.111 -36.302 41.237 1.00 31.07 206 LYS B C 1
ATOM 3173 O O . LYS B 1 206 ? 73.960 -36.252 40.789 1.00 30.44 206 LYS B O 1
ATOM 3179 N N . ARG B 1 207 ? 75.384 -36.812 42.443 1.00 36.75 207 ARG B N 1
ATOM 3180 C CA . ARG B 1 207 ? 74.304 -37.346 43.267 1.00 31.45 207 ARG B CA 1
ATOM 3181 C C . ARG B 1 207 ? 73.377 -36.240 43.750 1.00 30.28 207 ARG B C 1
ATOM 3182 O O . ARG B 1 207 ? 72.151 -36.393 43.714 1.00 32.42 207 ARG B O 1
ATOM 3190 N N . THR B 1 208 ? 73.940 -35.117 44.206 1.00 29.97 208 THR B N 1
ATOM 3191 C CA . THR B 1 208 ? 73.097 -34.005 44.630 1.00 34.10 208 THR B CA 1
ATOM 3192 C C . THR B 1 208 ? 72.351 -33.403 43.449 1.00 30.90 208 THR B C 1
ATOM 3193 O O . THR B 1 208 ? 71.175 -33.044 43.571 1.00 27.43 208 THR B O 1
ATOM 3197 N N . LEU B 1 209 ? 73.014 -33.293 42.293 1.00 38.79 209 LEU B N 1
ATOM 3198 C CA . LEU B 1 209 ? 72.342 -32.761 41.114 1.00 30.15 209 LEU B CA 1
ATOM 3199 C C . LEU B 1 209 ? 71.245 -33.697 40.628 1.00 32.43 209 LEU B C 1
ATOM 3200 O O . LEU B 1 209 ? 70.210 -33.235 40.138 1.00 35.58 209 LEU B O 1
ATOM 3205 N N . ARG B 1 210 ? 71.442 -35.010 40.766 1.00 28.51 210 ARG B N 1
ATOM 3206 C CA . ARG B 1 210 ? 70.373 -35.946 40.437 1.00 28.64 210 ARG B CA 1
ATOM 3207 C C . ARG B 1 210 ? 69.271 -35.899 41.485 1.00 28.10 210 ARG B C 1
ATOM 3208 O O . ARG B 1 210 ? 68.083 -35.834 41.150 1.00 35.63 210 ARG B O 1
ATOM 3216 N N . THR B 1 211 ? 69.653 -35.914 42.765 1.00 28.26 211 THR B N 1
ATOM 3217 C CA . THR B 1 211 ? 68.667 -35.791 43.831 1.00 27.84 211 THR B CA 1
ATOM 3218 C C . THR B 1 211 ? 67.973 -34.441 43.774 1.00 49.39 211 THR B C 1
ATOM 3219 O O . THR B 1 211 ? 66.824 -34.311 44.213 1.00 26.30 211 THR B O 1
ATOM 3223 N N . LEU B 1 212 ? 68.654 -33.426 43.237 1.00 38.05 212 LEU B N 1
ATOM 3224 C CA . LEU B 1 212 ? 68.009 -32.140 43.004 1.00 43.63 212 LEU B CA 1
ATOM 3225 C C . LEU B 1 212 ? 66.868 -32.265 42.002 1.00 25.29 212 LEU B C 1
ATOM 3226 O O . LEU B 1 212 ? 65.836 -31.604 42.154 1.00 24.68 212 LEU B O 1
ATOM 3231 N N . LEU B 1 213 ? 67.012 -33.138 41.005 1.00 25.80 213 LEU B N 1
ATOM 3232 C CA . LEU B 1 213 ? 66.071 -33.195 39.892 1.00 25.68 213 LEU B CA 1
ATOM 3233 C C . LEU B 1 213 ? 65.093 -34.363 39.959 1.00 25.98 213 LEU B C 1
ATOM 3234 O O . LEU B 1 213 ? 63.999 -34.268 39.390 1.00 30.08 213 LEU B O 1
ATOM 3239 N N . THR B 1 214 ? 65.452 -35.471 40.614 1.00 26.62 214 THR B N 1
ATOM 3240 C CA . THR B 1 214 ? 64.497 -36.559 40.788 1.00 27.05 214 THR B CA 1
ATOM 3241 C C . THR B 1 214 ? 63.535 -36.318 41.945 1.00 31.58 214 THR B C 1
ATOM 3242 O O . THR B 1 214 ? 62.487 -36.968 42.005 1.00 31.46 214 THR B O 1
ATOM 3246 N N . LYS B 1 215 ? 63.873 -35.411 42.862 1.00 29.34 215 LYS B N 1
ATOM 3247 C CA . LYS B 1 215 ? 62.974 -35.095 43.971 1.00 27.03 215 LYS B CA 1
ATOM 3248 C C . LYS B 1 215 ? 61.609 -34.584 43.522 1.00 27.89 215 LYS B C 1
ATOM 3249 O O . LYS B 1 215 ? 60.593 -35.082 44.037 1.00 29.59 215 LYS B O 1
ATOM 3255 N N . PRO B 1 216 ? 61.499 -33.609 42.607 1.00 26.41 216 PRO B N 1
ATOM 3256 C CA . PRO B 1 216 ? 60.164 -33.080 42.267 1.00 27.71 216 PRO B CA 1
ATOM 3257 C C . PRO B 1 216 ? 59.196 -34.119 41.729 1.00 27.98 216 PRO B C 1
ATOM 3258 O O . PRO B 1 216 ? 57.989 -34.008 41.984 1.00 30.33 216 PRO B O 1
ATOM 3262 N N . SER B 1 217 ? 59.685 -35.125 41.003 1.00 27.01 217 SER B N 1
ATOM 3263 C CA . SER B 1 217 ? 58.836 -36.072 40.277 1.00 27.57 217 SER B CA 1
ATOM 3264 C C . SER B 1 217 ? 57.852 -35.326 39.375 1.00 25.44 217 SER B C 1
ATOM 3265 O O . SER B 1 217 ? 56.642 -35.561 39.394 1.00 25.52 217 SER B O 1
ATOM 3268 N N . TRP B 1 218 ? 58.394 -34.403 38.582 1.00 25.17 218 TRP B N 1
ATOM 3269 C CA . TRP B 1 218 ? 57.581 -33.538 37.740 1.00 24.94 218 TRP B CA 1
ATOM 3270 C C . TRP B 1 218 ? 56.997 -34.295 36.548 1.00 51.65 218 TRP B C 1
ATOM 3271 O O . TRP B 1 218 ? 57.514 -35.324 36.103 1.00 26.66 218 TRP B O 1
ATOM 3282 N N . ASN B 1 219 ? 55.895 -33.753 36.033 1.00 41.44 219 ASN B N 1
ATOM 3283 C CA . ASN B 1 219 ? 55.126 -34.324 34.938 1.00 44.84 219 ASN B CA 1
ATOM 3284 C C . ASN B 1 219 ? 55.836 -34.124 33.599 1.00 43.65 219 ASN B C 1
ATOM 3285 O O . ASN B 1 219 ? 56.839 -33.412 33.489 1.00 48.98 219 ASN B O 1
ATOM 3290 N N . SER B 1 220 ? 55.299 -34.785 32.566 1.00 43.82 220 SER B N 1
ATOM 3291 C CA . SER B 1 220 ? 55.890 -34.708 31.231 1.00 29.35 220 SER B CA 1
ATOM 3292 C C . SER B 1 220 ? 55.864 -33.294 30.660 1.00 34.85 220 SER B C 1
ATOM 3293 O O . SER B 1 220 ? 56.792 -32.903 29.943 1.00 39.41 220 SER B O 1
ATOM 3296 N N . MET B 1 221 ? 54.816 -32.514 30.949 1.00 35.89 221 MET B N 1
ATOM 3297 C CA . MET B 1 221 ? 54.789 -31.130 30.476 1.00 43.16 221 MET B CA 1
ATOM 3298 C C . MET B 1 221 ? 55.856 -30.289 31.162 1.00 38.61 221 MET B C 1
ATOM 3299 O O . MET B 1 221 ? 56.471 -29.417 30.536 1.00 27.66 221 MET B O 1
ATOM 3304 N N . GLU B 1 222 ? 56.091 -30.542 32.450 1.00 35.62 222 GLU B N 1
ATOM 3305 C CA . GLU B 1 222 ? 57.092 -29.786 33.192 1.00 31.88 222 GLU B CA 1
ATOM 3306 C C . GLU B 1 222 ? 58.503 -30.088 32.703 1.00 31.92 222 GLU B C 1
ATOM 3307 O O . GLU B 1 222 ? 59.380 -29.218 32.766 1.00 31.20 222 GLU B O 1
ATOM 3313 N N . ILE B 1 223 ? 58.741 -31.306 32.210 1.00 26.99 223 ILE B N 1
ATOM 3314 C CA . ILE B 1 223 ? 60.056 -31.646 31.677 1.00 27.56 223 ILE B CA 1
ATOM 3315 C C . ILE B 1 223 ? 60.317 -30.900 30.374 1.00 40.55 223 ILE B C 1
ATOM 3316 O O . ILE B 1 223 ? 61.431 -30.421 30.132 1.00 40.11 223 ILE B O 1
ATOM 3321 N N . ARG B 1 224 ? 59.294 -30.772 29.523 1.00 38.25 224 ARG B N 1
ATOM 3322 C CA . ARG B 1 224 ? 59.462 -30.001 28.294 1.00 39.72 224 ARG B CA 1
ATOM 3323 C C . ARG B 1 224 ? 59.714 -28.532 28.597 1.00 34.98 224 ARG B C 1
ATOM 3324 O O . ARG B 1 224 ? 60.470 -27.864 27.882 1.00 35.65 224 ARG B O 1
ATOM 3332 N N . THR B 1 225 ? 59.087 -28.009 29.654 1.00 33.64 225 THR B N 1
ATOM 3333 C CA . THR B 1 225 ? 59.362 -26.637 30.062 1.00 34.90 225 THR B CA 1
ATOM 3334 C C . THR B 1 225 ? 60.802 -26.487 30.531 1.00 35.46 225 THR B C 1
ATOM 3335 O O . THR B 1 225 ? 61.438 -25.454 30.291 1.00 39.46 225 THR B O 1
ATOM 3339 N N . LEU B 1 226 ? 61.341 -27.523 31.177 1.00 32.25 226 LEU B N 1
ATOM 3340 C CA . LEU B 1 226 ? 62.736 -27.490 31.600 1.00 27.88 226 LEU B CA 1
ATOM 3341 C C . LEU B 1 226 ? 63.673 -27.545 30.402 1.00 27.93 226 LEU B C 1
ATOM 3342 O O . LEU B 1 226 ? 64.686 -26.837 30.365 1.00 28.08 226 LEU B O 1
ATOM 3347 N N . ARG B 1 227 ? 63.350 -28.382 29.413 1.00 28.77 227 ARG B N 1
ATOM 3348 C CA . ARG B 1 227 ? 64.197 -28.502 28.233 1.00 29.91 227 ARG B CA 1
ATOM 3349 C C . ARG B 1 227 ? 64.197 -27.225 27.405 1.00 30.51 227 ARG B C 1
ATOM 3350 O O . ARG B 1 227 ? 65.217 -26.886 26.796 1.00 31.23 227 ARG B O 1
ATOM 3358 N N . GLY B 1 228 ? 63.074 -26.503 27.374 1.00 33.56 228 GLY B N 1
ATOM 3359 C CA . GLY B 1 228 ? 63.053 -25.224 26.690 1.00 31.64 228 GLY B CA 1
ATOM 3360 C C . GLY B 1 228 ? 63.738 -24.127 27.470 1.00 34.54 228 GLY B C 1
ATOM 3361 O O . GLY B 1 228 ? 64.221 -23.155 26.881 1.00 36.02 228 GLY B O 1
ATOM 3362 N N . VAL B 1 229 ? 63.800 -24.264 28.795 1.00 40.57 229 VAL B N 1
ATOM 3363 C CA . VAL B 1 229 ? 64.542 -23.308 29.609 1.00 28.83 229 VAL B CA 1
ATOM 3364 C C . VAL B 1 229 ? 66.040 -23.489 29.403 1.00 41.13 229 VAL B C 1
ATOM 3365 O O . VAL B 1 229 ? 66.778 -22.518 29.194 1.00 41.43 229 VAL B O 1
ATOM 3369 N N . LEU B 1 230 ? 66.512 -24.737 29.453 1.00 29.22 230 LEU B N 1
ATOM 3370 C CA . LEU B 1 230 ? 67.923 -24.998 29.198 1.00 29.77 230 LEU B CA 1
ATOM 3371 C C . LEU B 1 230 ? 68.303 -24.689 27.757 1.00 41.61 230 LEU B C 1
ATOM 3372 O O . LEU B 1 230 ? 69.434 -24.263 27.496 1.00 40.08 230 LEU B O 1
ATOM 3377 N N . SER B 1 231 ? 67.381 -24.897 26.811 1.00 31.70 231 SER B N 1
ATOM 3378 C CA . SER B 1 231 ? 67.713 -24.678 25.406 1.00 33.17 231 SER B CA 1
ATOM 3379 C C . SER B 1 231 ? 68.016 -23.215 25.118 1.00 44.43 231 SER B C 1
ATOM 3380 O O . SER B 1 231 ? 68.886 -22.915 24.292 1.00 43.43 231 SER B O 1
ATOM 3383 N N . THR B 1 232 ? 67.329 -22.292 25.792 1.00 39.84 232 THR B N 1
ATOM 3384 C CA . THR B 1 232 ? 67.642 -20.880 25.608 1.00 42.13 232 THR B CA 1
ATOM 3385 C C . THR B 1 232 ? 68.848 -20.469 26.441 1.00 41.87 232 THR B C 1
ATOM 3386 O O . THR B 1 232 ? 69.681 -19.678 25.983 1.00 46.13 232 THR B O 1
ATOM 3390 N N . LEU B 1 233 ? 68.955 -20.990 27.668 1.00 40.19 233 LEU B N 1
ATOM 3391 C CA . LEU B 1 233 ? 70.103 -20.665 28.505 1.00 38.90 233 LEU B CA 1
ATOM 3392 C C . LEU B 1 233 ? 71.402 -21.196 27.915 1.00 46.21 233 LEU B C 1
ATOM 3393 O O . LEU B 1 233 ? 72.453 -20.562 28.062 1.00 45.73 233 LEU B O 1
ATOM 3398 N N . GLU B 1 234 ? 71.357 -22.354 27.249 1.00 53.22 234 GLU B N 1
ATOM 3399 C CA . GLU B 1 234 ? 72.551 -22.852 26.579 1.00 60.76 234 GLU B CA 1
ATOM 3400 C C . GLU B 1 234 ? 72.903 -22.027 25.348 1.00 70.30 234 GLU B C 1
ATOM 3401 O O . GLU B 1 234 ? 74.067 -22.022 24.933 1.00 70.44 234 GLU B O 1
ATOM 3407 N N . LYS B 1 235 ? 71.933 -21.330 24.762 1.00 79.01 235 LYS B N 1
ATOM 3408 C CA . LYS B 1 235 ? 72.182 -20.507 23.584 1.00 90.10 235 LYS B CA 1
ATOM 3409 C C . LYS B 1 235 ? 72.782 -19.163 23.981 1.00 93.06 235 LYS B C 1
ATOM 3410 O O . LYS B 1 235 ? 73.150 -18.954 25.137 1.00 91.00 235 LYS B O 1
#

B-factor: mean 43.16, std 19.41, range [20.79, 141.68]

Foldseek 3Di:
DDAAEEEEAAEDLLLVLLQLLLQVVQPHQHYEYAQHPVDPDDCNSPVSNPPSVRNSVNYDYDPDPCVSQQQALAEEEEDADDDDDDAAEDELLVVLQVVLVADRHYYYYWYYFQPTDDNLSRLLGRYYYHHPDDPVPRGDRRSRSSNVSSVSNSPDDVRAFFAGSNLLVVLLVLVVVVCVVVCVQPPVVCNVVVSSVSSNVSSHVRHHNVVSVVSVVVSVVVSD/DAAAEEEEQEEDLLLVLLLLLLLVVLPHLRYEYENHVVDDDDPNSPVSNPPSVNSSVNYHYDPHLCVVQVQFPAEEEACLDPDDDDAAEDELLVVLVVCVVDPDGYYYYWYYLVHTDDPVNNVPHRYYYHHDDDPVPSGDRSSVSSNVSSVSNSPSVPDDDDDPVLLVVLLVLVVVLCVVVVNQDDPVCNVVVSVVSSCVRVVVRDYPVVSVVSVVVVVVVSD

Sequence (447 aa):
AVPAIILVRPQLGENIGKAARAMLNFGLDDLRLVAPRDGWPNPSAGPAASGADRVLQQARVFPTVAEAVADCAHVYATTVRKRGVTKPVMTPEQAAQTIHEQEGGVGILFGPERAGLETDDVALARTIITVPVNPEFSSLNLAQAVILVAYEWSKGQDMEPPAPQEELEAMIGHLENMLDKNGYFFPIPRIPTIKRTLRTLLTKPSWNSMEIRTLRGVLSTLEKAVPAIILVRPQLGENIGKAARAMLNFGLDDLRLVAPRDGWPNPSAGPAASGADRVLQQARVFPTVAEAVADCAHVYATTVRKRGVTKPVMTPEQAAQTIHEQEGGVGILFGPERAGLETDDVALARTIITVPVNPEFSSLNLAQAVILVAYEWSKGQTEPPAPQEELEAMIGHLENMLDKNGYFFPIPRIPTIKRTLRTLLTKPSWNSMEIRTLRGVLSTLEK

Secondary structure (DSSP, 8-state):
---EEEEES---HHHHHHHHHHHHHTT---EEEES-TT-S--TTHHHHHTTTHHHHHH-EEESSHHHHTTT-SEEEEEESS--SS---EE-HHHHHHHHHH--S-EEEEEPPTTT---HHHHHHSSEEEE----GGG----HHHHHHHHHHHHHS----PPBPPHHHHHHHHHHHHHHHHHTTTT-SGGGHHHHHHHHHHHHHTT--BHHHHHHHHHHHHHHH-/---EEEEES---HHHHHHHHHHHHHTT---EEEE--TT-SS-STHHHHTTTTHHHHHT-EEESSHHHHHSS-SEEEEE--SS---SS-EE-HHHHHHHHHH--S-EEEEE--TTT---HHHHHT-SEEE-----TTT----HHHHHHHHHHHHHHTT------HHHHHHHHHHHHHHHHHTT-S-SGGGHHHHHHHHHHHHHSS---HHHHHHHHHHHHHHH-

InterPro domains:
  IPR001537 tRNA/rRNA methyltransferase, SpoU type [PF00588] (8-154)
  IPR004384 RNA methyltransferase TrmJ/LasT [PIRSF004808] (6-239)
  IPR004384 RNA methyltransferase TrmJ/LasT [PTHR42786] (7-241)
  IPR004384 RNA methyltransferase TrmJ/LasT [TIGR00050] (7-235)
  IPR029026 tRNA (guanine-N1-)-methyltransferase, N-terminal [G3DSA:3.40.1280.10] (1-160)
  IPR029028 Alpha/beta knot methyltransferases [SSF75217] (7-172)

Solvent-accessible surface area: 20544 Å² total; per-residue (Å²): 150,58,8,2,3,0,0,2,69,1,77,84,3,87,4,2,0,46,0,0,25,0,0,16,0,5,33,4,40,20,0,15,0,0,41,15,130,110,26,60,115,24,124,62,0,35,110,25,0,59,50,0,93,106,0,21,144,84,15,116,62,35,94,63,5,17,88,0,0,22,70,1,2,14,2,2,0,12,8,48,131,193,30,73,26,120,20,70,81,38,49,0,38,95,0,1,55,40,9,55,135,52,117,41,26,12,0,4,0,3,9,14,27,157,68,29,8,92,59,77,13,0,1,15,0,26,13,5,0,36,3,56,12,36,117,164,24,33,26,9,18,10,0,18,10,0,0,0,6,2,4,4,48,46,47,70,169,192,147,129,40,17,2,33,4,100,62,2,56,46,0,3,24,35,8,28,90,7,0,89,159,55,39,35,14,150,63,107,125,139,44,76,46,12,76,54,64,1,32,17,2,5,1,68,7,31,3,16,33,92,11,6,161,31,18,83,34,2,9,59,30,19,95,209,153,45,5,2,2,0,3,2,119,3,22,84,8,98,8,3,0,47,0,0,16,1,0,18,2,6,37,1,43,38,0,9,0,4,36,15,190,118,29,58,121,29,116,61,0,16,110,25,0,34,49,0,76,118,0,10,155,91,18,105,84,31,97,65,21,50,90,0,12,85,98,18,65,60,3,4,0,4,3,48,67,190,94,62,87,137,53,87,74,41,40,1,58,85,4,7,106,44,13,77,154,42,164,54,30,18,0,8,0,4,12,17,70,204,67,13,1,97,86,100,12,16,65,55,1,147,16,2,0,49,3,68,43,41,126,149,45,48,71,21,21,10,2,4,5,0,0,0,10,1,0,7,49,39,44,30,149,176,184,85,85,24,71,115,134,40,26,64,48,3,1,25,48,8,25,101,17,0,83,187,67,45,37,20,146,66,139,114,134,47,71,58,28,82,164,48,0,104,75,2,5,55,87,8,57,4,39,40,162,25,2,137,33,14,84,28,5,12,46,20,17,93,158

Organism: Zymomonas mobilis subsp. mobilis (strain ATCC 31821 / ZM4 / CP4) (NCBI:txid264203)

Radius of gyration: 25.94 Å; Cα contacts (8 Å, |Δi|>4): 815; chains: 2; bounding box: 82×45×60 Å

CATH classification: 3.40.1280.10

Nearest PDB structures (foldseek):
  5gra-assembly1_A  TM=1.004E+00  e=1.571E-44  Zymomonas mobilis subsp. mobilis ZM4 = ATCC 31821
  5gra-assembly1_B  TM=6.899E-01  e=3.691E-36  Zymomonas mobilis subsp. mobilis ZM4 = ATCC 31821
  3ilk-assembly1_B  TM=6.630E-01  e=3.547E-17  Haemophilus influenzae
  4xbo-assembly1_A  TM=6.576E-01  e=3.994E-17  Escherichia coli K-12
  3ilk-assembly1_A  TM=6.514E-01  e=1.032E-16  Haemophilus influenzae